Protein AF-0000000075733643 (afdb_homodimer)

Solvent-accessible surface area (backbone atoms only — not comparable to full-atom values): 29946 Å² total; per-residue (Å²): 131,60,69,70,57,33,48,48,46,46,49,47,5,50,51,45,38,50,49,51,51,56,42,41,74,38,91,66,19,48,58,50,43,44,55,42,55,70,35,67,73,51,28,53,51,49,45,59,46,16,48,65,50,36,75,37,95,37,52,69,61,36,38,59,55,39,49,74,53,47,76,90,71,83,54,56,65,68,48,51,56,49,41,56,52,46,27,76,42,70,50,50,72,47,23,54,57,51,41,71,37,54,86,49,32,78,73,42,47,33,34,28,27,42,45,32,63,56,45,27,66,54,46,34,49,33,73,75,56,59,51,42,89,78,26,38,38,30,25,27,53,65,75,82,35,45,65,53,24,48,50,49,25,54,76,66,73,40,82,39,54,46,70,39,95,50,77,67,71,41,36,53,21,43,31,35,36,28,53,58,32,59,31,68,40,89,62,52,66,40,57,61,49,63,70,33,92,33,65,38,43,27,39,39,38,28,60,28,52,29,16,90,54,71,58,48,20,32,45,45,75,56,97,81,39,76,40,46,25,29,25,46,21,46,67,54,48,53,51,40,34,39,71,76,45,28,40,82,74,50,70,38,59,26,59,85,49,71,44,70,43,55,80,36,66,86,44,43,59,29,18,30,27,38,36,35,36,45,54,74,47,66,70,53,56,58,62,81,92,130,60,70,69,58,32,49,49,46,48,49,47,5,50,50,45,38,52,49,51,52,55,42,40,72,38,91,66,19,49,56,50,44,44,55,43,54,69,34,66,72,51,28,52,51,49,45,60,45,16,48,64,50,33,76,37,96,37,51,69,61,34,41,58,55,38,50,75,53,47,76,92,70,84,56,56,66,68,49,51,56,50,41,56,53,46,26,75,42,72,51,51,72,47,23,54,56,51,40,73,37,54,85,48,32,77,74,43,47,32,35,30,28,42,45,30,65,56,46,26,64,52,46,34,49,33,72,76,56,59,51,43,89,78,25,39,38,30,25,28,54,65,75,83,35,45,65,52,24,49,51,49,24,53,75,66,74,39,83,38,53,48,69,40,95,51,78,68,72,42,37,54,21,44,31,34,35,28,53,59,32,58,28,67,41,90,62,52,66,40,57,61,49,64,69,34,92,33,66,39,44,28,40,38,38,29,61,28,52,30,16,90,55,71,59,47,22,34,44,45,77,56,96,82,40,76,41,46,24,29,25,46,21,46,68,55,47,53,52,41,33,41,72,77,46,30,38,82,74,50,69,39,59,26,58,87,47,70,44,71,44,54,80,36,66,87,44,43,60,30,20,29,27,38,36,35,37,34,45,87,51,53,67,57,55,63,66,77,98

Sequence (578 aa):
MVPGLNKLRVAIGSSAAIGLRALAKLPYGPQLIRAAASRPGIERWLRALLCVYQPFPDIDTATKYIRRFIPAGHEHSDVVSQLKQFADVTRESDYPVLFYLSGYAPGLSTVFDLGGGIGNLFYPYDRELRLPATLRWMVHDLPDKEEIVLQFAKSRNEQRVGFSRRMEDASGVDLFIVSGALHYFEDELAVILGRLAELPRLVVVNRTPFSQADPIVTTQVGDGYVHACKLHSLAGTIAGMEAIGYRFVAKWPVHERASRVPLRPDLNDTYWGLFFVLDADRRQLEASRMVPGLNKLRVAIGSSAAIGLRALAKLPYGPQLIRAAASRPGIERWLRALLCVYQPFPDIDTATKYIRRFIPAGHEHSDVVSQLKQFA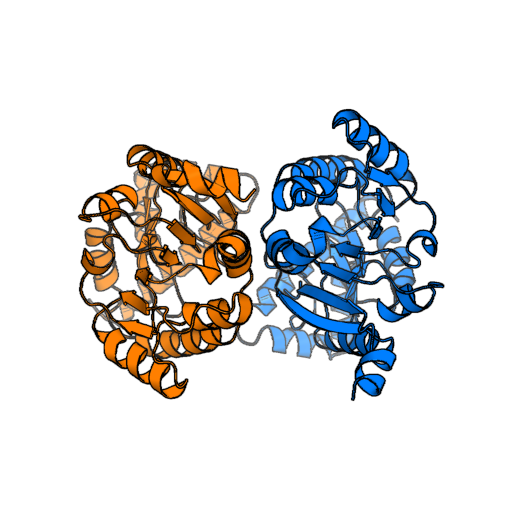DVTRESDYPVLFYLSGYAPGLSTVFDLGGGIGNLFYPYDRELRLPATLRWMVHDLPDKEEIVLQFAKSRNEQRVGFSRRMEDASGVDLFIVSGALHYFEDELAVILGRLAELPRLVVVNRTPFSQADPIVTTQVGDGYVHACKLHSLAGTIAGMEAIGYRFVAKWPVHERASRVPLRPDLNDTYWGLFFVLDADRRQLEASR

Secondary structure (DSSP, 8-state):
--HHHHHHHHHHHHHHHHHHHHHHHSTTHHHHHHHHHHSHHHHHHHHHHHTTSS-BSSHHHHHHHHHTTS-S-TTHHHHHHHHHHHTT---TTHHHHHHHHTTTGGG--EEEEET-TTTTTHHHHHHHH---TT-EEEEE--GGGHHHHHHHHHHTT-SSEEE-S-GGGGTT-SEEEEES-GGG-SS-HHHHHHTSSS--SEEEEEEEEEESSS-EEEEEEETTEEEEEEEEEHHHHHHHHHHTTEEEEEEEE-TT-----TT-GGGSS-EEEEEEEE--THHHHHH--/--HHHHHHHHHHHHHHHHHHHHHHHSTTHHHHHHHHHHSHHHHHHHHHHHTTSS-BSSHHHHHHHHHTTS-S-TTHHHHHHHHHHHTT---TTHHHHHHHHTTTGGG--EEEEET-TTTTTHHHHHHHH---TT-EEEEE--GGGHHHHHHHHHHTT-SSEEE-S-GGGGTT-SEEEEES-GGG-SS-HHHHHHTSSS--SEEEEEEEEEESSS-EEEEEEETTEEEEEEEEEHHHHHHHHHHTTEEEEEEEE-TT-----TT-GGGSS-EEEEEEEEGGGHHHHHHH-

Radius of gyration: 25.78 Å; Cα contacts (8 Å, |Δi|>4): 1077; chains: 2; bounding box: 69×69×52 Å

Nearest PDB structures (foldseek):
  4gek-assembly1_A  TM=5.913E-01  e=7.976E-06  Escherichia coli str. K-12 substr. MG1655
  8k1f-assembly1_C-3  TM=5.524E-01  e=5.115E-06  Fusobacterium nucleatum subsp. nucleatum ATCC 25586
  4iwn-assembly1_B  TM=5.831E-01  e=3.899E-05  Escherichia coli
  7cvu-assembly2_B  TM=4.672E-01  e=4.082E-04  Niastella koreensis GR20-10
  6rqa-assembly1_B  TM=6.549E-01  e=2.089E-02  Paracoccus denitrificans PD1222

Structure (mmCIF, N/CA/C/O backbone):
data_AF-0000000075733643-model_v1
#
loop_
_entity.id
_entity.type
_entity.pdbx_description
1 polymer 'TIGR04325 family methyltransferase'
#
loop_
_atom_site.group_PDB
_atom_site.id
_atom_site.type_symbol
_atom_site.label_atom_id
_atom_site.label_alt_id
_atom_site.label_comp_id
_atom_site.label_asym_id
_atom_site.label_entity_id
_atom_site.label_seq_id
_atom_site.pdbx_PDB_ins_code
_atom_site.Cartn_x
_atom_site.Cartn_y
_atom_site.Cartn_z
_atom_site.occupancy
_atom_site.B_iso_or_equiv
_atom_site.auth_seq_id
_atom_site.auth_comp_id
_atom_site.auth_asym_id
_atom_site.auth_atom_id
_atom_site.pdbx_PDB_model_num
ATOM 1 N N . MET A 1 1 ? 34.75 -26 -7.418 1 45.22 1 MET A N 1
ATOM 2 C CA . MET A 1 1 ? 34.969 -24.547 -7.336 1 45.22 1 MET A CA 1
ATOM 3 C C . MET A 1 1 ? 34.906 -24.078 -5.891 1 45.22 1 MET A C 1
ATOM 5 O O . MET A 1 1 ? 34.125 -24.594 -5.098 1 45.22 1 MET A O 1
ATOM 9 N N . VAL A 1 2 ? 35.906 -23.469 -5.43 1 54.03 2 VAL A N 1
ATOM 10 C CA . VAL A 1 2 ? 36.188 -23.156 -4.035 1 54.03 2 VAL A CA 1
ATOM 11 C C . VAL A 1 2 ? 35.062 -22.266 -3.471 1 54.03 2 VAL A C 1
ATOM 13 O O . VAL A 1 2 ? 34.75 -21.219 -4.047 1 54.03 2 VAL A O 1
ATOM 16 N N . PRO A 1 3 ? 34.344 -22.75 -2.428 1 63.53 3 PRO A N 1
ATOM 17 C CA . PRO A 1 3 ? 33.188 -22.109 -1.793 1 63.53 3 PRO A CA 1
ATOM 18 C C . PRO A 1 3 ? 33.438 -20.609 -1.563 1 63.53 3 PRO A C 1
ATOM 20 O O . PRO A 1 3 ? 32.531 -19.812 -1.789 1 63.53 3 PRO A O 1
ATOM 23 N N . GLY A 1 4 ? 34.656 -20.344 -1.23 1 70.06 4 GLY A N 1
ATOM 24 C CA . GLY A 1 4 ? 34.969 -18.953 -0.955 1 70.06 4 GLY A CA 1
ATOM 25 C C . GLY A 1 4 ? 34.906 -18.078 -2.189 1 70.06 4 GLY A C 1
ATOM 26 O O . GLY A 1 4 ? 34.438 -16.938 -2.129 1 70.06 4 GLY A O 1
ATOM 27 N N . LEU A 1 5 ? 35.344 -18.625 -3.334 1 75.69 5 LEU A N 1
ATOM 28 C CA . LEU A 1 5 ? 35.375 -17.859 -4.578 1 75.69 5 LEU A CA 1
ATOM 29 C C . LEU A 1 5 ? 33.938 -17.609 -5.082 1 75.69 5 LEU A C 1
ATOM 31 O O . LEU A 1 5 ? 33.656 -16.531 -5.609 1 75.69 5 LEU A O 1
ATOM 35 N N . ASN A 1 6 ? 33.125 -18.516 -4.895 1 79.81 6 ASN A N 1
ATOM 36 C CA . ASN A 1 6 ? 31.75 -18.344 -5.32 1 79.81 6 ASN A CA 1
ATOM 37 C C . ASN A 1 6 ? 31.047 -17.25 -4.52 1 79.81 6 ASN A C 1
ATOM 39 O O . ASN A 1 6 ? 30.281 -16.469 -5.082 1 79.81 6 ASN A O 1
ATOM 43 N N . LYS A 1 7 ? 31.375 -17.266 -3.324 1 80.38 7 LYS A N 1
ATOM 44 C CA . LYS A 1 7 ? 30.781 -16.219 -2.482 1 80.38 7 LYS A CA 1
ATOM 45 C C . LYS A 1 7 ? 31.234 -14.836 -2.932 1 80.38 7 LYS A C 1
ATOM 47 O O . LYS A 1 7 ? 30.453 -13.891 -2.932 1 80.38 7 LYS A O 1
ATOM 52 N N . LEU A 1 8 ? 32.406 -14.781 -3.289 1 80.75 8 LEU A N 1
ATOM 53 C CA . LEU A 1 8 ? 32.938 -13.516 -3.752 1 80.75 8 LEU A CA 1
ATOM 54 C C . LEU A 1 8 ? 32.312 -13.094 -5.07 1 80.75 8 LEU A C 1
ATOM 56 O O . LEU A 1 8 ? 31.984 -11.922 -5.258 1 80.75 8 LEU A O 1
ATOM 60 N N . ARG A 1 9 ? 32.156 -14.047 -5.965 1 82.88 9 ARG A N 1
ATOM 61 C CA . ARG A 1 9 ? 31.547 -13.75 -7.254 1 82.88 9 ARG A CA 1
ATOM 62 C C . ARG A 1 9 ? 30.125 -13.25 -7.078 1 82.88 9 ARG A C 1
ATOM 64 O O . ARG A 1 9 ? 29.703 -12.32 -7.762 1 82.88 9 ARG A O 1
ATOM 71 N N . VAL A 1 10 ? 29.469 -13.898 -6.184 1 82.19 10 VAL A N 1
ATOM 72 C CA . VAL A 1 10 ? 28.094 -13.5 -5.902 1 82.19 10 VAL A CA 1
ATOM 73 C C . VAL A 1 10 ? 28.062 -12.094 -5.309 1 82.19 10 VAL A C 1
ATOM 75 O O . VAL A 1 10 ? 27.219 -11.281 -5.668 1 82.19 10 VAL A O 1
ATOM 78 N N . ALA A 1 11 ? 28.969 -11.883 -4.492 1 81.5 11 ALA A N 1
ATOM 79 C CA . ALA A 1 11 ? 29.062 -10.562 -3.869 1 81.5 11 ALA A CA 1
ATOM 80 C C . ALA A 1 11 ? 29.359 -9.484 -4.91 1 81.5 11 ALA A C 1
ATOM 82 O O . ALA A 1 11 ? 28.781 -8.398 -4.875 1 81.5 11 ALA A O 1
ATOM 83 N N . ILE A 1 12 ? 30.219 -9.797 -5.758 1 82.75 12 ILE A N 1
ATOM 84 C CA . ILE A 1 12 ? 30.562 -8.875 -6.832 1 82.75 12 ILE A CA 1
ATOM 85 C C . ILE A 1 12 ? 29.328 -8.633 -7.711 1 82.75 12 ILE A C 1
ATOM 87 O O . ILE A 1 12 ? 29.031 -7.488 -8.07 1 82.75 12 ILE A O 1
ATOM 91 N N . GLY A 1 13 ? 28.734 -9.68 -8.023 1 82.56 13 GLY A N 1
ATOM 92 C CA . GLY A 1 13 ? 27.531 -9.562 -8.812 1 82.56 13 GLY A CA 1
ATOM 93 C C . GLY A 1 13 ? 26.469 -8.695 -8.156 1 82.56 13 GLY A C 1
ATOM 94 O O . GLY A 1 13 ? 25.828 -7.875 -8.82 1 82.56 13 GLY A O 1
ATOM 95 N N . SER A 1 14 ? 26.281 -8.922 -6.887 1 80.31 14 SER A N 1
ATOM 96 C CA . SER A 1 14 ? 25.312 -8.133 -6.125 1 80.31 14 SER A CA 1
ATOM 97 C C . SER A 1 14 ? 25.672 -6.648 -6.148 1 80.31 14 SER A C 1
ATOM 99 O O . SER A 1 14 ? 24.812 -5.797 -6.355 1 80.31 14 SER A O 1
ATOM 101 N N . SER A 1 15 ? 26.891 -6.383 -5.977 1 78.94 15 SER A N 1
ATOM 102 C CA . SER A 1 15 ? 27.359 -5 -6.012 1 78.94 15 SER A CA 1
ATOM 103 C C . SER A 1 15 ? 27.172 -4.383 -7.391 1 78.94 15 SER A C 1
ATOM 105 O O . SER A 1 15 ? 26.766 -3.223 -7.508 1 78.94 15 SER A O 1
ATOM 107 N N . ALA A 1 16 ? 27.469 -5.188 -8.359 1 81.88 16 ALA A N 1
ATOM 108 C CA . ALA A 1 16 ? 27.266 -4.711 -9.727 1 81.88 16 ALA A CA 1
ATOM 109 C C . ALA A 1 16 ? 25.797 -4.398 -9.984 1 81.88 16 ALA A C 1
ATOM 111 O O . ALA A 1 16 ? 25.484 -3.393 -10.625 1 81.88 16 ALA A O 1
ATOM 112 N N . ALA A 1 17 ? 25.031 -5.277 -9.523 1 80.12 17 ALA A N 1
ATOM 113 C CA . ALA A 1 17 ? 23.594 -5.078 -9.695 1 80.12 17 ALA A CA 1
ATOM 114 C C . ALA A 1 17 ? 23.141 -3.791 -9.008 1 80.12 17 ALA A C 1
ATOM 116 O O . ALA A 1 17 ? 22.344 -3.035 -9.57 1 80.12 17 ALA A O 1
ATOM 117 N N . ILE A 1 18 ? 23.578 -3.541 -7.859 1 75.38 18 ILE A N 1
ATOM 118 C CA . ILE A 1 18 ? 23.266 -2.326 -7.113 1 75.38 18 ILE A CA 1
ATOM 119 C C . ILE A 1 18 ? 23.766 -1.106 -7.887 1 75.38 18 ILE A C 1
ATOM 121 O O . ILE A 1 18 ? 23.047 -0.106 -8 1 75.38 18 ILE A O 1
ATOM 125 N N . GLY A 1 19 ? 24.906 -1.204 -8.359 1 75.81 19 GLY A N 1
ATOM 126 C CA . GLY A 1 19 ? 25.469 -0.125 -9.156 1 75.81 19 GLY A CA 1
ATOM 127 C C . GLY A 1 19 ? 24.641 0.19 -10.391 1 75.81 19 GLY A C 1
ATOM 128 O O . GLY A 1 19 ? 24.406 1.358 -10.703 1 75.81 19 GLY A O 1
ATOM 129 N N . LEU A 1 20 ? 24.297 -0.821 -11.078 1 79.62 20 LEU A N 1
ATOM 130 C CA . LEU A 1 20 ? 23.484 -0.631 -12.281 1 79.62 20 LEU A CA 1
ATOM 131 C C . LEU A 1 20 ? 22.141 0.005 -11.93 1 79.62 20 LEU A C 1
ATOM 133 O O . LEU A 1 20 ? 21.625 0.822 -12.695 1 79.62 20 LEU A O 1
ATOM 137 N N . ARG A 1 21 ? 21.672 -0.359 -10.82 1 75.44 21 ARG A N 1
ATOM 138 C CA . ARG A 1 21 ? 20.422 0.238 -10.359 1 75.44 21 ARG A CA 1
ATOM 139 C C . ARG A 1 21 ? 20.594 1.729 -10.094 1 75.44 21 ARG A C 1
ATOM 141 O O . ARG A 1 21 ? 19.719 2.531 -10.422 1 75.44 21 ARG A O 1
ATOM 148 N N . ALA A 1 22 ? 21.625 1.944 -9.469 1 71.88 22 ALA A N 1
ATOM 149 C CA . ALA A 1 22 ? 21.922 3.346 -9.188 1 71.88 22 ALA A CA 1
ATOM 150 C C . ALA A 1 22 ? 22.094 4.133 -10.484 1 71.88 22 ALA A C 1
ATOM 152 O O . ALA A 1 22 ? 21.594 5.254 -10.609 1 71.88 22 ALA A O 1
ATOM 153 N N . LEU A 1 23 ? 22.75 3.516 -11.383 1 76.25 23 LEU A N 1
ATOM 154 C CA . LEU A 1 23 ? 22.969 4.152 -12.68 1 76.25 23 LEU A CA 1
ATOM 155 C C . LEU A 1 23 ? 21.641 4.379 -13.406 1 76.25 23 LEU A C 1
ATOM 157 O O . LEU A 1 23 ? 21.453 5.398 -14.07 1 76.25 23 LEU A O 1
ATOM 161 N N . ALA A 1 24 ? 20.781 3.465 -13.242 1 77.44 24 ALA A N 1
ATOM 162 C CA . ALA A 1 24 ? 19.5 3.529 -13.922 1 77.44 24 ALA A CA 1
ATOM 163 C C . ALA A 1 24 ? 18.672 4.703 -13.406 1 77.44 24 ALA A C 1
ATOM 165 O O . ALA A 1 24 ? 17.75 5.164 -14.086 1 77.44 24 ALA A O 1
ATOM 166 N N . LYS A 1 25 ? 18.922 5.199 -12.195 1 72.81 25 LYS A N 1
ATOM 167 C CA . LYS A 1 25 ? 18.156 6.297 -11.594 1 72.81 25 LYS A CA 1
ATOM 168 C C . LYS A 1 25 ? 18.688 7.648 -12.086 1 72.81 25 LYS A C 1
ATOM 170 O O . LYS A 1 25 ? 18.016 8.672 -11.922 1 72.81 25 LYS A O 1
ATOM 175 N N . LEU A 1 26 ? 19.797 7.613 -12.727 1 69.94 26 LEU A N 1
ATOM 176 C CA . LEU A 1 26 ? 20.375 8.844 -13.258 1 69.94 26 LEU A CA 1
ATOM 177 C C . LEU A 1 26 ? 19.734 9.195 -14.602 1 69.94 26 LEU A C 1
ATOM 179 O O . LEU A 1 26 ? 19.203 8.328 -15.289 1 69.94 26 LEU A O 1
ATOM 183 N N . PRO A 1 27 ? 19.781 10.57 -14.781 1 75.44 27 PRO A N 1
ATOM 184 C CA . PRO A 1 27 ? 19.328 10.945 -16.125 1 75.44 27 PRO A CA 1
ATOM 185 C C . PRO A 1 27 ? 20.047 10.18 -17.219 1 75.44 27 PRO A C 1
ATOM 187 O O . PRO A 1 27 ? 21.266 9.992 -17.156 1 75.44 27 PRO A O 1
ATOM 190 N N . TYR A 1 28 ? 19.406 9.594 -18.172 1 79.94 28 TYR A N 1
ATOM 191 C CA . TYR A 1 28 ? 19.844 8.852 -19.344 1 79.94 28 TYR A CA 1
ATOM 192 C C . TYR A 1 28 ? 20.438 7.504 -18.938 1 79.94 28 TYR A C 1
ATOM 194 O O . TYR A 1 28 ? 21.016 6.797 -19.766 1 79.94 28 TYR A O 1
ATOM 202 N N . GLY A 1 29 ? 20.375 7.234 -17.656 1 80.88 29 GLY A N 1
ATOM 203 C CA . GLY A 1 29 ? 20.906 5.984 -17.141 1 80.88 29 GLY A CA 1
ATOM 204 C C . GLY A 1 29 ? 20.344 4.762 -17.844 1 80.88 29 GLY A C 1
ATOM 205 O O . GLY A 1 29 ? 21.078 3.924 -18.344 1 80.88 29 GLY A O 1
ATOM 206 N N . PRO A 1 30 ? 19.078 4.73 -17.875 1 79.5 30 PRO A N 1
ATOM 207 C CA . PRO A 1 30 ? 18.453 3.568 -18.516 1 79.5 30 PRO A CA 1
ATOM 208 C C . PRO A 1 30 ? 18.875 3.412 -19.984 1 79.5 30 PRO A C 1
ATOM 210 O O . PRO A 1 30 ? 19.094 2.291 -20.453 1 79.5 30 PRO A O 1
ATOM 213 N N . GLN A 1 31 ? 19.016 4.469 -20.625 1 81.69 31 GLN A N 1
ATOM 214 C CA . GLN A 1 31 ? 19.438 4.426 -22.016 1 81.69 31 GLN A CA 1
ATOM 215 C C . GLN A 1 31 ? 20.859 3.912 -22.156 1 81.69 31 GLN A C 1
ATOM 217 O O . GLN A 1 31 ? 21.172 3.135 -23.062 1 81.69 31 GLN A O 1
ATOM 222 N N . LEU A 1 32 ? 21.688 4.32 -21.266 1 84.56 32 LEU A N 1
ATOM 223 C CA . LEU A 1 32 ? 23.078 3.883 -21.281 1 84.56 32 LEU A CA 1
ATOM 224 C C . LEU A 1 32 ? 23.172 2.385 -21 1 84.56 32 LEU A C 1
ATOM 226 O O . LEU A 1 32 ? 23.953 1.687 -21.656 1 84.56 32 LEU A O 1
ATOM 230 N N . ILE A 1 33 ? 22.422 1.965 -20.109 1 83.06 33 ILE A N 1
ATOM 231 C CA . ILE A 1 33 ? 22.438 0.549 -19.75 1 83.06 33 ILE A CA 1
ATOM 232 C C . ILE A 1 33 ? 21.938 -0.281 -20.938 1 83.06 33 ILE A C 1
ATOM 234 O O . ILE A 1 33 ? 22.531 -1.296 -21.281 1 83.06 33 ILE A O 1
ATOM 238 N N . ARG A 1 34 ? 20.906 0.235 -21.531 1 80.25 34 ARG A N 1
ATOM 239 C CA . ARG A 1 34 ? 20.359 -0.471 -22.672 1 80.25 34 ARG A CA 1
ATOM 240 C C . ARG A 1 34 ? 21.359 -0.501 -23.828 1 80.25 34 ARG A C 1
ATOM 242 O O . ARG A 1 34 ? 21.5 -1.523 -24.5 1 80.25 34 ARG A O 1
ATOM 249 N N . ALA A 1 35 ? 21.938 0.627 -24.031 1 82.19 35 ALA A N 1
ATOM 250 C CA . ALA A 1 35 ? 22.953 0.713 -25.094 1 82.19 35 ALA A CA 1
ATOM 251 C C . ALA A 1 35 ? 24.109 -0.247 -24.828 1 82.19 35 ALA A C 1
ATOM 253 O O . ALA A 1 35 ? 24.578 -0.921 -25.75 1 82.19 35 ALA A O 1
ATOM 254 N N . ALA A 1 36 ? 24.484 -0.302 -23.672 1 81.81 36 ALA A N 1
ATOM 255 C CA . ALA A 1 36 ? 25.578 -1.199 -23.297 1 81.81 36 ALA A CA 1
ATOM 256 C C . ALA A 1 36 ? 25.156 -2.66 -23.453 1 81.81 36 ALA A C 1
ATOM 258 O O . ALA A 1 36 ? 25.938 -3.48 -23.953 1 81.81 36 ALA A O 1
ATOM 259 N N . ALA A 1 37 ? 23.953 -2.9 -23.125 1 78.19 37 ALA A N 1
ATOM 260 C CA . ALA A 1 37 ? 23.438 -4.27 -23.172 1 78.19 37 ALA A CA 1
ATOM 261 C C . ALA A 1 37 ? 23.219 -4.738 -24.594 1 78.19 37 ALA A C 1
ATOM 263 O O . ALA A 1 37 ? 23.141 -5.941 -24.859 1 78.19 37 ALA A O 1
ATOM 264 N N . SER A 1 38 ? 23.125 -3.779 -25.5 1 81.06 38 SER A N 1
ATOM 265 C CA . SER A 1 38 ? 22.891 -4.129 -26.891 1 81.06 38 SER A CA 1
ATOM 266 C C . SER A 1 38 ? 24.188 -4.52 -27.594 1 81.06 38 SER A C 1
ATOM 268 O O . SER A 1 38 ? 24.156 -5.102 -28.688 1 81.06 38 SER A O 1
ATOM 270 N N . ARG A 1 39 ? 25.297 -4.203 -27.016 1 85.31 39 ARG A N 1
ATOM 271 C CA . ARG A 1 39 ? 26.594 -4.578 -27.578 1 85.31 39 ARG A CA 1
ATOM 272 C C . ARG A 1 39 ? 27.047 -5.934 -27.047 1 85.31 39 ARG A C 1
ATOM 274 O O . ARG A 1 39 ? 27.312 -6.078 -25.859 1 85.31 39 ARG A O 1
ATOM 281 N N . PRO A 1 40 ? 27.141 -6.848 -27.984 1 83.62 40 PRO A N 1
ATOM 282 C CA . PRO A 1 40 ? 27.406 -8.219 -27.547 1 83.62 40 PRO A CA 1
ATOM 283 C C . PRO A 1 40 ? 28.625 -8.328 -26.625 1 83.62 40 PRO A C 1
ATOM 285 O O . PRO A 1 40 ? 28.578 -9.039 -25.609 1 83.62 40 PRO A O 1
ATOM 288 N N . GLY A 1 41 ? 29.719 -7.77 -26.922 1 81.44 41 GLY A N 1
ATOM 289 C CA . GLY A 1 41 ? 30.906 -7.836 -26.078 1 81.44 41 GLY A CA 1
ATOM 290 C C . GLY A 1 41 ? 30.672 -7.262 -24.688 1 81.44 41 GLY A C 1
ATOM 291 O O . GLY A 1 41 ? 31.031 -7.879 -23.688 1 81.44 41 GLY A O 1
ATOM 292 N N . ILE A 1 42 ? 30.016 -6.246 -24.641 1 83.62 42 ILE A N 1
ATOM 293 C CA . ILE A 1 42 ? 29.766 -5.574 -23.359 1 83.62 42 ILE A CA 1
ATOM 294 C C . ILE A 1 42 ? 28.719 -6.352 -22.578 1 83.62 42 ILE A C 1
ATOM 296 O O . ILE A 1 42 ? 28.844 -6.5 -21.359 1 83.62 42 ILE A O 1
ATOM 300 N N . GLU A 1 43 ? 27.812 -6.82 -23.281 1 81.31 43 GLU A N 1
ATOM 301 C CA . GLU A 1 43 ? 26.75 -7.594 -22.641 1 81.31 43 GLU A CA 1
ATOM 302 C C . GLU A 1 43 ? 27.328 -8.836 -21.953 1 81.31 43 GLU A C 1
ATOM 304 O O . GLU A 1 43 ? 26.922 -9.18 -20.844 1 81.31 43 GLU A O 1
ATOM 309 N N . ARG A 1 44 ? 28.219 -9.484 -22.656 1 83.31 44 ARG A N 1
ATOM 310 C CA . ARG A 1 44 ? 28.828 -10.688 -22.094 1 83.31 44 ARG A CA 1
ATOM 311 C C . ARG A 1 44 ? 29.594 -10.367 -20.812 1 83.31 44 ARG A C 1
ATOM 313 O O . ARG A 1 44 ? 29.531 -11.125 -19.844 1 83.31 44 ARG A O 1
ATOM 320 N N . TRP A 1 45 ? 30.234 -9.336 -20.891 1 84.94 45 TRP A N 1
ATOM 321 C CA . TRP A 1 45 ? 31 -8.922 -19.734 1 84.94 45 TRP A CA 1
ATOM 322 C C . TRP A 1 45 ? 30.078 -8.539 -18.578 1 84.94 45 TRP A C 1
ATOM 324 O O . TRP A 1 45 ? 30.328 -8.914 -17.422 1 84.94 45 TRP A O 1
ATOM 334 N N . LEU A 1 46 ? 29.078 -7.832 -18.875 1 84.44 46 LEU A N 1
ATOM 335 C CA . LEU A 1 46 ? 28.125 -7.43 -17.844 1 84.44 46 LEU A CA 1
ATOM 336 C C . LEU A 1 46 ? 27.438 -8.648 -17.219 1 84.44 46 LEU A C 1
ATOM 338 O O . LEU A 1 46 ? 27.281 -8.719 -16 1 84.44 46 LEU A O 1
ATOM 342 N N . ARG A 1 47 ? 27.094 -9.547 -18.078 1 82.88 47 ARG A N 1
ATOM 343 C CA . ARG A 1 47 ? 26.469 -10.773 -17.578 1 82.88 47 ARG A CA 1
ATOM 344 C C . ARG A 1 47 ? 27.406 -11.539 -16.656 1 82.88 47 ARG A C 1
ATOM 346 O O . ARG A 1 47 ? 26.984 -12.086 -15.641 1 82.88 47 ARG A O 1
ATOM 353 N N . ALA A 1 48 ? 28.656 -11.523 -17.047 1 84.5 48 ALA A N 1
ATOM 354 C CA . ALA A 1 48 ? 29.656 -12.188 -16.219 1 84.5 48 ALA A CA 1
ATOM 355 C C . ALA A 1 48 ? 29.797 -11.492 -14.867 1 84.5 48 ALA A C 1
ATOM 357 O O . ALA A 1 48 ? 29.922 -12.148 -13.836 1 84.5 48 ALA A O 1
ATOM 358 N N . LEU A 1 49 ? 29.719 -10.289 -14.961 1 85.88 49 LEU A N 1
ATOM 359 C CA . LEU A 1 49 ? 29.875 -9.492 -13.75 1 85.88 49 LEU A CA 1
ATOM 360 C C . LEU A 1 49 ? 28.688 -9.656 -12.828 1 85.88 49 LEU A C 1
ATOM 362 O O . LEU A 1 49 ? 28.828 -9.688 -11.602 1 85.88 49 LEU A O 1
ATOM 366 N N . LEU A 1 50 ? 27.547 -9.852 -13.398 1 87.88 50 LEU A N 1
ATOM 367 C CA . LEU A 1 50 ? 26.297 -9.891 -12.633 1 87.88 50 LEU A CA 1
ATOM 368 C C . LEU A 1 50 ? 26.094 -11.266 -12.008 1 87.88 50 LEU A C 1
ATOM 370 O O . LEU A 1 50 ? 25.281 -11.414 -11.094 1 87.88 50 LEU A O 1
ATOM 374 N N . CYS A 1 51 ? 26.797 -12.242 -12.508 1 88.31 51 CYS A N 1
ATOM 375 C CA . CYS A 1 51 ? 26.703 -13.602 -11.977 1 88.31 51 CYS A CA 1
ATOM 376 C C . CYS A 1 51 ? 25.266 -14.102 -12.016 1 88.31 51 CYS A C 1
ATOM 378 O O . CYS A 1 51 ? 24.672 -14.219 -13.094 1 88.31 51 CYS A O 1
ATOM 380 N N . VAL A 1 52 ? 24.656 -14.25 -10.859 1 84.19 52 VAL A N 1
ATOM 381 C CA . VAL A 1 52 ? 23.344 -14.859 -10.805 1 84.19 52 VAL A CA 1
ATOM 382 C C . VAL A 1 52 ? 22.266 -13.797 -11.031 1 84.19 52 VAL A C 1
ATOM 384 O O . VAL A 1 52 ? 21.109 -14.125 -11.266 1 84.19 52 VAL A O 1
ATOM 387 N N . TYR A 1 53 ? 22.656 -12.602 -11.078 1 84.31 53 TYR A N 1
ATOM 388 C CA . TYR A 1 53 ? 21.703 -11.492 -11.195 1 84.31 53 TYR A CA 1
ATOM 389 C C . TYR A 1 53 ? 21.516 -11.094 -12.656 1 84.31 53 TYR A C 1
ATOM 391 O O . TYR A 1 53 ? 21.781 -9.945 -13.031 1 84.31 53 TYR A O 1
ATOM 399 N N . GLN A 1 54 ? 21.125 -11.977 -13.445 1 84.31 54 GLN A N 1
ATOM 400 C CA . GLN A 1 54 ? 20.938 -11.766 -14.875 1 84.31 54 GLN A CA 1
ATOM 401 C C . GLN A 1 54 ? 19.703 -12.5 -15.391 1 84.31 54 GLN A C 1
ATOM 403 O O . GLN A 1 54 ? 19.172 -13.367 -14.711 1 84.31 54 GLN A O 1
ATOM 408 N N . PRO A 1 55 ? 19.281 -12.078 -16.609 1 86.94 55 PRO A N 1
ATOM 409 C CA . PRO A 1 55 ? 18.172 -12.805 -17.219 1 86.94 55 PRO A CA 1
ATOM 410 C C . PRO A 1 55 ? 18.562 -14.203 -17.688 1 86.94 55 PRO A C 1
ATOM 412 O O . PRO A 1 55 ? 19.734 -14.438 -18.016 1 86.94 55 PRO A O 1
ATOM 415 N N . PHE A 1 56 ? 17.609 -15.156 -17.703 1 90.62 56 PHE A N 1
ATOM 416 C CA . PHE A 1 56 ? 17.781 -16.547 -18.141 1 90.62 56 PHE A CA 1
ATOM 417 C C . PHE A 1 56 ? 16.672 -16.969 -19.078 1 90.62 56 PHE A C 1
ATOM 419 O O . PHE A 1 56 ? 15.617 -16.312 -19.141 1 90.62 56 PHE A O 1
ATOM 426 N N . PRO A 1 57 ? 16.922 -17.953 -19.828 1 90.62 57 PRO A N 1
ATOM 427 C CA . PRO A 1 57 ? 15.891 -18.391 -20.766 1 90.62 57 PRO A CA 1
ATOM 428 C C . PRO A 1 57 ? 14.688 -19.031 -20.078 1 90.62 57 PRO A C 1
ATOM 430 O O . PRO A 1 57 ? 13.562 -18.922 -20.578 1 90.62 57 PRO A O 1
ATOM 433 N N . ASP A 1 58 ? 14.93 -19.734 -19 1 92.88 58 ASP A N 1
ATOM 434 C CA . ASP A 1 58 ? 13.859 -20.375 -18.25 1 92.88 58 ASP A CA 1
ATOM 435 C C . ASP A 1 58 ? 14.266 -20.609 -16.797 1 92.88 58 ASP A C 1
ATOM 437 O O . ASP A 1 58 ? 15.43 -20.422 -16.438 1 92.88 58 ASP A O 1
ATOM 441 N N . ILE A 1 59 ? 13.273 -20.984 -16.016 1 93.56 59 ILE A N 1
ATOM 442 C CA . ILE A 1 59 ? 13.469 -21.109 -14.586 1 93.56 59 ILE A CA 1
ATOM 443 C C . ILE A 1 59 ? 14.445 -22.25 -14.297 1 93.56 59 ILE A C 1
ATOM 445 O O . ILE A 1 59 ? 15.297 -22.141 -13.414 1 93.56 59 ILE A O 1
ATOM 449 N N . ASP A 1 60 ? 14.32 -23.344 -15.016 1 93.5 60 ASP A N 1
ATOM 450 C CA . ASP A 1 60 ? 15.188 -24.5 -14.797 1 93.5 60 ASP A CA 1
ATOM 451 C C . ASP A 1 60 ? 16.656 -24.141 -15.016 1 93.5 60 ASP A C 1
ATOM 453 O O . ASP A 1 60 ? 17.516 -24.453 -14.188 1 93.5 60 ASP A O 1
ATOM 457 N N . THR A 1 61 ? 16.953 -23.5 -16.094 1 93.44 61 THR A N 1
ATOM 458 C CA . THR A 1 61 ? 18.312 -23.047 -16.406 1 93.44 61 THR A CA 1
ATOM 459 C C . THR A 1 61 ? 18.828 -22.094 -15.328 1 93.44 61 THR A C 1
ATOM 461 O O . THR A 1 61 ? 19.969 -22.219 -14.883 1 93.44 61 THR A O 1
ATOM 464 N N . ALA A 1 62 ? 17.984 -21.172 -14.953 1 92.44 62 ALA A N 1
ATOM 465 C CA . ALA A 1 62 ? 18.344 -20.219 -13.914 1 92.44 62 ALA A CA 1
ATOM 466 C C . ALA A 1 62 ? 18.672 -20.922 -12.609 1 92.44 62 ALA A C 1
ATOM 468 O O . ALA A 1 62 ? 19.688 -20.641 -11.969 1 92.44 62 ALA A O 1
ATOM 469 N N . THR A 1 63 ? 17.859 -21.844 -12.242 1 90.75 63 THR A N 1
ATOM 470 C CA . THR A 1 63 ? 18.016 -22.562 -10.992 1 90.75 63 THR A CA 1
ATOM 471 C C . THR A 1 63 ? 19.328 -23.344 -10.977 1 90.75 63 THR A C 1
ATOM 473 O O . THR A 1 63 ? 20.078 -23.281 -10 1 90.75 63 THR A O 1
ATOM 476 N N . LYS A 1 64 ? 19.625 -24.031 -11.984 1 90.88 64 LYS A N 1
ATOM 477 C CA . LYS A 1 64 ? 20.859 -24.781 -12.102 1 90.88 64 LYS A CA 1
ATOM 478 C C . LYS A 1 64 ? 22.078 -23.859 -12.008 1 90.88 64 LYS A C 1
ATOM 480 O O . LYS A 1 64 ? 23.062 -24.203 -11.344 1 90.88 64 LYS A O 1
ATOM 485 N N . TYR A 1 65 ? 21.938 -22.766 -12.656 1 89 65 TYR A N 1
ATOM 486 C CA . TYR A 1 65 ? 23.031 -21.812 -12.641 1 89 65 TYR A CA 1
ATOM 487 C C . TYR A 1 65 ? 23.25 -21.266 -11.242 1 89 65 TYR A C 1
ATOM 489 O O . TYR A 1 65 ? 24.391 -21.172 -10.773 1 89 65 TYR A O 1
ATOM 497 N N . ILE A 1 66 ? 22.188 -20.844 -10.555 1 87.75 66 ILE A N 1
ATOM 498 C CA . ILE A 1 66 ? 22.266 -20.281 -9.203 1 87.75 66 ILE A CA 1
ATOM 499 C C . ILE A 1 66 ? 22.891 -21.312 -8.258 1 87.75 66 ILE A C 1
ATOM 501 O O . ILE A 1 66 ? 23.703 -20.953 -7.406 1 87.75 66 ILE A O 1
ATOM 505 N N . ARG A 1 67 ? 22.562 -22.562 -8.414 1 86.81 67 ARG A N 1
ATOM 506 C CA . ARG A 1 67 ? 23.016 -23.609 -7.516 1 86.81 67 ARG A CA 1
ATOM 507 C C . ARG A 1 67 ? 24.516 -23.828 -7.633 1 86.81 67 ARG A C 1
ATOM 509 O O . ARG A 1 67 ? 25.141 -24.406 -6.734 1 86.81 67 ARG A O 1
ATOM 516 N N . ARG A 1 68 ? 25.062 -23.359 -8.68 1 85.06 68 ARG A N 1
ATOM 517 C CA . ARG A 1 68 ? 26.516 -23.422 -8.836 1 85.06 68 ARG A CA 1
ATOM 518 C C . ARG A 1 68 ? 27.219 -22.5 -7.852 1 85.06 68 ARG A C 1
ATOM 520 O O . ARG A 1 68 ? 28.375 -22.719 -7.504 1 85.06 68 ARG A O 1
ATOM 527 N N . PHE A 1 69 ? 26.5 -21.516 -7.438 1 83.5 69 PHE A N 1
ATOM 528 C CA . PHE A 1 69 ? 27.141 -20.484 -6.629 1 83.5 69 PHE A CA 1
ATOM 529 C C . PHE A 1 69 ? 26.562 -20.469 -5.215 1 83.5 69 PHE A C 1
ATOM 531 O O . PHE A 1 69 ? 27.25 -20.109 -4.262 1 83.5 69 PHE A O 1
ATOM 538 N N . ILE A 1 70 ? 25.281 -20.641 -5.082 1 77.5 70 ILE A N 1
ATOM 539 C CA . ILE A 1 70 ? 24.578 -20.547 -3.803 1 77.5 70 ILE A CA 1
ATOM 540 C C . ILE A 1 70 ? 23.922 -21.891 -3.484 1 77.5 70 ILE A C 1
ATOM 542 O O . ILE A 1 70 ? 23 -22.312 -4.18 1 77.5 70 ILE A O 1
ATOM 546 N N . PRO A 1 71 ? 24.547 -22.547 -2.432 1 70 71 PRO A N 1
ATOM 547 C CA . PRO A 1 71 ? 23.969 -23.844 -2.09 1 70 71 PRO A CA 1
ATOM 548 C C . PRO A 1 71 ? 22.5 -23.75 -1.677 1 70 71 PRO A C 1
ATOM 550 O O . PRO A 1 71 ? 22.047 -22.688 -1.212 1 70 71 PRO A O 1
ATOM 553 N N . ALA A 1 72 ? 21.75 -24.938 -1.825 1 59.78 72 ALA A N 1
ATOM 554 C CA . ALA A 1 72 ? 20.328 -25.094 -1.488 1 59.78 72 ALA A CA 1
ATOM 555 C C . ALA A 1 72 ? 20.141 -25.156 0.024 1 59.78 72 ALA A C 1
ATOM 557 O O . ALA A 1 72 ? 21 -25.625 0.753 1 59.78 72 ALA A O 1
ATOM 558 N N . GLY A 1 73 ? 19.281 -24.328 0.916 1 54.62 73 GLY A N 1
ATOM 559 C CA . GLY A 1 73 ? 18.953 -24.688 2.283 1 54.62 73 GLY A CA 1
ATOM 560 C C . GLY A 1 73 ? 18.812 -23.484 3.203 1 54.62 73 GLY A C 1
ATOM 561 O O . GLY A 1 73 ? 18.125 -23.547 4.219 1 54.62 73 GLY A O 1
ATOM 562 N N . HIS A 1 74 ? 19.766 -22.547 3.305 1 49.06 74 HIS A N 1
ATOM 563 C CA . HIS A 1 74 ? 19.844 -21.609 4.41 1 49.06 74 HIS A CA 1
ATOM 564 C C . HIS A 1 74 ? 18.547 -20.797 4.531 1 49.06 74 HIS A C 1
ATOM 566 O O . HIS A 1 74 ? 18.375 -20.031 5.484 1 49.06 74 HIS A O 1
ATOM 572 N N . GLU A 1 75 ? 17.641 -21 3.67 1 53.81 75 GLU A N 1
ATOM 573 C CA . GLU A 1 75 ? 16.578 -20.047 3.396 1 53.81 75 GLU A CA 1
ATOM 574 C C . GLU A 1 75 ? 15.414 -20.234 4.371 1 53.81 75 GLU A C 1
ATOM 576 O O . GLU A 1 75 ? 14.695 -19.281 4.664 1 53.81 75 GLU A O 1
ATOM 581 N N . HIS A 1 76 ? 15.469 -21.391 5.312 1 58.75 76 HIS A N 1
ATOM 582 C CA . HIS A 1 76 ? 14.148 -21.828 5.75 1 58.75 76 HIS A CA 1
ATOM 583 C C . HIS A 1 76 ? 13.758 -21.172 7.07 1 58.75 76 HIS A C 1
ATOM 585 O O . HIS A 1 76 ? 12.633 -20.703 7.219 1 58.75 76 HIS A O 1
ATOM 591 N N . SER A 1 77 ? 14.703 -20.969 7.988 1 60.38 77 SER A N 1
ATOM 592 C CA . SER A 1 77 ? 14.242 -20.609 9.328 1 60.38 77 SER A CA 1
ATOM 593 C C . SER A 1 77 ? 13.836 -19.141 9.406 1 60.38 77 SER A C 1
ATOM 595 O O . SER A 1 77 ? 12.781 -18.812 9.961 1 60.38 77 SER A O 1
ATOM 597 N N . ASP A 1 78 ? 14.602 -18.281 8.758 1 71.19 78 ASP A N 1
ATOM 598 C CA . ASP A 1 78 ? 14.312 -16.859 8.852 1 71.19 78 ASP A CA 1
ATOM 599 C C . ASP A 1 78 ? 13.031 -16.5 8.102 1 71.19 78 ASP A C 1
ATOM 601 O O . ASP A 1 78 ? 12.25 -15.664 8.547 1 71.19 78 ASP A O 1
ATOM 605 N N . VAL A 1 79 ? 12.703 -17.297 7.215 1 75.88 79 VAL A N 1
ATOM 606 C CA . VAL A 1 79 ? 11.508 -17.062 6.41 1 75.88 79 VAL A CA 1
ATOM 607 C C . VAL A 1 79 ? 10.266 -17.438 7.207 1 75.88 79 VAL A C 1
ATOM 609 O O . VAL A 1 79 ? 9.273 -16.703 7.215 1 75.88 79 VAL A O 1
ATOM 612 N N . VAL A 1 80 ? 10.406 -18.5 7.965 1 81.31 80 VAL A N 1
ATOM 613 C CA . VAL A 1 80 ? 9.266 -18.969 8.742 1 81.31 80 VAL A CA 1
ATOM 614 C C . VAL A 1 80 ? 8.914 -17.953 9.82 1 81.31 80 VAL A C 1
ATOM 616 O O . VAL A 1 80 ? 7.742 -17.656 10.055 1 81.31 80 VAL A O 1
ATOM 619 N N . SER A 1 81 ? 9.93 -17.453 10.445 1 84.31 81 SER A N 1
ATOM 620 C CA . SER A 1 81 ? 9.703 -16.438 11.484 1 84.31 81 SER A CA 1
ATOM 621 C C . SER A 1 81 ? 9.039 -15.195 10.906 1 84.31 81 SER A C 1
ATOM 623 O O . SER A 1 81 ? 8.133 -14.625 11.523 1 84.31 81 SER A O 1
ATOM 625 N N . GLN A 1 82 ? 9.438 -14.844 9.789 1 86.19 82 GLN A N 1
ATOM 626 C CA . GLN A 1 82 ? 8.844 -13.688 9.125 1 86.19 82 GLN A CA 1
ATOM 627 C C . GLN A 1 82 ? 7.379 -13.945 8.773 1 86.19 82 GLN A C 1
ATOM 629 O O . GLN A 1 82 ? 6.527 -13.07 8.953 1 86.19 82 GLN A O 1
ATOM 634 N N . LEU A 1 83 ? 7.137 -15.07 8.328 1 88.75 83 LEU A N 1
ATOM 635 C CA . LEU A 1 83 ? 5.777 -15.422 7.941 1 88.75 83 LEU A CA 1
ATOM 636 C C . LEU A 1 83 ? 4.859 -15.453 9.156 1 88.75 83 LEU A C 1
ATOM 638 O O . LEU A 1 83 ? 3.684 -15.086 9.07 1 88.75 83 LEU A O 1
ATOM 642 N N . LYS A 1 84 ? 5.383 -15.859 10.281 1 91.75 84 LYS A N 1
ATOM 643 C CA . LYS A 1 84 ? 4.605 -15.828 11.516 1 91.75 84 LYS A CA 1
ATOM 644 C C . LYS A 1 84 ? 4.238 -14.398 11.898 1 91.75 84 LYS A C 1
ATOM 646 O O . LYS A 1 84 ? 3.115 -14.133 12.336 1 91.75 84 LYS A O 1
ATOM 651 N N . GLN A 1 85 ? 5.156 -13.562 11.664 1 91.19 85 GLN A N 1
ATOM 652 C CA . GLN A 1 85 ? 4.883 -12.156 11.938 1 91.19 85 GLN A CA 1
ATOM 653 C C . GLN A 1 85 ? 3.814 -11.609 10.992 1 91.19 85 GLN A C 1
ATOM 655 O O . GLN A 1 85 ? 2.941 -10.852 11.414 1 91.19 85 GLN A O 1
ATOM 660 N N . PHE A 1 86 ? 3.879 -12.078 9.805 1 91.94 86 PHE A N 1
ATOM 661 C CA . PHE A 1 86 ? 2.92 -11.609 8.812 1 91.94 86 PHE A CA 1
ATOM 662 C C . PHE A 1 86 ? 1.521 -12.133 9.125 1 91.94 86 PHE A C 1
ATOM 664 O O . PHE A 1 86 ? 0.526 -11.555 8.68 1 91.94 86 PHE A O 1
ATOM 671 N N . ALA A 1 87 ? 1.42 -13.203 9.883 1 95.06 87 ALA A N 1
ATOM 672 C CA . ALA A 1 87 ? 0.119 -13.742 10.273 1 95.06 87 ALA A CA 1
ATOM 673 C C . ALA A 1 87 ? -0.589 -12.805 11.25 1 95.06 87 ALA A C 1
ATOM 675 O O . ALA A 1 87 ? -1.812 -12.867 11.398 1 95.06 87 ALA A O 1
ATOM 676 N N . ASP A 1 88 ? 0.169 -11.883 11.883 1 94.75 88 ASP A N 1
ATOM 677 C CA . ASP A 1 88 ? -0.396 -11.062 12.945 1 94.75 88 ASP A CA 1
ATOM 678 C C . ASP A 1 88 ? -0.621 -9.625 12.461 1 94.75 88 ASP A C 1
ATOM 680 O O . ASP A 1 88 ? -1.058 -8.773 13.234 1 94.75 88 ASP A O 1
ATOM 684 N N . VAL A 1 89 ? -0.301 -9.406 11.195 1 94.06 89 VAL A N 1
ATOM 685 C CA . VAL A 1 89 ? -0.434 -8.039 10.703 1 94.06 89 VAL A CA 1
ATOM 686 C C . VAL A 1 89 ? -1.16 -8.039 9.359 1 94.06 89 VAL A C 1
ATOM 688 O O . VAL A 1 89 ? -0.999 -8.969 8.562 1 94.06 89 VAL A O 1
ATOM 691 N N . THR A 1 90 ? -2.012 -7.074 9.188 1 96 90 THR A N 1
ATOM 692 C CA . THR A 1 90 ? -2.578 -6.824 7.867 1 96 90 THR A CA 1
ATOM 693 C C . THR A 1 90 ? -1.701 -5.859 7.078 1 96 90 THR A C 1
ATOM 695 O O . THR A 1 90 ? -1.56 -4.691 7.453 1 96 90 THR A O 1
ATOM 698 N N . ARG A 1 91 ? -1.193 -6.336 6.031 1 95.44 91 ARG A N 1
ATOM 699 C CA . ARG A 1 91 ? -0.276 -5.527 5.234 1 95.44 91 ARG A CA 1
ATOM 700 C C . ARG A 1 91 ? -1.035 -4.656 4.242 1 95.44 91 ARG A C 1
ATOM 702 O O . ARG A 1 91 ? -2.182 -4.953 3.896 1 95.44 91 ARG A O 1
ATOM 709 N N . GLU A 1 92 ? -0.356 -3.592 3.793 1 95.69 92 GLU A N 1
ATOM 710 C CA . GLU A 1 92 ? -1 -2.664 2.869 1 95.69 92 GLU A CA 1
ATOM 711 C C . GLU A 1 92 ? -1.535 -3.389 1.639 1 95.69 92 GLU A C 1
ATOM 713 O O . GLU A 1 92 ? -2.656 -3.129 1.196 1 95.69 92 GLU A O 1
ATOM 718 N N . SER A 1 93 ? -0.767 -4.336 1.122 1 96.44 93 SER A N 1
ATOM 719 C CA . SER A 1 93 ? -1.12 -5.035 -0.109 1 96.44 93 SER A CA 1
ATOM 720 C C . SER A 1 93 ? -2.293 -5.984 0.113 1 96.44 93 SER A C 1
ATOM 722 O O . SER A 1 93 ? -2.875 -6.492 -0.847 1 96.44 93 SER A O 1
ATOM 724 N N . ASP A 1 94 ? -2.684 -6.266 1.33 1 97.94 94 ASP A N 1
ATOM 725 C CA . ASP A 1 94 ? -3.816 -7.137 1.636 1 97.94 94 ASP A CA 1
ATOM 726 C C . ASP A 1 94 ? -5.141 -6.406 1.426 1 97.94 94 ASP A C 1
ATOM 728 O O . ASP A 1 94 ? -6.164 -7.035 1.142 1 97.94 94 ASP A O 1
ATOM 732 N N . TYR A 1 95 ? -5.129 -5.137 1.545 1 98.06 95 TYR A N 1
ATOM 733 C CA . TYR A 1 95 ? -6.371 -4.379 1.668 1 98.06 95 TYR A CA 1
ATOM 734 C C . TYR A 1 95 ? -7.152 -4.398 0.359 1 98.06 95 TYR A C 1
ATOM 736 O O . TYR A 1 95 ? -8.383 -4.473 0.365 1 98.06 95 TYR A O 1
ATOM 744 N N . PRO A 1 96 ? -6.512 -4.262 -0.82 1 98.06 96 PRO A N 1
ATOM 745 C CA . PRO A 1 96 ? -7.324 -4.422 -2.029 1 98.06 96 PRO A CA 1
ATOM 746 C C . PRO A 1 96 ? -8.023 -5.777 -2.1 1 98.06 96 PRO A C 1
ATOM 748 O O . PRO A 1 96 ? -9.172 -5.859 -2.525 1 98.06 96 PRO A O 1
ATOM 751 N N . VAL A 1 97 ? -7.324 -6.84 -1.678 1 98.44 97 VAL A N 1
ATOM 752 C CA . VAL A 1 97 ? -7.918 -8.172 -1.663 1 98.44 97 VAL A CA 1
ATOM 753 C C . VAL A 1 97 ? -9.102 -8.203 -0.701 1 98.44 97 VAL A C 1
ATOM 755 O O . VAL A 1 97 ? -10.18 -8.688 -1.05 1 98.44 97 VAL A O 1
ATOM 758 N N . LEU A 1 98 ? -8.891 -7.656 0.506 1 98.31 98 LEU A N 1
ATOM 759 C CA . LEU A 1 98 ? -9.953 -7.598 1.507 1 98.31 98 LEU A CA 1
ATOM 760 C C . LEU A 1 98 ? -11.156 -6.824 0.98 1 98.31 98 LEU A C 1
ATOM 762 O O . LEU A 1 98 ? -12.297 -7.246 1.158 1 98.31 98 LEU A O 1
ATOM 766 N N . PHE A 1 99 ? -10.914 -5.719 0.293 1 98.19 99 PHE A N 1
ATOM 767 C CA . PHE A 1 99 ? -11.969 -4.871 -0.247 1 98.19 99 PHE A CA 1
ATOM 768 C C . PHE A 1 99 ? -12.797 -5.629 -1.276 1 98.19 99 PHE A C 1
ATOM 770 O O . PHE A 1 99 ? -14.023 -5.707 -1.161 1 98.19 99 PHE A O 1
ATOM 777 N N . TYR A 1 100 ? -12.164 -6.297 -2.219 1 97.25 100 TYR A N 1
ATOM 778 C CA . TYR A 1 100 ? -12.883 -6.938 -3.316 1 97.25 100 TYR A CA 1
ATOM 779 C C . TYR A 1 100 ? -13.547 -8.227 -2.852 1 97.25 100 TYR A C 1
ATOM 781 O O . TYR A 1 100 ? -14.578 -8.633 -3.393 1 97.25 100 TYR A O 1
ATOM 789 N N . LEU A 1 101 ? -13 -8.852 -1.795 1 97.25 101 LEU A N 1
ATOM 790 C CA . LEU A 1 101 ? -13.547 -10.117 -1.322 1 97.25 101 LEU A CA 1
ATOM 791 C C . LEU A 1 101 ? -14.641 -9.883 -0.288 1 97.25 101 LEU A C 1
ATOM 793 O O . LEU A 1 101 ? -15.344 -10.82 0.102 1 97.25 101 LEU A O 1
ATOM 797 N N . SER A 1 102 ? -14.75 -8.664 0.203 1 95.75 102 SER A N 1
ATOM 798 C CA . SER A 1 102 ? -15.656 -8.375 1.309 1 95.75 102 SER A CA 1
ATOM 799 C C . SER A 1 102 ? -17.062 -8.859 1.006 1 95.75 102 SER A C 1
ATOM 801 O O . SER A 1 102 ? -17.719 -9.461 1.864 1 95.75 102 SER A O 1
ATOM 803 N N . GLY A 1 103 ? -17.531 -8.664 -0.2 1 92.94 103 GLY A N 1
ATOM 804 C CA . GLY A 1 103 ? -18.875 -9.078 -0.578 1 92.94 103 GLY A CA 1
ATOM 805 C C . GLY A 1 103 ? -19.016 -10.578 -0.768 1 92.94 103 GLY A C 1
ATOM 806 O O . GLY A 1 103 ? -20.109 -11.117 -0.704 1 92.94 103 GLY A O 1
ATOM 807 N N . TYR A 1 104 ? -17.938 -11.328 -0.978 1 96.06 104 TYR A N 1
ATOM 808 C CA . TYR A 1 104 ? -17.922 -12.766 -1.239 1 96.06 104 TYR A CA 1
ATOM 809 C C . TYR A 1 104 ? -17.625 -13.547 0.035 1 96.06 104 TYR A C 1
ATOM 811 O O . TYR A 1 104 ? -17.969 -14.727 0.134 1 96.06 104 TYR A O 1
ATOM 819 N N . ALA A 1 105 ? -17.031 -12.906 1.024 1 96.38 105 ALA A N 1
ATOM 820 C CA . ALA A 1 105 ? -16.406 -13.555 2.18 1 96.38 105 ALA A CA 1
ATOM 821 C C . ALA A 1 105 ? -17.422 -14.414 2.932 1 96.38 105 ALA A C 1
ATOM 823 O O . ALA A 1 105 ? -17.141 -15.57 3.262 1 96.38 105 ALA A O 1
ATOM 824 N N . PRO A 1 106 ? -18.656 -13.922 3.115 1 95.5 106 PRO A N 1
ATOM 825 C CA . PRO A 1 106 ? -19.609 -14.734 3.881 1 95.5 106 PRO A CA 1
ATOM 826 C C . PRO A 1 106 ? -20.016 -16.016 3.162 1 95.5 106 PRO A C 1
ATOM 828 O O . PRO A 1 106 ? -20.422 -16.984 3.805 1 95.5 106 PRO A O 1
ATOM 831 N N . GLY A 1 107 ? -19.797 -16.078 1.887 1 96.69 107 GLY A N 1
ATOM 832 C CA . GLY A 1 107 ? -20.234 -17.234 1.113 1 96.69 107 GLY A CA 1
ATOM 833 C C . GLY A 1 107 ? -19.078 -18.156 0.743 1 96.69 107 GLY A C 1
ATOM 834 O O . GLY A 1 107 ? -19.281 -19.156 0.064 1 96.69 107 GLY A O 1
ATOM 835 N N . LEU A 1 108 ? -17.938 -17.875 1.199 1 97.56 108 LEU A N 1
ATOM 836 C CA . LEU A 1 108 ? -16.781 -18.703 0.858 1 97.56 108 LEU A CA 1
ATOM 837 C C . LEU A 1 108 ? -16.781 -20 1.654 1 97.56 108 LEU A C 1
ATOM 839 O O . LEU A 1 108 ? -17 -19.984 2.869 1 97.56 108 LEU A O 1
ATOM 843 N N . SER A 1 109 ? -16.516 -21.094 0.953 1 98.38 109 SER A N 1
ATOM 844 C CA . SER A 1 109 ? -16.422 -22.391 1.619 1 98.38 109 SER A CA 1
ATOM 845 C C . SER A 1 109 ? -15.039 -23 1.457 1 98.38 109 SER A C 1
ATOM 847 O O . SER A 1 109 ? -14.562 -23.719 2.344 1 98.38 109 SER A O 1
ATOM 849 N N . THR A 1 110 ? -14.477 -22.766 0.338 1 98.75 110 THR A N 1
ATOM 850 C CA . THR A 1 110 ? -13.188 -23.406 0.059 1 98.75 110 THR A CA 1
ATOM 851 C C . THR A 1 110 ? -12.219 -22.391 -0.543 1 98.75 110 THR A C 1
ATOM 853 O O . THR A 1 110 ? -12.586 -21.625 -1.435 1 98.75 110 THR A O 1
ATOM 856 N N . VAL A 1 111 ? -11 -22.406 -0.008 1 98.81 111 VAL A N 1
ATOM 857 C CA . VAL A 1 111 ? -9.914 -21.562 -0.501 1 98.81 111 VAL A CA 1
ATOM 858 C C . VAL A 1 111 ? -8.688 -22.422 -0.788 1 98.81 111 VAL A C 1
ATOM 860 O O . VAL A 1 111 ? -8.336 -23.297 0.003 1 98.81 111 VAL A O 1
ATOM 863 N N . PHE A 1 112 ? -8.117 -22.312 -1.919 1 98.94 112 PHE A N 1
ATOM 864 C CA . PHE A 1 112 ? -6.832 -22.906 -2.262 1 98.94 112 PHE A CA 1
ATOM 865 C C . PHE A 1 112 ? -5.746 -21.844 -2.365 1 98.94 112 PHE A C 1
ATOM 867 O O . PHE A 1 112 ? -5.789 -20.984 -3.25 1 98.94 112 PHE A O 1
ATOM 874 N N . ASP A 1 113 ? -4.789 -21.875 -1.49 1 98.75 113 ASP A N 1
ATOM 875 C CA . ASP A 1 113 ? -3.723 -20.891 -1.342 1 98.75 113 ASP A CA 1
ATOM 876 C C . ASP A 1 113 ? -2.4 -21.422 -1.891 1 98.75 113 ASP A C 1
ATOM 878 O O . ASP A 1 113 ? -1.605 -22 -1.151 1 98.75 113 ASP A O 1
ATOM 882 N N . LEU A 1 114 ? -2.176 -21.125 -3.193 1 98.62 114 LEU A N 1
ATOM 883 C CA . LEU A 1 114 ? -0.971 -21.594 -3.869 1 98.62 114 LEU A CA 1
ATOM 884 C C . LEU A 1 114 ? 0.252 -20.812 -3.41 1 98.62 114 LEU A C 1
ATOM 886 O O . LEU A 1 114 ? 0.291 -19.594 -3.533 1 98.62 114 LEU A O 1
ATOM 890 N N . GLY A 1 115 ? 1.294 -21.5 -2.934 1 96.56 115 GLY A N 1
ATOM 891 C CA . GLY A 1 115 ? 2.453 -20.828 -2.369 1 96.56 115 GLY A CA 1
ATOM 892 C C . GLY A 1 115 ? 2.15 -20.109 -1.065 1 96.56 115 GLY A C 1
ATOM 893 O O . GLY A 1 115 ? 2.691 -19.031 -0.803 1 96.56 115 GLY A O 1
ATOM 894 N N . GLY A 1 116 ? 1.321 -20.672 -0.274 1 96 116 GLY A N 1
ATOM 895 C CA . GLY A 1 116 ? 0.752 -19.984 0.874 1 96 116 GLY A CA 1
ATOM 896 C C . GLY A 1 116 ? 1.662 -20 2.086 1 96 116 GLY A C 1
ATOM 897 O O . GLY A 1 116 ? 1.294 -19.484 3.15 1 96 116 GLY A O 1
ATOM 898 N N . GLY A 1 117 ? 2.881 -20.562 1.954 1 94.12 117 GLY A N 1
ATOM 899 C CA . GLY A 1 117 ? 3.812 -20.562 3.07 1 94.12 117 GLY A CA 1
ATOM 900 C C . GLY A 1 117 ? 3.322 -21.391 4.254 1 94.12 117 GLY A C 1
ATOM 901 O O . GLY A 1 117 ? 3.066 -22.578 4.125 1 94.12 117 GLY A O 1
ATOM 902 N N . ILE A 1 118 ? 3.072 -20.75 5.34 1 94.81 118 ILE A N 1
ATOM 903 C CA . ILE A 1 118 ? 2.629 -21.453 6.527 1 94.81 118 ILE A CA 1
ATOM 904 C C . ILE A 1 118 ? 1.145 -21.188 6.77 1 94.81 118 ILE A C 1
ATOM 906 O O . ILE A 1 118 ? 0.655 -21.344 7.891 1 94.81 118 ILE A O 1
ATOM 910 N N . GLY A 1 119 ? 0.498 -20.703 5.758 1 97.38 119 GLY A N 1
ATOM 911 C CA . GLY A 1 119 ? -0.91 -20.359 5.879 1 97.38 119 GLY A CA 1
ATOM 912 C C . GLY A 1 119 ? -1.142 -19 6.508 1 97.38 119 GLY A C 1
ATOM 913 O O . GLY A 1 119 ? -2.219 -18.734 7.047 1 97.38 119 GLY A O 1
ATOM 914 N N . ASN A 1 120 ? -0.181 -18.156 6.422 1 96.5 120 ASN A N 1
ATOM 915 C CA . ASN A 1 120 ? -0.154 -16.906 7.172 1 96.5 120 ASN A CA 1
ATOM 916 C C . ASN A 1 120 ? -1.21 -15.93 6.668 1 96.5 120 ASN A C 1
ATOM 918 O O . ASN A 1 120 ? -1.688 -15.078 7.422 1 96.5 120 ASN A O 1
ATOM 922 N N . LEU A 1 121 ? -1.618 -16.031 5.449 1 97.81 121 LEU A N 1
ATOM 923 C CA . LEU A 1 121 ? -2.586 -15.102 4.891 1 97.81 121 LEU A CA 1
ATOM 924 C C . LEU A 1 121 ? -3.963 -15.305 5.516 1 97.81 121 LEU A C 1
ATOM 926 O O . LEU A 1 121 ? -4.762 -14.367 5.586 1 97.81 121 LEU A O 1
ATOM 930 N N . PHE A 1 122 ? -4.219 -16.547 5.961 1 98.62 122 PHE A N 1
ATOM 931 C CA . PHE A 1 122 ? -5.523 -16.875 6.531 1 98.62 122 PHE A CA 1
ATOM 932 C C . PHE A 1 122 ?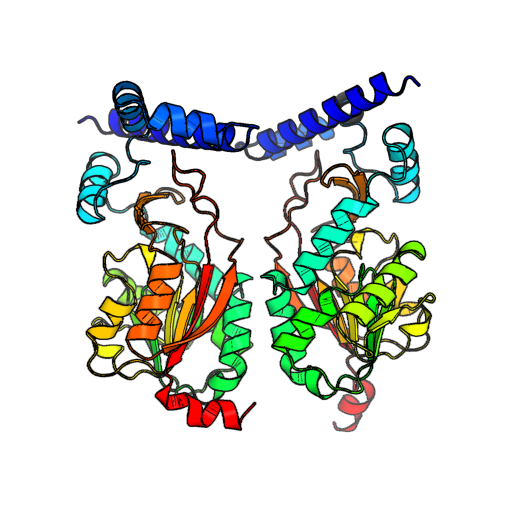 -5.852 -15.938 7.691 1 98.62 122 PHE A C 1
ATOM 934 O O . PHE A 1 122 ? -6.961 -15.406 7.77 1 98.62 122 PHE A O 1
ATOM 941 N N . TYR A 1 123 ? -4.996 -15.648 8.469 1 98.31 123 TYR A N 1
ATOM 942 C CA . TYR A 1 123 ? -5.254 -15.07 9.781 1 98.31 123 TYR A CA 1
ATOM 943 C C . TYR A 1 123 ? -5.645 -13.602 9.672 1 98.31 123 TYR A C 1
ATOM 945 O O . TYR A 1 123 ? -6.691 -13.195 10.18 1 98.31 123 TYR A O 1
ATOM 953 N N . PRO A 1 124 ? -4.848 -12.773 8.977 1 97.69 124 PRO A N 1
ATOM 954 C CA . PRO A 1 124 ? -5.352 -11.414 8.805 1 97.69 124 PRO A CA 1
ATOM 955 C C . PRO A 1 124 ? -6.637 -11.359 7.98 1 97.69 124 PRO A C 1
ATOM 957 O O . PRO A 1 124 ? -7.488 -10.5 8.211 1 97.69 124 PRO A O 1
ATOM 960 N N . TYR A 1 125 ? -6.781 -12.242 7.027 1 98.38 125 TYR A N 1
ATOM 961 C CA . TYR A 1 125 ? -8.008 -12.258 6.234 1 98.38 125 TYR A CA 1
ATOM 962 C C . TYR A 1 125 ? -9.203 -12.641 7.098 1 98.38 125 TYR A C 1
ATOM 964 O O . TYR A 1 125 ? -10.281 -12.055 6.969 1 98.38 125 TYR A O 1
ATOM 972 N N . ASP A 1 126 ? -8.992 -13.594 7.957 1 98.12 126 ASP A N 1
ATOM 973 C CA . ASP A 1 126 ? -10.055 -13.992 8.875 1 98.12 126 ASP A CA 1
ATOM 974 C C . ASP A 1 126 ? -10.391 -12.859 9.852 1 98.12 126 ASP A C 1
ATOM 976 O O . ASP A 1 126 ? -11.562 -12.578 10.102 1 98.12 126 ASP A O 1
ATOM 980 N N . ARG A 1 127 ? -9.43 -12.25 10.398 1 96.25 127 ARG A N 1
ATOM 981 C CA . ARG A 1 127 ? -9.625 -11.156 11.352 1 96.25 127 ARG A CA 1
ATOM 982 C C . ARG A 1 127 ? -10.453 -10.031 10.727 1 96.25 127 ARG A C 1
ATOM 984 O O . ARG A 1 127 ? -11.352 -9.492 11.375 1 96.25 127 ARG A O 1
ATOM 991 N N . GLU A 1 128 ? -10.148 -9.688 9.445 1 96.56 128 GLU A N 1
ATOM 992 C CA . GLU A 1 128 ? -10.758 -8.523 8.805 1 96.56 128 GLU A CA 1
ATOM 993 C C . GLU A 1 128 ? -12.094 -8.883 8.172 1 96.56 128 GLU A C 1
ATOM 995 O O . GLU A 1 128 ? -13.023 -8.062 8.156 1 96.56 128 GLU A O 1
ATOM 1000 N N . LEU A 1 129 ? -12.227 -10.102 7.652 1 97.06 129 LEU A N 1
ATOM 1001 C CA . LEU A 1 129 ? -13.406 -10.453 6.867 1 97.06 129 LEU A CA 1
ATOM 1002 C C . LEU A 1 129 ? -14.359 -11.328 7.676 1 97.06 129 LEU A C 1
ATOM 1004 O O . LEU A 1 129 ? -15.5 -11.562 7.258 1 97.06 129 LEU A O 1
ATOM 1008 N N . ARG A 1 130 ? -13.898 -11.828 8.828 1 96.31 130 ARG A N 1
ATOM 1009 C CA . ARG A 1 130 ? -14.711 -12.75 9.609 1 96.31 130 ARG A CA 1
ATOM 1010 C C . ARG A 1 130 ? -15.195 -13.922 8.766 1 96.31 130 ARG A C 1
ATOM 1012 O O . ARG A 1 130 ? -16.391 -14.156 8.641 1 96.31 130 ARG A O 1
ATOM 1019 N N . LEU A 1 131 ? -14.273 -14.695 8.328 1 98 131 LEU A N 1
ATOM 1020 C CA . LEU A 1 131 ? -14.539 -15.812 7.434 1 98 131 LEU A CA 1
ATOM 1021 C C . LEU A 1 131 ? -15.398 -16.875 8.117 1 98 131 LEU A C 1
ATOM 1023 O O . LEU A 1 131 ? -15.344 -17.016 9.344 1 98 131 LEU A O 1
ATOM 1027 N N . PRO A 1 132 ? -16.141 -17.609 7.332 1 98.12 132 PRO A N 1
ATOM 1028 C CA . PRO A 1 132 ? -17.062 -18.594 7.902 1 98.12 132 PRO A CA 1
ATOM 1029 C C . PRO A 1 132 ? -16.344 -19.672 8.719 1 98.12 132 PRO A C 1
ATOM 1031 O O . PRO A 1 132 ? -15.25 -20.094 8.352 1 98.12 132 PRO A O 1
ATOM 1034 N N . ALA A 1 133 ? -17.031 -20.203 9.688 1 97.25 133 ALA A N 1
ATOM 1035 C CA . ALA A 1 133 ? -16.484 -21.234 10.562 1 97.25 133 ALA A CA 1
ATOM 1036 C C . ALA A 1 133 ? -16.281 -22.531 9.812 1 97.25 133 ALA A C 1
ATOM 1038 O O . ALA A 1 133 ? -15.445 -23.359 10.195 1 97.25 133 ALA A O 1
ATOM 1039 N N . THR A 1 134 ? -17 -22.719 8.719 1 97.56 134 THR A N 1
ATOM 1040 C CA . THR A 1 134 ? -16.969 -23.969 7.973 1 97.56 134 THR A CA 1
ATOM 1041 C C . THR A 1 134 ? -15.945 -23.906 6.836 1 97.56 134 THR A C 1
ATOM 1043 O O . THR A 1 134 ? -15.781 -24.859 6.082 1 97.56 134 THR A O 1
ATOM 1046 N N . LEU A 1 135 ? -15.336 -22.75 6.707 1 98.44 135 LEU A N 1
ATOM 1047 C CA . LEU A 1 135 ? -14.391 -22.547 5.613 1 98.44 135 LEU A CA 1
ATOM 1048 C C . LEU A 1 135 ? -13.242 -23.547 5.695 1 98.44 135 LEU A C 1
ATOM 1050 O O . LEU A 1 135 ? -12.734 -23.828 6.785 1 98.44 135 LEU A O 1
ATOM 1054 N N . ARG A 1 136 ? -12.852 -24.109 4.566 1 98.62 136 ARG A N 1
ATOM 1055 C CA . ARG A 1 136 ? -11.633 -24.906 4.43 1 98.62 136 ARG A CA 1
ATOM 1056 C C . ARG A 1 136 ? -10.57 -24.141 3.641 1 98.62 136 ARG A C 1
ATOM 1058 O O . ARG A 1 136 ? -10.758 -23.859 2.455 1 98.62 136 ARG A O 1
ATOM 1065 N N . TRP A 1 137 ? -9.555 -23.797 4.285 1 98.81 137 TRP A N 1
ATOM 1066 C CA . TRP A 1 137 ? -8.422 -23.078 3.693 1 98.81 137 TRP A CA 1
ATOM 1067 C C . TRP A 1 137 ? -7.25 -24.031 3.473 1 98.81 137 TRP A C 1
ATOM 1069 O O . TRP A 1 137 ? -6.559 -24.406 4.426 1 98.81 137 TRP A O 1
ATOM 1079 N N . MET A 1 138 ? -6.945 -24.391 2.244 1 98.75 138 MET A N 1
ATOM 1080 C CA . MET A 1 138 ? -5.898 -25.359 1.939 1 98.75 138 MET A CA 1
ATOM 1081 C C . MET A 1 138 ? -4.656 -24.672 1.39 1 98.75 138 MET A C 1
ATOM 1083 O O . MET A 1 138 ? -4.711 -24.031 0.335 1 98.75 138 MET A O 1
ATOM 1087 N N . VAL A 1 139 ? -3.588 -24.781 2.146 1 98.56 139 VAL A N 1
ATOM 1088 C CA . VAL A 1 139 ? -2.301 -24.25 1.71 1 98.56 139 VAL A CA 1
ATOM 1089 C C . VAL A 1 139 ? -1.599 -25.266 0.812 1 98.56 139 VAL A C 1
ATOM 1091 O O . VAL A 1 139 ? -1.59 -26.469 1.107 1 98.56 139 VAL A O 1
ATOM 1094 N N . HIS A 1 140 ? -1.118 -24.859 -0.305 1 98.25 140 HIS A N 1
ATOM 1095 C CA . HIS A 1 140 ? -0.267 -25.672 -1.171 1 98.25 140 HIS A CA 1
ATOM 1096 C C . HIS A 1 140 ? 1.104 -25.031 -1.351 1 98.25 140 HIS A C 1
ATOM 1098 O O . HIS A 1 140 ? 1.212 -23.938 -1.907 1 98.25 140 HIS A O 1
ATOM 1104 N N . ASP A 1 141 ? 2.074 -25.609 -0.886 1 95.19 141 ASP A N 1
ATOM 1105 C CA . ASP A 1 141 ? 3.465 -25.172 -0.935 1 95.19 141 ASP A CA 1
ATOM 1106 C C . ASP A 1 141 ? 4.418 -26.359 -0.95 1 95.19 141 ASP A C 1
ATOM 1108 O O . ASP A 1 141 ? 4 -27.484 -1.218 1 95.19 141 ASP A O 1
ATOM 1112 N N . LEU A 1 142 ? 5.688 -26.125 -0.81 1 90.25 142 LEU A N 1
ATOM 1113 C CA . LEU A 1 142 ? 6.656 -27.219 -0.736 1 90.25 142 LEU A CA 1
ATOM 1114 C C . LEU A 1 142 ? 6.312 -28.172 0.399 1 90.25 142 LEU A C 1
ATOM 1116 O O . LEU A 1 142 ? 5.879 -27.75 1.47 1 90.25 142 LEU A O 1
ATOM 1120 N N . PRO A 1 143 ? 6.555 -29.484 0.197 1 90.75 143 PRO A N 1
ATOM 1121 C CA . PRO A 1 143 ? 6.121 -30.516 1.147 1 90.75 143 PRO A CA 1
ATOM 1122 C C . PRO A 1 143 ? 6.695 -30.297 2.547 1 90.75 143 PRO A C 1
ATOM 1124 O O . PRO A 1 143 ? 6.055 -30.656 3.541 1 90.75 143 PRO A O 1
ATOM 1127 N N . ASP A 1 144 ? 7.828 -29.703 2.666 1 87.38 144 ASP A N 1
ATOM 1128 C CA . ASP A 1 144 ? 8.477 -29.516 3.959 1 87.38 144 ASP A CA 1
ATOM 1129 C C . ASP A 1 144 ? 7.727 -28.5 4.812 1 87.38 144 ASP A C 1
ATOM 1131 O O . ASP A 1 144 ? 7.938 -28.422 6.023 1 87.38 144 ASP A O 1
ATOM 1135 N N . LYS A 1 145 ? 6.82 -27.766 4.195 1 91.56 145 LYS A N 1
ATOM 1136 C CA . LYS A 1 145 ? 6.066 -26.766 4.941 1 91.56 145 LYS A CA 1
ATOM 1137 C C . LYS A 1 145 ? 4.828 -27.375 5.59 1 91.56 145 LYS A C 1
ATOM 1139 O O . LYS A 1 145 ? 4.211 -26.766 6.461 1 91.56 145 LYS A O 1
ATOM 1144 N N . GLU A 1 146 ? 4.492 -28.562 5.18 1 94.81 146 GLU A N 1
ATOM 1145 C CA . GLU A 1 146 ? 3.25 -29.172 5.645 1 94.81 146 GLU A CA 1
ATOM 1146 C C . GLU A 1 146 ? 3.199 -29.234 7.168 1 94.81 146 GLU A C 1
ATOM 1148 O O . GLU A 1 146 ? 2.24 -28.766 7.781 1 94.81 146 GLU A O 1
ATOM 1153 N N . GLU A 1 147 ? 4.223 -29.781 7.715 1 95.38 147 GLU A N 1
ATOM 1154 C CA . GLU A 1 147 ? 4.254 -29.906 9.172 1 95.38 147 GLU A CA 1
ATOM 1155 C C . GLU A 1 147 ? 4.188 -28.547 9.844 1 95.38 147 GLU A C 1
ATOM 1157 O O . GLU A 1 147 ? 3.518 -28.375 10.867 1 95.38 147 GLU A O 1
ATOM 1162 N N . ILE A 1 148 ? 4.855 -27.594 9.25 1 95 148 ILE A N 1
ATOM 1163 C CA . ILE A 1 148 ? 4.895 -26.25 9.82 1 95 148 ILE A CA 1
ATOM 1164 C C . ILE A 1 148 ? 3.502 -25.625 9.758 1 95 148 ILE A C 1
ATOM 1166 O O . ILE A 1 148 ? 3.051 -25 10.727 1 95 148 ILE A O 1
ATOM 1170 N N . VAL A 1 149 ? 2.838 -25.75 8.641 1 96.94 149 VAL A N 1
ATOM 1171 C CA . VAL A 1 149 ? 1.487 -25.219 8.461 1 96.94 149 VAL A CA 1
ATOM 1172 C C . VAL A 1 149 ? 0.561 -25.797 9.531 1 96.94 149 VAL A C 1
ATOM 1174 O O . VAL A 1 149 ? -0.152 -25.047 10.203 1 96.94 149 VAL A O 1
ATOM 1177 N N . LEU A 1 150 ? 0.594 -27.109 9.703 1 97.31 150 LEU A N 1
ATOM 1178 C CA . LEU A 1 150 ? -0.312 -27.797 10.617 1 97.31 150 LEU A CA 1
ATOM 1179 C C . LEU A 1 150 ? 0.015 -27.453 12.07 1 97.31 150 LEU A C 1
ATOM 1181 O O . LEU A 1 150 ? -0.889 -27.25 12.883 1 97.31 150 LEU A O 1
ATOM 1185 N N . GLN A 1 151 ? 1.255 -27.375 12.422 1 96.69 151 GLN A N 1
ATOM 1186 C CA . GLN A 1 151 ? 1.658 -27 13.773 1 96.69 151 GLN A CA 1
ATOM 1187 C C . GLN A 1 151 ? 1.256 -25.562 14.086 1 96.69 151 GLN A C 1
ATOM 1189 O O . GLN A 1 151 ? 0.824 -25.266 15.203 1 96.69 151 GLN A O 1
ATOM 1194 N N . PHE A 1 152 ? 1.488 -24.734 13.133 1 96.88 152 PHE A N 1
ATOM 1195 C CA . PHE A 1 152 ? 1.119 -23.328 13.328 1 96.88 152 PHE A CA 1
ATOM 1196 C C . PHE A 1 152 ? -0.386 -23.188 13.523 1 96.88 152 PHE A C 1
ATOM 1198 O O . PHE A 1 152 ? -0.838 -22.484 14.414 1 96.88 152 PHE A O 1
ATOM 1205 N N . ALA A 1 153 ? -1.139 -23.828 12.719 1 97.88 153 ALA A N 1
ATOM 1206 C CA . ALA A 1 153 ? -2.592 -23.828 12.859 1 97.88 153 ALA A CA 1
ATOM 1207 C C . ALA A 1 153 ? -3.01 -24.328 14.242 1 97.88 153 ALA A C 1
ATOM 1209 O O . ALA A 1 153 ? -3.883 -23.734 14.883 1 97.88 153 ALA A O 1
ATOM 1210 N N . LYS A 1 154 ? -2.416 -25.406 14.648 1 97.44 154 LYS A N 1
ATOM 1211 C CA . LYS A 1 154 ? -2.701 -25.953 15.969 1 97.44 154 LYS A CA 1
ATOM 1212 C C . LYS A 1 154 ? -2.379 -24.953 17.062 1 97.44 154 LYS A C 1
ATOM 1214 O O . LYS A 1 154 ? -3.162 -24.766 18 1 97.44 154 LYS A O 1
ATOM 1219 N N . SER A 1 155 ? -1.251 -24.281 16.922 1 96.94 155 SER A N 1
ATOM 1220 C CA . SER A 1 155 ? -0.827 -23.297 17.922 1 96.94 155 SER A CA 1
ATOM 1221 C C . SER A 1 155 ? -1.808 -22.141 18 1 96.94 155 SER A C 1
ATOM 1223 O O . SER A 1 155 ? -1.893 -21.469 19.031 1 96.94 155 SER A O 1
ATOM 1225 N N . ARG A 1 156 ? -2.486 -21.938 16.953 1 96.94 156 ARG A N 1
ATOM 1226 C CA . ARG A 1 156 ? -3.451 -20.844 16.906 1 96.94 156 ARG A CA 1
ATOM 1227 C C . ARG A 1 156 ? -4.863 -21.344 17.172 1 96.94 156 ARG A C 1
ATOM 1229 O O . ARG A 1 156 ? -5.836 -20.609 17.016 1 96.94 156 ARG A O 1
ATOM 1236 N N . ASN A 1 157 ? -5.023 -22.578 17.438 1 96.94 157 ASN A N 1
ATOM 1237 C CA . ASN A 1 157 ? -6.312 -23.234 17.656 1 96.94 157 ASN A CA 1
ATOM 1238 C C . ASN A 1 157 ? -7.23 -23.062 16.438 1 96.94 157 ASN A C 1
ATOM 1240 O O . ASN A 1 157 ? -8.398 -22.688 16.594 1 96.94 157 ASN A O 1
ATOM 1244 N N . GLU A 1 158 ? -6.633 -23.172 15.305 1 97.81 158 GLU A N 1
ATOM 1245 C CA . GLU A 1 158 ? -7.363 -23 14.047 1 97.81 158 GLU A CA 1
ATOM 1246 C C . GLU A 1 158 ? -7.512 -24.328 13.32 1 97.81 158 GLU A C 1
ATOM 1248 O O . GLU A 1 158 ? -6.516 -24.953 12.938 1 97.81 158 GLU A O 1
ATOM 1253 N N . GLN A 1 159 ? -8.734 -24.75 13.031 1 97.25 159 GLN A N 1
ATOM 1254 C CA . GLN A 1 159 ? -9 -26.047 12.406 1 97.25 159 GLN A CA 1
ATOM 1255 C C . GLN A 1 159 ? -9.297 -25.875 10.914 1 97.25 159 GLN A C 1
ATOM 1257 O O . GLN A 1 159 ? -9.312 -26.859 10.164 1 97.25 159 GLN A O 1
ATOM 1262 N N . ARG A 1 160 ? -9.547 -24.703 10.555 1 98.38 160 ARG A N 1
ATOM 1263 C CA . ARG A 1 160 ? -9.969 -24.453 9.18 1 98.38 160 ARG A CA 1
ATOM 1264 C C . ARG A 1 160 ? -8.789 -24.516 8.219 1 98.38 160 ARG A C 1
ATOM 1266 O O . ARG A 1 160 ? -8.969 -24.672 7.008 1 98.38 160 ARG A O 1
ATOM 1273 N N . VAL A 1 161 ? -7.582 -24.375 8.695 1 98.75 161 VAL A N 1
ATOM 1274 C CA . VAL A 1 161 ? -6.395 -24.297 7.848 1 98.75 161 VAL A CA 1
ATOM 1275 C C . VAL A 1 161 ? -5.773 -25.688 7.707 1 98.75 161 VAL A C 1
ATOM 1277 O O . VAL A 1 161 ? -5.527 -26.359 8.703 1 98.75 161 VAL A O 1
ATOM 1280 N N . GLY A 1 162 ? -5.586 -26.109 6.484 1 98.25 162 GLY A N 1
ATOM 1281 C CA . GLY A 1 162 ? -4.934 -27.375 6.172 1 98.25 162 GLY A CA 1
ATOM 1282 C C . GLY A 1 162 ? -3.904 -27.25 5.062 1 98.25 162 GLY A C 1
ATOM 1283 O O . GLY A 1 162 ? -3.568 -26.156 4.637 1 98.25 162 GLY A O 1
ATOM 1284 N N . PHE A 1 163 ? -3.367 -28.406 4.711 1 98.31 163 PHE A N 1
ATOM 1285 C CA . PHE A 1 163 ? -2.348 -28.484 3.672 1 98.31 163 PHE A CA 1
ATOM 1286 C C . PHE A 1 163 ? -2.766 -29.453 2.572 1 98.31 163 PHE A C 1
ATOM 1288 O O . PHE A 1 163 ? -3.322 -30.516 2.852 1 98.31 163 PHE A O 1
ATOM 1295 N N . SER A 1 164 ? -2.568 -29.016 1.386 1 98 164 SER A N 1
ATOM 1296 C CA . SER A 1 164 ? -2.82 -29.906 0.256 1 98 164 SER A CA 1
ATOM 1297 C C . SER A 1 164 ? -1.531 -30.234 -0.493 1 98 164 SER A C 1
ATOM 1299 O O . SER A 1 164 ? -0.748 -29.328 -0.805 1 98 164 SER A O 1
ATOM 1301 N N . ARG A 1 165 ? -1.4 -31.453 -0.868 1 96.44 165 ARG A N 1
ATOM 1302 C CA . ARG A 1 165 ? -0.223 -31.891 -1.613 1 96.44 165 ARG A CA 1
ATOM 1303 C C . ARG A 1 165 ? -0.512 -31.938 -3.109 1 96.44 165 ARG A C 1
ATOM 1305 O O . ARG A 1 165 ? 0.385 -32.219 -3.91 1 96.44 165 ARG A O 1
ATOM 1312 N N . ARG A 1 166 ? -1.763 -31.656 -3.422 1 96.44 166 ARG A N 1
ATOM 1313 C CA . ARG A 1 166 ? -2.164 -31.844 -4.812 1 96.44 166 ARG A CA 1
ATOM 1314 C C . ARG A 1 166 ? -2.773 -30.562 -5.379 1 96.44 166 ARG A C 1
ATOM 1316 O O . ARG A 1 166 ? -3.701 -30 -4.793 1 96.44 166 ARG A O 1
ATOM 1323 N N . MET A 1 167 ? -2.258 -30.203 -6.547 1 96.31 167 MET A N 1
ATOM 1324 C CA . MET A 1 167 ? -2.799 -29.047 -7.254 1 96.31 167 MET A CA 1
ATOM 1325 C C . MET A 1 167 ? -4.258 -29.266 -7.641 1 96.31 167 MET A C 1
ATOM 1327 O O . MET A 1 167 ? -5.047 -28.328 -7.695 1 96.31 167 MET A O 1
ATOM 1331 N N . GLU A 1 168 ? -4.652 -30.484 -7.859 1 97.19 168 GLU A N 1
ATOM 1332 C CA . GLU A 1 168 ? -5.996 -30.859 -8.281 1 97.19 168 GLU A CA 1
ATOM 1333 C C . GLU A 1 168 ? -7.035 -30.469 -7.238 1 97.19 168 GLU A C 1
ATOM 1335 O O . GLU A 1 168 ? -8.219 -30.344 -7.551 1 97.19 168 GLU A O 1
ATOM 1340 N N . ASP A 1 169 ? -6.59 -30.266 -6.023 1 98.12 169 ASP A N 1
ATOM 1341 C CA . ASP A 1 169 ? -7.5 -29.891 -4.949 1 98.12 169 ASP A CA 1
ATOM 1342 C C . ASP A 1 169 ? -7.992 -28.453 -5.129 1 98.12 169 ASP A C 1
ATOM 1344 O O . ASP A 1 169 ? -8.945 -28.031 -4.473 1 98.12 169 ASP A O 1
ATOM 1348 N N . ALA A 1 170 ? -7.391 -27.734 -6.039 1 98.62 170 ALA A N 1
ATOM 1349 C CA . ALA A 1 170 ? -7.828 -26.375 -6.363 1 98.62 170 ALA A CA 1
ATOM 1350 C C . ALA A 1 170 ? -9.062 -26.391 -7.258 1 98.62 170 ALA A C 1
ATOM 1352 O O . ALA A 1 170 ? -9.703 -25.359 -7.465 1 98.62 170 ALA A O 1
ATOM 1353 N N . SER A 1 171 ? -9.398 -27.609 -7.77 1 98.44 171 SER A N 1
ATOM 1354 C CA . SER A 1 171 ? -10.5 -27.719 -8.719 1 98.44 171 SER A CA 1
ATOM 1355 C C . SER A 1 171 ? -11.828 -27.312 -8.078 1 98.44 171 SER A C 1
ATOM 1357 O O . SER A 1 171 ? -12.211 -27.859 -7.039 1 98.44 171 SER A O 1
ATOM 1359 N N . GLY A 1 172 ? -12.453 -26.312 -8.641 1 97.56 172 GLY A N 1
ATOM 1360 C CA . GLY A 1 172 ? -13.812 -25.938 -8.266 1 97.56 172 GLY A CA 1
ATOM 1361 C C . GLY A 1 172 ? -13.891 -25.203 -6.945 1 97.56 172 GLY A C 1
ATOM 1362 O O . GLY A 1 172 ? -14.977 -25.016 -6.395 1 97.56 172 GLY A O 1
ATOM 1363 N N . VAL A 1 173 ? -12.789 -24.781 -6.379 1 98.44 173 VAL A N 1
ATOM 1364 C CA . VAL A 1 173 ? -12.828 -24.047 -5.121 1 98.44 173 VAL A CA 1
ATOM 1365 C C . VAL A 1 173 ? -13.484 -22.688 -5.336 1 98.44 173 VAL A C 1
ATOM 1367 O O . VAL A 1 173 ? -13.562 -22.188 -6.465 1 98.44 173 VAL A O 1
ATOM 1370 N N . ASP A 1 174 ? -13.945 -22.125 -4.262 1 98.38 174 ASP A N 1
ATOM 1371 C CA . ASP A 1 174 ? -14.539 -20.797 -4.336 1 98.38 174 ASP A CA 1
ATOM 1372 C C . ASP A 1 174 ? -13.484 -19.734 -4.652 1 98.38 174 ASP A C 1
ATOM 1374 O O . ASP A 1 174 ? -13.703 -18.859 -5.496 1 98.38 174 ASP A O 1
ATOM 1378 N N . LEU A 1 175 ? -12.352 -19.875 -3.977 1 98.75 175 LEU A N 1
ATOM 1379 C CA . LEU A 1 175 ? -11.328 -18.844 -4.105 1 98.75 175 LEU A CA 1
ATOM 1380 C C . LEU A 1 175 ? -9.945 -19.469 -4.277 1 98.75 175 LEU A C 1
ATOM 1382 O O . LEU A 1 175 ? -9.508 -20.266 -3.439 1 98.75 175 LEU A O 1
ATOM 1386 N N . PHE A 1 176 ? -9.328 -19.188 -5.371 1 98.88 176 PHE A N 1
ATOM 1387 C CA . PHE A 1 176 ? -7.922 -19.5 -5.621 1 98.88 176 PHE A CA 1
ATOM 1388 C C . PHE A 1 176 ? -7.051 -18.266 -5.367 1 98.88 176 PHE A C 1
ATOM 1390 O O . PHE A 1 176 ? -7.285 -17.203 -5.941 1 98.88 176 PHE A O 1
ATOM 1397 N N . ILE A 1 177 ? -6.059 -18.375 -4.484 1 98.81 177 ILE A N 1
ATOM 1398 C CA . ILE A 1 177 ? -5.172 -17.266 -4.18 1 98.81 177 ILE A CA 1
ATOM 1399 C C . ILE A 1 177 ? -3.727 -17.656 -4.484 1 98.81 177 ILE A C 1
ATOM 1401 O O . ILE A 1 177 ? -3.291 -18.75 -4.141 1 98.81 177 ILE A O 1
ATOM 1405 N N . VAL A 1 178 ? -3.045 -16.828 -5.145 1 98.75 178 VAL A N 1
ATOM 1406 C CA . VAL A 1 178 ? -1.597 -16.922 -5.297 1 98.75 178 VAL A CA 1
ATOM 1407 C C . VAL A 1 178 ? -0.951 -15.57 -4.973 1 98.75 178 VAL A C 1
ATOM 1409 O O . VAL A 1 178 ? -1.056 -14.625 -5.75 1 98.75 178 VAL A O 1
ATOM 1412 N N . SER A 1 179 ? -0.365 -15.445 -3.846 1 97.81 179 SER A N 1
ATOM 1413 C CA . SER A 1 179 ? 0.196 -14.195 -3.336 1 97.81 179 SER A CA 1
ATOM 1414 C C . SER A 1 179 ? 1.696 -14.32 -3.096 1 97.81 179 SER A C 1
ATOM 1416 O O . SER A 1 179 ? 2.127 -14.969 -2.135 1 97.81 179 SER A O 1
ATOM 1418 N N . GLY A 1 180 ? 2.412 -13.68 -3.959 1 94.75 180 GLY A N 1
ATOM 1419 C CA . GLY A 1 180 ? 3.857 -13.711 -3.814 1 94.75 180 GLY A CA 1
ATOM 1420 C C . GLY A 1 180 ? 4.473 -15.031 -4.238 1 94.75 180 GLY A C 1
ATOM 1421 O O . GLY A 1 180 ? 5.535 -15.414 -3.748 1 94.75 180 GLY A O 1
ATOM 1422 N N . ALA A 1 181 ? 3.82 -15.742 -5.148 1 95.94 181 ALA A N 1
ATOM 1423 C CA . ALA A 1 181 ? 4.332 -17.078 -5.465 1 95.94 181 ALA A CA 1
ATOM 1424 C C . ALA A 1 181 ? 4.27 -17.344 -6.965 1 95.94 181 ALA A C 1
ATOM 1426 O O . ALA A 1 181 ? 4.969 -18.234 -7.469 1 95.94 181 ALA A O 1
ATOM 1427 N N . LEU A 1 182 ? 3.477 -16.641 -7.691 1 96.88 182 LEU A N 1
ATOM 1428 C CA . LEU A 1 182 ? 3.225 -16.953 -9.094 1 96.88 182 LEU A CA 1
ATOM 1429 C C . LEU A 1 182 ? 4.52 -16.906 -9.898 1 96.88 182 LEU A C 1
ATOM 1431 O O . LEU A 1 182 ? 4.703 -17.703 -10.828 1 96.88 182 LEU A O 1
ATOM 1435 N N . HIS A 1 183 ? 5.406 -16 -9.547 1 94.69 183 HIS A N 1
ATOM 1436 C CA . HIS A 1 183 ? 6.629 -15.789 -10.312 1 94.69 183 HIS A CA 1
ATOM 1437 C C . HIS A 1 183 ? 7.605 -16.938 -10.133 1 94.69 183 HIS A C 1
ATOM 1439 O O . HIS A 1 183 ? 8.641 -17 -10.797 1 94.69 183 HIS A O 1
ATOM 1445 N N . TYR A 1 184 ? 7.262 -17.938 -9.336 1 93.5 184 TYR A N 1
ATOM 1446 C CA . TYR A 1 184 ? 8.109 -19.109 -9.195 1 93.5 184 TYR A CA 1
ATOM 1447 C C . TYR A 1 184 ? 7.637 -20.234 -10.117 1 93.5 184 TYR A C 1
ATOM 1449 O O . TYR A 1 184 ? 8.25 -21.297 -10.164 1 93.5 184 TYR A O 1
ATOM 1457 N N . PHE A 1 185 ? 6.617 -20 -10.844 1 95.19 185 PHE A N 1
ATOM 1458 C CA . PHE A 1 185 ? 6.094 -20.984 -11.789 1 95.19 185 PHE A CA 1
ATOM 1459 C C . PHE A 1 185 ? 6.434 -20.594 -13.219 1 95.19 185 PHE A C 1
ATOM 1461 O O . PHE A 1 185 ? 6.363 -19.422 -13.586 1 95.19 185 PHE A O 1
ATOM 1468 N N . GLU A 1 186 ? 6.789 -21.609 -14.016 1 95.5 186 GLU A N 1
ATOM 1469 C CA . GLU A 1 186 ? 7.059 -21.391 -15.43 1 95.5 186 GLU A CA 1
ATOM 1470 C C . GLU A 1 186 ? 5.773 -21.125 -16.203 1 95.5 186 GLU A C 1
ATOM 1472 O O . GLU A 1 186 ? 5.742 -20.25 -17.078 1 95.5 186 GLU A O 1
ATOM 1477 N N . ASP A 1 187 ? 4.773 -21.797 -15.844 1 96.69 187 ASP A N 1
ATOM 1478 C CA . ASP A 1 187 ? 3.51 -21.719 -16.562 1 96.69 187 ASP A CA 1
ATOM 1479 C C . ASP A 1 187 ? 2.752 -20.438 -16.219 1 96.69 187 ASP A C 1
ATOM 1481 O O . ASP A 1 187 ? 2.764 -20.016 -15.055 1 96.69 187 ASP A O 1
ATOM 1485 N N . GLU A 1 188 ? 2.084 -19.969 -17.25 1 97 188 GLU A N 1
ATOM 1486 C CA . GLU A 1 188 ? 1.171 -18.859 -17.016 1 97 188 GLU A CA 1
ATOM 1487 C C . GLU A 1 188 ? -0 -19.266 -16.141 1 97 188 GLU A C 1
ATOM 1489 O O . GLU A 1 188 ? -0.383 -20.438 -16.109 1 97 188 GLU A O 1
ATOM 1494 N N . LEU A 1 189 ? -0.555 -18.266 -15.461 1 98.56 189 LEU A N 1
ATOM 1495 C CA . LEU A 1 189 ? -1.662 -18.516 -14.539 1 98.56 189 LEU A CA 1
ATOM 1496 C C . LEU A 1 189 ? -2.797 -19.25 -15.25 1 98.56 189 LEU A C 1
ATOM 1498 O O . LEU A 1 189 ? -3.328 -20.234 -14.727 1 98.56 189 LEU A O 1
ATOM 1502 N N . ALA A 1 190 ? -3.152 -18.844 -16.438 1 98.44 190 ALA A N 1
ATOM 1503 C CA . ALA A 1 190 ? -4.246 -19.453 -17.203 1 98.44 190 ALA A CA 1
ATOM 1504 C C . ALA A 1 190 ? -3.951 -20.906 -17.516 1 98.44 190 ALA A C 1
ATOM 1506 O O . ALA A 1 190 ? -4.863 -21.734 -17.547 1 98.44 190 ALA A O 1
ATOM 1507 N N . VAL A 1 191 ? -2.709 -21.219 -17.766 1 97.94 191 VAL A N 1
ATOM 1508 C CA . VAL A 1 191 ? -2.299 -22.578 -18.047 1 97.94 191 VAL A CA 1
ATOM 1509 C C . VAL A 1 191 ? -2.42 -23.422 -16.781 1 97.94 191 VAL A C 1
ATOM 1511 O O . VAL A 1 191 ? -2.928 -24.547 -16.828 1 97.94 191 VAL A O 1
ATOM 1514 N N . ILE A 1 192 ? -1.974 -22.859 -15.664 1 98.06 192 ILE A N 1
ATOM 1515 C CA . ILE A 1 192 ? -2.055 -23.562 -14.383 1 98.06 192 ILE A CA 1
ATOM 1516 C C . ILE A 1 192 ? -3.51 -23.891 -14.07 1 98.06 192 ILE A C 1
ATOM 1518 O O . ILE A 1 192 ? -3.834 -25.047 -13.766 1 98.06 192 ILE A O 1
ATOM 1522 N N . LEU A 1 193 ? -4.34 -22.953 -14.195 1 98.31 193 LEU A N 1
ATOM 1523 C CA . LEU A 1 193 ? -5.746 -23.141 -13.852 1 98.31 193 LEU A CA 1
ATOM 1524 C C . LEU A 1 193 ? -6.453 -23.984 -14.906 1 98.31 193 LEU A C 1
ATOM 1526 O O . LEU A 1 193 ? -7.383 -24.734 -14.594 1 98.31 193 LEU A O 1
ATOM 1530 N N . GLY A 1 194 ? -6.027 -23.859 -16.141 1 96.69 194 GLY A N 1
ATOM 1531 C CA . GLY A 1 194 ? -6.633 -24.594 -17.25 1 96.69 194 GLY A CA 1
ATOM 1532 C C . GLY A 1 194 ? -6.5 -26.094 -17.109 1 96.69 194 GLY A C 1
ATOM 1533 O O . GLY A 1 194 ? -7.238 -26.844 -17.75 1 96.69 194 GLY A O 1
ATOM 1534 N N . ARG A 1 195 ? -5.605 -26.531 -16.281 1 96.5 195 ARG A N 1
ATOM 1535 C CA . ARG A 1 195 ? -5.375 -27.953 -16.078 1 96.5 195 ARG A CA 1
ATOM 1536 C C . ARG A 1 195 ? -6.363 -28.531 -15.062 1 96.5 195 ARG A C 1
ATOM 1538 O O . ARG A 1 195 ? -6.48 -29.75 -14.93 1 96.5 195 ARG A O 1
ATOM 1545 N N . LEU A 1 196 ? -7.031 -27.688 -14.383 1 97.81 196 LEU A N 1
ATOM 1546 C CA . LEU A 1 196 ? -7.984 -28.141 -13.375 1 97.81 196 LEU A CA 1
ATOM 1547 C C . LEU A 1 196 ? -9.258 -28.656 -14.031 1 97.81 196 LEU A C 1
ATOM 1549 O O . LEU A 1 196 ? -9.641 -28.203 -15.109 1 97.81 196 LEU A O 1
ATOM 1553 N N . ALA A 1 197 ? -9.93 -29.609 -13.391 1 97.62 197 ALA A N 1
ATOM 1554 C CA . ALA A 1 197 ? -11.203 -30.125 -13.891 1 97.62 197 ALA A CA 1
ATOM 1555 C C . ALA A 1 197 ? -12.266 -29.031 -13.898 1 97.62 197 ALA A C 1
ATOM 1557 O O . ALA A 1 197 ? -13.078 -28.953 -14.82 1 97.62 197 ALA A O 1
ATOM 1558 N N . GLU A 1 198 ? -12.281 -28.312 -12.859 1 97.56 198 GLU A N 1
ATOM 1559 C CA . GLU A 1 198 ? -13.188 -27.172 -12.719 1 97.56 198 GLU A CA 1
ATOM 1560 C C . GLU A 1 198 ? -12.43 -25.922 -12.281 1 97.56 198 GLU A C 1
ATOM 1562 O O . GLU A 1 198 ? -11.609 -25.984 -11.359 1 97.56 198 GLU A O 1
ATOM 1567 N N . LEU A 1 199 ? -12.781 -24.844 -12.938 1 98.12 199 LEU A N 1
ATOM 1568 C CA . LEU A 1 199 ? -12.102 -23.594 -12.617 1 98.12 199 LEU A CA 1
ATOM 1569 C C . LEU A 1 199 ? -12.602 -23.031 -11.281 1 98.12 199 LEU A C 1
ATOM 1571 O O . LEU A 1 199 ? -13.789 -23.125 -10.969 1 98.12 199 LEU A O 1
ATOM 1575 N N . PRO A 1 200 ? -11.727 -22.453 -10.461 1 98.38 200 PRO A N 1
ATOM 1576 C CA . PRO A 1 200 ? -12.18 -21.734 -9.273 1 98.38 200 PRO A CA 1
ATOM 1577 C C . PRO A 1 200 ? -13.094 -20.562 -9.617 1 98.38 200 PRO A C 1
ATOM 1579 O O . PRO A 1 200 ? -12.969 -19.969 -10.688 1 98.38 200 PRO A O 1
ATOM 1582 N N . ARG A 1 201 ? -13.953 -20.203 -8.734 1 97.81 201 ARG A N 1
ATOM 1583 C CA . ARG A 1 201 ? -14.914 -19.141 -8.984 1 97.81 201 ARG A CA 1
ATOM 1584 C C . ARG A 1 201 ? -14.242 -17.766 -8.945 1 97.81 201 ARG A C 1
ATOM 1586 O O . ARG A 1 201 ? -14.539 -16.906 -9.766 1 97.81 201 ARG A O 1
ATOM 1593 N N . LEU A 1 202 ? -13.43 -17.562 -7.926 1 98.62 202 LEU A N 1
ATOM 1594 C CA . LEU A 1 202 ? -12.672 -16.328 -7.73 1 98.62 202 LEU A CA 1
ATOM 1595 C C . LEU A 1 202 ? -11.172 -16.594 -7.777 1 98.62 202 LEU A C 1
ATOM 1597 O O . LEU A 1 202 ? -10.703 -17.625 -7.262 1 98.62 202 LEU A O 1
ATOM 1601 N N . VAL A 1 203 ? -10.414 -15.695 -8.391 1 98.81 203 VAL A N 1
ATOM 1602 C CA . VAL A 1 203 ? -8.961 -15.82 -8.43 1 98.81 203 VAL A CA 1
ATOM 1603 C C . VAL A 1 203 ? -8.32 -14.5 -8.016 1 98.81 203 VAL A C 1
ATOM 1605 O O . VAL A 1 203 ? -8.641 -13.445 -8.562 1 98.81 203 VAL A O 1
ATOM 1608 N N . VAL A 1 204 ? -7.457 -14.57 -7.055 1 98.81 204 VAL A N 1
ATOM 1609 C CA . VAL A 1 204 ? -6.688 -13.414 -6.602 1 98.81 204 VAL A CA 1
ATOM 1610 C C . VAL A 1 204 ? -5.195 -13.664 -6.828 1 98.81 204 VAL A C 1
ATOM 1612 O O . VAL A 1 204 ? -4.664 -14.688 -6.398 1 98.81 204 VAL A O 1
ATOM 1615 N N . VAL A 1 205 ? -4.594 -12.812 -7.535 1 98.81 205 VAL A N 1
ATOM 1616 C CA . VAL A 1 205 ? -3.139 -12.711 -7.609 1 98.81 205 VAL A CA 1
ATOM 1617 C C . VAL A 1 205 ? -2.666 -11.492 -6.82 1 98.81 205 VAL A C 1
ATOM 1619 O O . VAL A 1 205 ? -3.217 -10.398 -6.961 1 98.81 205 VAL A O 1
ATOM 1622 N N . ASN A 1 206 ? -1.755 -11.641 -5.98 1 98.31 206 ASN A N 1
ATOM 1623 C CA . ASN A 1 206 ? -1.244 -10.523 -5.203 1 98.31 206 ASN A CA 1
ATOM 1624 C C . ASN A 1 206 ? 0.267 -10.609 -5.008 1 98.31 206 ASN A C 1
ATOM 1626 O O . ASN A 1 206 ? 0.844 -11.695 -5.109 1 98.31 206 ASN A O 1
ATOM 1630 N N . ARG A 1 207 ? 0.955 -9.445 -4.832 1 96.5 207 ARG A N 1
ATOM 1631 C CA . ARG A 1 207 ? 2.385 -9.359 -4.555 1 96.5 207 ARG A CA 1
ATOM 1632 C C . ARG A 1 207 ? 3.191 -10.125 -5.598 1 96.5 207 ARG A C 1
ATOM 1634 O O . ARG A 1 207 ? 4.062 -10.93 -5.254 1 96.5 207 ARG A O 1
ATOM 1641 N N . THR A 1 208 ? 2.852 -9.891 -6.844 1 96.12 208 THR A N 1
ATOM 1642 C CA . THR A 1 208 ? 3.498 -10.602 -7.945 1 96.12 208 THR A CA 1
ATOM 1643 C C . THR A 1 208 ? 4.195 -9.617 -8.883 1 96.12 208 THR A C 1
ATOM 1645 O O . THR A 1 208 ? 3.584 -8.648 -9.344 1 96.12 208 THR A O 1
ATOM 1648 N N . PRO A 1 209 ? 5.508 -9.828 -9.078 1 93.56 209 PRO A N 1
ATOM 1649 C CA . PRO A 1 209 ? 6.172 -8.992 -10.086 1 93.56 209 PRO A CA 1
ATOM 1650 C C . PRO A 1 209 ? 5.773 -9.359 -11.508 1 93.56 209 PRO A C 1
ATOM 1652 O O . PRO A 1 209 ? 5.777 -10.539 -11.875 1 93.56 209 PRO A O 1
ATOM 1655 N N . PHE A 1 210 ? 5.398 -8.367 -12.305 1 94.38 210 PHE A N 1
ATOM 1656 C CA . PHE A 1 210 ? 5.02 -8.578 -13.695 1 94.38 210 PHE A CA 1
ATOM 1657 C C . PHE A 1 210 ? 5.887 -7.742 -14.625 1 94.38 210 PHE A C 1
ATOM 1659 O O . PHE A 1 210 ? 6.316 -6.645 -14.266 1 94.38 210 PHE A O 1
ATOM 1666 N N . SER A 1 211 ? 6.102 -8.344 -15.766 1 91.06 211 SER A N 1
ATOM 1667 C CA . SER A 1 211 ? 6.668 -7.562 -16.859 1 91.06 211 SER A CA 1
ATOM 1668 C C . SER A 1 211 ? 5.586 -6.793 -17.609 1 91.06 211 SER A C 1
ATOM 1670 O O . SER A 1 211 ? 4.492 -7.312 -17.844 1 91.06 211 SER A O 1
ATOM 1672 N N . GLN A 1 212 ? 5.934 -5.551 -17.922 1 88.31 212 GLN A N 1
ATOM 1673 C CA . GLN A 1 212 ? 5.016 -4.758 -18.734 1 88.31 212 GLN A CA 1
ATOM 1674 C C . GLN A 1 212 ? 5.176 -5.078 -20.219 1 88.31 212 GLN A C 1
ATOM 1676 O O . GLN A 1 212 ? 4.438 -4.559 -21.047 1 88.31 212 GLN A O 1
ATOM 1681 N N . ALA A 1 213 ? 6.086 -5.91 -20.453 1 86 213 ALA A N 1
ATOM 1682 C CA . ALA A 1 213 ? 6.359 -6.367 -21.812 1 86 213 ALA A CA 1
ATOM 1683 C C . ALA A 1 213 ? 6.387 -7.891 -21.875 1 86 213 ALA A C 1
ATOM 1685 O O . ALA A 1 213 ? 5.5 -8.562 -21.344 1 86 213 ALA A O 1
ATOM 1686 N N . ASP A 1 214 ? 7.434 -8.367 -22.5 1 88.38 214 ASP A N 1
ATOM 1687 C CA . ASP A 1 214 ? 7.574 -9.82 -22.594 1 88.38 214 ASP A CA 1
ATOM 1688 C C . ASP A 1 214 ? 8.039 -10.422 -21.266 1 88.38 214 ASP A C 1
ATOM 1690 O O . ASP A 1 214 ? 8.766 -9.781 -20.516 1 88.38 214 ASP A O 1
ATOM 1694 N N . PRO A 1 215 ? 7.539 -11.633 -21.031 1 92.19 215 PRO A N 1
ATOM 1695 C CA . PRO A 1 215 ? 8.023 -12.297 -19.828 1 92.19 215 PRO A CA 1
ATOM 1696 C C . PRO A 1 215 ? 9.547 -12.391 -19.781 1 92.19 215 PRO A C 1
ATOM 1698 O O . PRO A 1 215 ? 10.203 -12.422 -20.812 1 92.19 215 PRO A O 1
ATOM 1701 N N . ILE A 1 216 ? 10.055 -12.453 -18.609 1 90.81 216 ILE A N 1
ATOM 1702 C CA . ILE A 1 216 ? 11.5 -12.57 -18.422 1 90.81 216 ILE A CA 1
ATOM 1703 C C . ILE A 1 216 ? 11.797 -13.43 -17.203 1 90.81 216 ILE A C 1
ATOM 1705 O O . ILE A 1 216 ? 11.109 -13.32 -16.188 1 90.81 216 ILE A O 1
ATOM 1709 N N . VAL A 1 217 ? 12.75 -14.281 -17.328 1 92.44 217 VAL A N 1
ATOM 1710 C CA . VAL A 1 217 ? 13.227 -15.07 -16.188 1 92.44 217 VAL A CA 1
ATOM 1711 C C . VAL A 1 217 ? 14.469 -14.414 -15.594 1 92.44 217 VAL A C 1
ATOM 1713 O O . VAL A 1 217 ? 15.406 -14.07 -16.312 1 92.44 217 VAL A O 1
ATOM 1716 N N . THR A 1 218 ? 14.43 -14.219 -14.312 1 90.19 218 THR A N 1
ATOM 1717 C CA . THR A 1 218 ? 15.539 -13.617 -13.578 1 90.19 218 THR A CA 1
ATOM 1718 C C . THR A 1 218 ? 15.641 -14.195 -12.172 1 90.19 218 THR A C 1
ATOM 1720 O O . THR A 1 218 ? 15.305 -15.359 -11.953 1 90.19 218 THR A O 1
ATOM 1723 N N . THR A 1 219 ? 16.328 -13.398 -11.328 1 86.88 219 THR A N 1
ATOM 1724 C CA . THR A 1 219 ? 16.5 -13.891 -9.969 1 86.88 219 THR A CA 1
ATOM 1725 C C . THR A 1 219 ? 15.875 -12.922 -8.961 1 86.88 219 THR A C 1
ATOM 1727 O O . THR A 1 219 ? 15.859 -11.711 -9.188 1 86.88 219 THR A O 1
ATOM 1730 N N . GLN A 1 220 ? 15.266 -13.477 -8.031 1 82.62 220 GLN A N 1
ATOM 1731 C CA . GLN A 1 220 ? 14.828 -12.727 -6.859 1 82.62 220 GLN A CA 1
ATOM 1732 C C . GLN A 1 220 ? 15.789 -12.922 -5.691 1 82.62 220 GLN A C 1
ATOM 1734 O O . GLN A 1 220 ? 16.172 -14.055 -5.383 1 82.62 220 GLN A O 1
ATOM 1739 N N . VAL A 1 221 ? 16.141 -11.719 -5.172 1 73.94 221 VAL A N 1
ATOM 1740 C CA . VAL A 1 221 ? 17.125 -11.742 -4.086 1 73.94 221 VAL A CA 1
ATOM 1741 C C . VAL A 1 221 ? 16.422 -11.422 -2.762 1 73.94 221 VAL A C 1
ATOM 1743 O O . VAL A 1 221 ? 15.664 -10.453 -2.676 1 73.94 221 VAL A O 1
ATOM 1746 N N . GLY A 1 222 ? 16.5 -12.242 -1.838 1 69.31 222 GLY A N 1
ATOM 1747 C CA . GLY A 1 222 ? 16.062 -11.969 -0.477 1 69.31 222 GLY A CA 1
ATOM 1748 C C . GLY A 1 222 ? 17.188 -11.992 0.529 1 69.31 222 GLY A C 1
ATOM 1749 O O . GLY A 1 222 ? 18.359 -11.93 0.152 1 69.31 222 GLY A O 1
ATOM 1750 N N . ASP A 1 223 ? 16.797 -11.852 1.844 1 63.28 223 ASP A N 1
ATOM 1751 C CA . ASP A 1 223 ? 17.812 -11.906 2.891 1 63.28 223 ASP A CA 1
ATOM 1752 C C . ASP A 1 223 ? 18.469 -13.281 2.941 1 63.28 223 ASP A C 1
ATOM 1754 O O . ASP A 1 223 ? 17.938 -14.211 3.551 1 63.28 223 ASP A O 1
ATOM 1758 N N . GLY A 1 224 ? 19.562 -13.461 2.271 1 62.22 224 GLY A N 1
ATOM 1759 C CA . GLY A 1 224 ? 20.375 -14.672 2.334 1 62.22 224 GLY A CA 1
ATOM 1760 C C . GLY A 1 224 ? 20 -15.695 1.276 1 62.22 224 GLY A C 1
ATOM 1761 O O . GLY A 1 224 ? 20.453 -16.844 1.316 1 62.22 224 GLY A O 1
ATOM 1762 N N . TYR A 1 225 ? 19.047 -15.383 0.404 1 70.44 225 TYR A N 1
ATOM 1763 C CA . TYR A 1 225 ? 18.734 -16.375 -0.615 1 70.44 225 TYR A CA 1
ATOM 1764 C C . TYR A 1 225 ? 18.5 -15.711 -1.968 1 70.44 225 TYR A C 1
ATOM 1766 O O . TYR A 1 225 ? 18.203 -14.516 -2.037 1 70.44 225 TYR A O 1
ATOM 1774 N N . VAL A 1 226 ? 18.781 -16.531 -3.002 1 78.38 226 VAL A N 1
ATOM 1775 C CA . VAL A 1 226 ? 18.5 -16.156 -4.383 1 78.38 226 VAL A CA 1
ATOM 1776 C C . VAL A 1 226 ? 17.688 -17.25 -5.066 1 78.38 226 VAL A C 1
ATOM 1778 O O . VAL A 1 226 ? 18.047 -18.422 -4.992 1 78.38 226 VAL A O 1
ATOM 1781 N N . HIS A 1 227 ? 16.547 -16.844 -5.602 1 86.38 227 HIS A N 1
ATOM 1782 C CA . HIS A 1 227 ? 15.695 -17.797 -6.309 1 86.38 227 HIS A CA 1
ATOM 1783 C C . HIS A 1 227 ? 15.422 -17.344 -7.734 1 86.38 227 HIS A C 1
ATOM 1785 O O . HIS A 1 227 ? 15.32 -16.141 -7.996 1 86.38 227 HIS A O 1
ATOM 1791 N N . ALA A 1 228 ? 15.359 -18.438 -8.562 1 90.81 228 ALA A N 1
ATOM 1792 C CA . ALA A 1 228 ? 14.898 -18.141 -9.914 1 90.81 228 ALA A CA 1
ATOM 1793 C C . ALA A 1 228 ? 13.422 -17.75 -9.914 1 90.81 228 ALA A C 1
ATOM 1795 O O . ALA A 1 228 ? 12.617 -18.312 -9.172 1 90.81 228 ALA A O 1
ATOM 1796 N N . CYS A 1 229 ? 13.086 -16.75 -10.695 1 92.38 229 CYS A N 1
ATOM 1797 C CA . CYS A 1 229 ? 11.695 -16.359 -10.836 1 92.38 229 CYS A CA 1
ATOM 1798 C C . CYS A 1 229 ? 11.398 -15.867 -12.25 1 92.38 229 CYS A C 1
ATOM 1800 O O . CYS A 1 229 ? 12.312 -15.477 -12.977 1 92.38 229 CYS A O 1
ATOM 1802 N N . LYS A 1 230 ? 10.234 -15.977 -12.586 1 94.31 230 LYS A N 1
ATOM 1803 C CA . LYS A 1 230 ? 9.773 -15.516 -13.891 1 94.31 230 LYS A CA 1
ATOM 1804 C C . LYS A 1 230 ? 8.773 -14.375 -13.742 1 94.31 230 LYS A C 1
ATOM 1806 O O . LYS A 1 230 ? 7.738 -14.523 -13.086 1 94.31 230 LYS A O 1
ATOM 1811 N N . LEU A 1 231 ? 9.07 -13.219 -14.273 1 93.94 231 LEU A N 1
ATOM 1812 C CA . LEU A 1 231 ? 8.094 -12.141 -14.398 1 93.94 231 LEU A CA 1
ATOM 1813 C C . LEU A 1 231 ? 7.203 -12.352 -15.617 1 93.94 231 LEU A C 1
ATOM 1815 O O . LEU A 1 231 ? 7.613 -12.07 -16.75 1 93.94 231 LEU A O 1
ATOM 1819 N N . HIS A 1 232 ? 6.004 -12.82 -15.359 1 95.94 232 HIS A N 1
ATOM 1820 C CA . HIS A 1 232 ? 5.039 -13 -16.438 1 95.94 232 HIS A CA 1
ATOM 1821 C C . HIS A 1 232 ? 4.574 -11.656 -17 1 95.94 232 HIS A C 1
ATOM 1823 O O . HIS A 1 232 ? 4.711 -10.625 -16.328 1 95.94 232 HIS A O 1
ATOM 1829 N N . SER A 1 233 ? 4.117 -11.711 -18.266 1 95.19 233 SER A N 1
ATOM 1830 C CA . SER A 1 233 ? 3.527 -10.508 -18.828 1 95.19 233 SER A CA 1
ATOM 1831 C C . SER A 1 233 ? 2.215 -10.148 -18.141 1 95.19 233 SER A C 1
ATOM 1833 O O . SER A 1 233 ? 1.316 -10.984 -18.031 1 95.19 233 SER A O 1
ATOM 1835 N N . LEU A 1 234 ? 2.178 -8.883 -17.719 1 96.25 234 LEU A N 1
ATOM 1836 C CA . LEU A 1 234 ? 0.938 -8.445 -17.078 1 96.25 234 LEU A CA 1
ATOM 1837 C C . LEU A 1 234 ? -0.233 -8.547 -18.047 1 96.25 234 LEU A C 1
ATOM 1839 O O . LEU A 1 234 ? -1.259 -9.148 -17.734 1 96.25 234 LEU A O 1
ATOM 1843 N N . ALA A 1 235 ? -0.049 -7.926 -19.188 1 96.38 235 ALA A N 1
ATOM 1844 C CA . ALA A 1 235 ? -1.093 -7.938 -20.219 1 96.38 235 ALA A CA 1
ATOM 1845 C C . ALA A 1 235 ? -1.418 -9.367 -20.656 1 96.38 235 ALA A C 1
ATOM 1847 O O . ALA A 1 235 ? -2.586 -9.711 -20.844 1 96.38 235 ALA A O 1
ATOM 1848 N N . GLY A 1 236 ? -0.377 -10.164 -20.797 1 97.19 236 GLY A N 1
ATOM 1849 C CA . GLY A 1 236 ? -0.572 -11.555 -21.172 1 97.19 236 GLY A CA 1
ATOM 1850 C C . GLY A 1 236 ? -1.344 -12.352 -20.141 1 97.19 236 GLY A C 1
ATOM 1851 O O . GLY A 1 236 ? -2.189 -13.18 -20.484 1 97.19 236 GLY A O 1
ATOM 1852 N N . THR A 1 237 ? -1.024 -12.133 -18.891 1 98.19 237 THR A N 1
ATOM 1853 C CA . THR A 1 237 ? -1.719 -12.828 -17.812 1 98.19 237 THR A CA 1
ATOM 1854 C C . THR A 1 237 ? -3.201 -12.469 -17.812 1 98.19 237 THR A C 1
ATOM 1856 O O . THR A 1 237 ? -4.059 -13.344 -17.703 1 98.19 237 THR A O 1
ATOM 1859 N N . ILE A 1 238 ? -3.523 -11.219 -17.938 1 98.38 238 ILE A N 1
ATOM 1860 C CA . ILE A 1 238 ? -4.91 -10.766 -17.953 1 98.38 238 ILE A CA 1
ATOM 1861 C C . ILE A 1 238 ? -5.641 -11.359 -19.156 1 98.38 238 ILE A C 1
ATOM 1863 O O . ILE A 1 238 ? -6.723 -11.93 -19.016 1 98.38 238 ILE A O 1
ATOM 1867 N N . ALA A 1 239 ? -5.008 -11.258 -20.312 1 98.19 239 ALA A N 1
ATOM 1868 C CA . ALA A 1 239 ? -5.613 -11.789 -21.531 1 98.19 239 ALA A CA 1
ATOM 1869 C C . ALA A 1 239 ? -5.828 -13.297 -21.422 1 98.19 239 ALA A C 1
ATOM 1871 O O . ALA A 1 239 ? -6.863 -13.812 -21.859 1 98.19 239 ALA A O 1
ATOM 1872 N N . GLY A 1 240 ? -4.852 -14 -20.922 1 98.31 240 GLY A N 1
ATOM 1873 C CA . GLY A 1 240 ? -4.969 -15.438 -20.734 1 98.31 240 GLY A CA 1
ATOM 1874 C C . GLY A 1 240 ? -6.117 -15.828 -19.828 1 98.31 240 GLY A C 1
ATOM 1875 O O . GLY A 1 240 ? -6.863 -16.766 -20.125 1 98.31 240 GLY A O 1
ATOM 1876 N N . MET A 1 241 ? -6.258 -15.148 -18.766 1 98.44 241 MET A N 1
ATOM 1877 C CA . MET A 1 241 ? -7.344 -15.422 -17.828 1 98.44 241 MET A CA 1
ATOM 1878 C C . MET A 1 241 ? -8.703 -15.141 -18.469 1 98.44 241 MET A C 1
ATOM 1880 O O . MET A 1 241 ? -9.641 -15.922 -18.312 1 98.44 241 MET A O 1
ATOM 1884 N N . GLU A 1 242 ? -8.789 -14.039 -19.156 1 97.75 242 GLU A N 1
ATOM 1885 C CA . GLU A 1 242 ? -10.039 -13.719 -19.844 1 97.75 242 GLU A CA 1
ATOM 1886 C C . GLU A 1 242 ? -10.383 -14.781 -20.891 1 97.75 242 GLU A C 1
ATOM 1888 O O . GLU A 1 242 ? -11.547 -15.141 -21.062 1 97.75 242 GLU A O 1
ATOM 1893 N N . ALA A 1 243 ? -9.406 -15.344 -21.516 1 97.19 243 ALA A N 1
ATOM 1894 C CA . ALA A 1 243 ? -9.602 -16.344 -22.562 1 97.19 243 ALA A CA 1
ATOM 1895 C C . ALA A 1 243 ? -10.195 -17.625 -22 1 97.19 243 ALA A C 1
ATOM 1897 O O . ALA A 1 243 ? -10.93 -18.328 -22.688 1 97.19 243 ALA A O 1
ATOM 1898 N N . ILE A 1 244 ? -9.945 -17.875 -20.766 1 96.94 244 ILE A N 1
ATOM 1899 C CA . ILE A 1 244 ? -10.453 -19.141 -20.219 1 96.94 244 ILE A CA 1
ATOM 1900 C C . ILE A 1 244 ? -11.734 -18.875 -19.438 1 96.94 244 ILE A C 1
ATOM 1902 O O . ILE A 1 244 ? -12.219 -19.766 -18.719 1 96.94 244 ILE A O 1
ATOM 1906 N N . GLY A 1 245 ? -12.219 -17.625 -19.438 1 96.62 245 GLY A N 1
ATOM 1907 C CA . GLY A 1 245 ? -13.578 -17.438 -18.969 1 96.62 245 GLY A CA 1
ATOM 1908 C C . GLY A 1 245 ? -13.664 -16.516 -17.766 1 96.62 245 GLY A C 1
ATOM 1909 O O . GLY A 1 245 ? -14.734 -16.359 -17.172 1 96.62 245 GLY A O 1
ATOM 1910 N N . TYR A 1 246 ? -12.586 -15.867 -17.375 1 98.19 246 TYR A N 1
ATOM 1911 C CA . TYR A 1 246 ? -12.633 -14.953 -16.234 1 98.19 246 TYR A CA 1
ATOM 1912 C C . TYR A 1 246 ? -12.859 -13.516 -16.703 1 98.19 246 TYR A C 1
ATOM 1914 O O . TYR A 1 246 ? -12.406 -13.133 -17.781 1 98.19 246 TYR A O 1
ATOM 1922 N N . ARG A 1 247 ? -13.562 -12.812 -15.922 1 97.94 247 ARG A N 1
ATOM 1923 C CA . ARG A 1 247 ? -13.633 -11.359 -16.062 1 97.94 247 ARG A CA 1
ATOM 1924 C C . ARG A 1 247 ? -12.57 -10.68 -15.195 1 97.94 247 ARG A C 1
ATOM 1926 O O . ARG A 1 247 ? -12.461 -10.961 -14 1 97.94 247 ARG A O 1
ATOM 1933 N N . PHE A 1 248 ? -11.836 -9.906 -15.852 1 97.94 248 PHE A N 1
ATOM 1934 C CA . PHE A 1 248 ? -10.898 -9.062 -15.125 1 97.94 248 PHE A CA 1
ATOM 1935 C C . PHE A 1 248 ? -11.633 -7.969 -14.359 1 97.94 248 PHE A C 1
ATOM 1937 O O . PHE A 1 248 ? -12.398 -7.199 -14.945 1 97.94 248 PHE A O 1
ATOM 1944 N N . VAL A 1 249 ? -11.391 -7.879 -13.039 1 96.94 249 VAL A N 1
ATOM 1945 C CA . VAL A 1 249 ? -12.148 -6.941 -12.219 1 96.94 249 VAL A CA 1
ATOM 1946 C C . VAL A 1 249 ? -11.273 -5.746 -11.852 1 96.94 249 VAL A C 1
ATOM 1948 O O . VAL A 1 249 ? -11.719 -4.598 -11.93 1 96.94 249 VAL A O 1
ATOM 1951 N N . ALA A 1 250 ? -10.055 -6.047 -11.422 1 96.94 250 ALA A N 1
ATOM 1952 C CA . ALA A 1 250 ? -9.219 -4.938 -10.977 1 96.94 250 ALA A CA 1
ATOM 1953 C C . ALA A 1 250 ? -7.75 -5.348 -10.906 1 96.94 250 ALA A C 1
ATOM 1955 O O . ALA A 1 250 ? -7.434 -6.535 -10.844 1 96.94 250 ALA A O 1
ATOM 1956 N N . LYS A 1 251 ? -6.887 -4.426 -10.961 1 96.88 251 LYS A N 1
ATOM 1957 C CA . LYS A 1 251 ? -5.473 -4.559 -10.625 1 96.88 251 LYS A CA 1
ATOM 1958 C C . LYS A 1 251 ? -5.023 -3.441 -9.68 1 96.88 251 LYS A C 1
ATOM 1960 O O . LYS A 1 251 ? -5.598 -2.35 -9.688 1 96.88 251 LYS A O 1
ATOM 1965 N N . TRP A 1 252 ? -4.07 -3.625 -8.867 1 96.5 252 TRP A N 1
ATOM 1966 C CA . TRP A 1 252 ? -3.531 -2.625 -7.957 1 96.5 252 TRP A CA 1
ATOM 1967 C C . TRP A 1 252 ? -2.02 -2.77 -7.82 1 96.5 252 TRP A C 1
ATOM 1969 O O . TRP A 1 252 ? -1.485 -3.877 -7.914 1 96.5 252 TRP A O 1
ATOM 1979 N N . PRO A 1 253 ? -1.373 -1.684 -7.609 1 93.75 253 PRO A N 1
ATOM 1980 C CA . PRO A 1 253 ? 0.07 -1.765 -7.371 1 93.75 253 PRO A CA 1
ATOM 1981 C C . PRO A 1 253 ? 0.411 -2.232 -5.957 1 93.75 253 PRO A C 1
ATOM 1983 O O . PRO A 1 253 ? -0.385 -2.049 -5.035 1 93.75 253 PRO A O 1
ATOM 1986 N N . VAL A 1 254 ? 1.508 -2.885 -5.844 1 94.88 254 VAL A N 1
ATOM 1987 C CA . VAL A 1 254 ? 2.043 -3.299 -4.551 1 94.88 254 VAL A CA 1
ATOM 1988 C C . VAL A 1 254 ? 3.391 -2.623 -4.312 1 94.88 254 VAL A C 1
ATOM 1990 O O . VAL A 1 254 ? 4.398 -3.006 -4.91 1 94.88 254 VAL A O 1
ATOM 1993 N N . HIS A 1 255 ? 3.463 -1.71 -3.357 1 90.75 255 HIS A N 1
ATOM 1994 C CA . HIS A 1 255 ? 4.648 -0.875 -3.191 1 90.75 255 HIS A CA 1
ATOM 1995 C C . HIS A 1 255 ? 5.574 -1.438 -2.121 1 90.75 255 HIS A C 1
ATOM 1997 O O . HIS A 1 255 ? 6.73 -1.026 -2.016 1 90.75 255 HIS A O 1
ATOM 2003 N N . GLU A 1 256 ? 5.059 -2.352 -1.387 1 87.38 256 GLU A N 1
ATOM 2004 C CA . GLU A 1 256 ? 5.891 -2.883 -0.312 1 87.38 256 GLU A CA 1
ATOM 2005 C C . GLU A 1 256 ? 6.977 -3.801 -0.86 1 87.38 256 GLU A C 1
ATOM 2007 O O . GLU A 1 256 ? 7.91 -4.168 -0.14 1 87.38 256 GLU A O 1
ATOM 2012 N N . ARG A 1 257 ? 6.82 -4.125 -2.109 1 82.12 257 ARG A N 1
ATOM 2013 C CA . ARG A 1 257 ? 7.809 -4.961 -2.783 1 82.12 257 ARG A CA 1
ATOM 2014 C C . ARG A 1 257 ? 8.328 -4.281 -4.047 1 82.12 257 ARG A C 1
ATOM 2016 O O . ARG A 1 257 ? 7.645 -3.443 -4.633 1 82.12 257 ARG A O 1
ATOM 2023 N N . ALA A 1 258 ? 9.609 -4.551 -4.289 1 74 258 ALA A N 1
ATOM 2024 C CA . ALA A 1 258 ? 10.18 -4.012 -5.52 1 74 258 ALA A CA 1
ATOM 2025 C C . ALA A 1 258 ? 11 -5.07 -6.25 1 74 258 ALA A C 1
ATOM 2027 O O . ALA A 1 258 ? 11.695 -5.871 -5.621 1 74 258 ALA A O 1
ATOM 2028 N N . SER A 1 259 ? 10.68 -5.164 -7.484 1 71.69 259 SER A N 1
ATOM 2029 C CA . SER A 1 259 ? 11.508 -6.012 -8.336 1 71.69 259 SER A CA 1
ATOM 2030 C C . SER A 1 259 ? 12.664 -5.23 -8.938 1 71.69 259 SER A C 1
ATOM 2032 O O . SER A 1 259 ? 12.531 -4.043 -9.242 1 71.69 259 SER A O 1
ATOM 2034 N N . ARG A 1 260 ? 13.812 -5.918 -8.891 1 71.56 260 ARG A N 1
ATOM 2035 C CA . ARG A 1 260 ? 14.984 -5.309 -9.508 1 71.56 260 ARG A CA 1
ATOM 2036 C C . ARG A 1 260 ? 15.633 -6.258 -10.516 1 71.56 260 ARG A C 1
ATOM 2038 O O . ARG A 1 260 ? 16.109 -7.336 -10.148 1 71.56 260 ARG A O 1
ATOM 2045 N N . VAL A 1 261 ? 15.469 -5.93 -11.727 1 75.12 261 VAL A N 1
ATOM 2046 C CA . VAL A 1 261 ? 16.094 -6.727 -12.781 1 75.12 261 VAL A CA 1
ATOM 2047 C C . VAL A 1 261 ? 17.281 -5.977 -13.367 1 75.12 261 VAL A C 1
ATOM 2049 O O . VAL A 1 261 ? 17.109 -5.066 -14.18 1 75.12 261 VAL A O 1
ATOM 2052 N N . PRO A 1 262 ? 18.391 -6.543 -13 1 75.19 262 PRO A N 1
ATOM 2053 C CA . PRO A 1 262 ? 19.547 -5.84 -13.547 1 75.19 262 PRO A CA 1
ATOM 2054 C C . PRO A 1 262 ? 19.562 -5.809 -15.07 1 75.19 262 PRO A C 1
ATOM 2056 O O . PRO A 1 262 ? 19.047 -6.73 -15.719 1 75.19 262 PRO A O 1
ATOM 2059 N N . LEU A 1 263 ? 19.875 -4.684 -15.727 1 76.69 263 LEU A N 1
ATOM 2060 C CA . LEU A 1 263 ? 20.016 -4.441 -17.156 1 76.69 263 LEU A CA 1
ATOM 2061 C C . LEU A 1 263 ? 18.672 -4.105 -17.781 1 76.69 263 LEU A C 1
ATOM 2063 O O . LEU A 1 263 ? 18.594 -3.795 -18.984 1 76.69 263 LEU A O 1
ATOM 2067 N N . ARG A 1 264 ? 17.594 -4.41 -17.047 1 78.06 264 ARG A N 1
ATOM 2068 C CA . ARG A 1 264 ? 16.266 -4.078 -17.531 1 78.06 264 ARG A CA 1
ATOM 2069 C C . ARG A 1 264 ? 15.555 -3.117 -16.594 1 78.06 264 ARG A C 1
ATOM 2071 O O . ARG A 1 264 ? 14.562 -3.484 -15.953 1 78.06 264 ARG A O 1
ATOM 2078 N N . PRO A 1 265 ? 15.938 -1.948 -16.625 1 74.88 265 PRO A N 1
ATOM 2079 C CA . PRO A 1 265 ? 15.344 -0.968 -15.719 1 74.88 265 PRO A CA 1
ATOM 2080 C C . PRO A 1 265 ? 13.867 -0.708 -16.016 1 74.88 265 PRO A C 1
ATOM 2082 O O . PRO A 1 265 ? 13.133 -0.239 -15.141 1 74.88 265 PRO A O 1
ATOM 2085 N N . ASP A 1 266 ? 13.43 -1.086 -17.172 1 74.5 266 ASP A N 1
ATOM 2086 C CA . ASP A 1 266 ? 12.031 -0.91 -17.562 1 74.5 266 ASP A CA 1
ATOM 2087 C C . ASP A 1 266 ? 11.133 -1.896 -16.812 1 74.5 266 ASP A C 1
ATOM 2089 O O . ASP A 1 266 ? 9.914 -1.726 -16.781 1 74.5 266 ASP A O 1
ATOM 2093 N N . LEU A 1 267 ? 11.805 -2.83 -16.203 1 73.88 267 LEU A N 1
ATOM 2094 C CA . LEU A 1 267 ? 11.031 -3.859 -15.516 1 73.88 267 LEU A CA 1
ATOM 2095 C C . LEU A 1 267 ? 11.109 -3.678 -14 1 73.88 267 LEU A C 1
ATOM 2097 O O . LEU A 1 267 ? 10.641 -4.531 -13.25 1 73.88 267 LEU A O 1
ATOM 2101 N N . ASN A 1 268 ? 11.523 -2.486 -13.57 1 69.56 268 ASN A N 1
ATOM 2102 C CA . ASN A 1 268 ? 11.648 -2.252 -12.133 1 69.56 268 ASN A CA 1
ATOM 2103 C C . ASN A 1 268 ? 10.312 -1.865 -11.516 1 69.56 268 ASN A C 1
ATOM 2105 O O . ASN A 1 268 ? 9.5 -1.179 -12.141 1 69.56 268 ASN A O 1
ATOM 2109 N N . ASP A 1 269 ? 10.07 -2.305 -10.336 1 65.5 269 ASP A N 1
ATOM 2110 C CA . ASP A 1 269 ? 9 -1.907 -9.422 1 65.5 269 ASP A CA 1
ATOM 2111 C C . ASP A 1 269 ? 7.629 -2.207 -10.016 1 65.5 269 ASP A C 1
ATOM 2113 O O . ASP A 1 269 ? 6.75 -1.342 -10.031 1 65.5 269 ASP A O 1
ATOM 2117 N N . THR A 1 270 ? 7.473 -3.445 -10.305 1 80.88 270 THR A N 1
ATOM 2118 C CA . THR A 1 270 ? 6.293 -3.85 -11.062 1 80.88 270 THR A CA 1
ATOM 2119 C C . THR A 1 270 ? 5.508 -4.914 -10.305 1 80.88 270 THR A C 1
ATOM 2121 O O . THR A 1 270 ? 5.043 -5.891 -10.898 1 80.88 270 THR A O 1
ATOM 2124 N N . TYR A 1 271 ? 5.453 -4.727 -8.992 1 92.94 271 TYR A N 1
ATOM 2125 C CA . TYR A 1 271 ? 4.59 -5.66 -8.281 1 92.94 271 TYR A CA 1
ATOM 2126 C C . TYR A 1 271 ? 3.129 -5.227 -8.367 1 92.94 271 TYR A C 1
ATOM 2128 O O . TYR A 1 271 ? 2.811 -4.051 -8.18 1 92.94 271 TYR A O 1
ATOM 2136 N N . TRP A 1 272 ? 2.318 -6.203 -8.648 1 95.94 272 TRP A N 1
ATOM 2137 C CA . TRP A 1 272 ? 0.898 -5.941 -8.852 1 95.94 272 TRP A CA 1
ATOM 2138 C C . TRP A 1 272 ? 0.047 -7.012 -8.18 1 95.94 272 TRP A C 1
ATOM 2140 O O . TRP A 1 272 ? 0.535 -8.102 -7.875 1 95.94 272 TRP A O 1
ATOM 2150 N N . GLY A 1 273 ? -1.162 -6.668 -7.922 1 97.94 273 GLY A N 1
ATOM 2151 C CA . GLY A 1 273 ? -2.24 -7.598 -7.633 1 97.94 273 GLY A CA 1
ATOM 2152 C C . GLY A 1 273 ? -3.344 -7.578 -8.672 1 97.94 273 GLY A C 1
ATOM 2153 O O . GLY A 1 273 ? -3.506 -6.59 -9.391 1 97.94 273 GLY A O 1
ATOM 2154 N N . LEU A 1 274 ? -3.996 -8.695 -8.859 1 98.56 274 LEU A N 1
ATOM 2155 C CA . LEU A 1 274 ? -5.094 -8.859 -9.805 1 98.56 274 LEU A CA 1
ATOM 2156 C C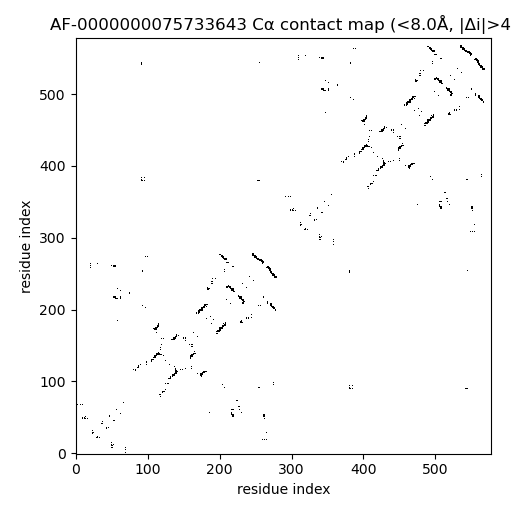 . LEU A 1 274 ? -6.258 -9.602 -9.164 1 98.56 274 LEU A C 1
ATOM 2158 O O . LEU A 1 274 ? -6.047 -10.5 -8.344 1 98.56 274 LEU A O 1
ATOM 2162 N N . PHE A 1 275 ? -7.422 -9.219 -9.562 1 98.69 275 PHE A N 1
ATOM 2163 C CA . PHE A 1 275 ? -8.625 -9.922 -9.125 1 98.69 275 PHE A CA 1
ATOM 2164 C C . PHE A 1 275 ? -9.484 -10.32 -10.32 1 98.69 275 PHE A C 1
ATOM 2166 O O . PHE A 1 275 ? -9.758 -9.492 -11.195 1 98.69 275 PHE A O 1
ATOM 2173 N N . PHE A 1 276 ? -9.828 -11.594 -10.375 1 98.56 276 PHE A N 1
ATOM 2174 C CA . PHE A 1 276 ? -10.648 -12.148 -11.445 1 98.56 276 PHE A CA 1
ATOM 2175 C C . PHE A 1 276 ? -11.875 -12.852 -10.883 1 98.56 276 PHE A C 1
ATOM 2177 O O . PHE A 1 276 ? -11.812 -13.453 -9.812 1 98.56 276 PHE A O 1
ATOM 2184 N N . VAL A 1 277 ? -12.961 -12.828 -11.617 1 98.19 277 VAL A N 1
ATOM 2185 C CA . VAL A 1 277 ? -14.188 -13.547 -11.289 1 98.19 277 VAL A CA 1
ATOM 2186 C C . VAL A 1 277 ? -14.625 -14.391 -12.484 1 98.19 277 VAL A C 1
ATOM 2188 O O . VAL A 1 277 ? -14.641 -13.914 -13.617 1 98.19 277 VAL A O 1
ATOM 2191 N N . LEU A 1 278 ? -14.898 -15.617 -12.172 1 96.88 278 LEU A N 1
ATOM 2192 C CA . LEU A 1 278 ? -15.344 -16.516 -13.234 1 96.88 278 LEU A CA 1
ATOM 2193 C C . LEU A 1 278 ? -16.703 -16.078 -13.773 1 96.88 278 LEU A C 1
ATOM 2195 O O . LEU A 1 278 ? -17.641 -15.836 -13 1 96.88 278 LEU A O 1
ATOM 2199 N N . ASP A 1 279 ? -16.797 -15.555 -14.875 1 81.5 279 ASP A N 1
ATOM 2200 C CA . ASP A 1 279 ? -18.016 -15.07 -15.516 1 81.5 279 ASP A CA 1
ATOM 2201 C C . ASP A 1 279 ? -19.078 -16.172 -15.594 1 81.5 279 ASP A C 1
ATOM 2203 O O . ASP A 1 279 ? -18.797 -17.266 -16.078 1 81.5 279 ASP A O 1
ATOM 2207 N N . ALA A 1 280 ? -19.688 -16.594 -14.453 1 59.75 280 ALA A N 1
ATOM 2208 C CA . ALA A 1 280 ? -20.688 -17.641 -14.641 1 59.75 280 ALA A CA 1
ATOM 2209 C C . ALA A 1 280 ? -21.266 -17.594 -16.047 1 59.75 280 ALA A C 1
ATOM 2211 O O . ALA A 1 280 ? -21.25 -18.609 -16.766 1 59.75 280 ALA A O 1
ATOM 2212 N N . ASP A 1 281 ? -22.609 -16.672 -16.047 1 46.66 281 ASP A N 1
ATOM 2213 C CA . ASP A 1 281 ? -23.656 -16.75 -17.062 1 46.66 281 ASP A CA 1
ATOM 2214 C C . ASP A 1 281 ? -23.156 -16.297 -18.422 1 46.66 281 ASP A C 1
ATOM 2216 O O . ASP A 1 281 ? -23.547 -15.258 -18.938 1 46.66 281 ASP A O 1
ATOM 2220 N N . ARG A 1 282 ? -22.156 -16.25 -18.75 1 42.16 282 ARG A N 1
ATOM 2221 C CA . ARG A 1 282 ? -22.219 -16.078 -20.188 1 42.16 282 ARG A CA 1
ATOM 2222 C C . ARG A 1 282 ? -23.297 -16.984 -20.797 1 42.16 282 ARG A C 1
ATOM 2224 O O . ARG A 1 282 ? -23.938 -16.625 -21.781 1 42.16 282 ARG A O 1
ATOM 2231 N N . ARG A 1 283 ? -23.438 -18.188 -20.422 1 38.12 283 ARG A N 1
ATOM 2232 C CA . ARG A 1 283 ? -24.609 -18.938 -20.875 1 38.12 283 ARG A CA 1
ATOM 2233 C C . ARG A 1 283 ? -25.875 -18.453 -20.156 1 38.12 283 ARG A C 1
ATOM 2235 O O . ARG A 1 283 ? -26.953 -18.469 -20.734 1 38.12 283 ARG A O 1
ATOM 2242 N N . GLN A 1 284 ? -26.062 -18.078 -18.969 1 35.28 284 GLN A N 1
ATOM 2243 C CA . GLN A 1 284 ? -27.328 -17.656 -18.375 1 35.28 284 GLN A CA 1
ATOM 2244 C C . GLN A 1 284 ? -27.594 -16.188 -18.672 1 35.28 284 GLN A C 1
ATOM 2246 O O . GLN A 1 284 ? -28.75 -15.758 -18.688 1 35.28 284 GLN A O 1
ATOM 2251 N N . LEU A 1 285 ? -26.797 -15.203 -18.781 1 35.5 285 LEU A N 1
ATOM 2252 C CA . LEU A 1 285 ? -27.172 -13.883 -19.281 1 35.5 285 LEU A CA 1
ATOM 2253 C C . LEU A 1 285 ? -27.453 -13.938 -20.781 1 35.5 285 LEU A C 1
ATOM 2255 O O . LEU A 1 285 ? -28.203 -13.117 -21.312 1 35.5 285 LEU A O 1
ATOM 2259 N N . GLU A 1 286 ? -27.031 -14.742 -21.703 1 34.72 286 GLU A N 1
ATOM 2260 C CA . GLU A 1 286 ? -27.688 -14.828 -23 1 34.72 286 GLU A CA 1
ATOM 2261 C C . GLU A 1 286 ? -29.109 -15.383 -22.875 1 34.72 286 GLU A C 1
ATOM 2263 O O . GLU A 1 286 ? -29.938 -15.195 -23.766 1 34.72 286 GLU A O 1
ATOM 2268 N N . ALA A 1 287 ? -29.5 -16.266 -22 1 33.97 287 ALA A N 1
ATOM 2269 C CA . ALA A 1 287 ? -30.891 -16.734 -21.953 1 33.97 287 ALA A CA 1
ATOM 2270 C C . ALA A 1 287 ? -31.812 -15.664 -21.359 1 33.97 287 ALA A C 1
ATOM 2272 O O . ALA A 1 287 ? -33.031 -15.695 -21.578 1 33.97 287 ALA A O 1
ATOM 2273 N N . SER A 1 288 ? -31.484 -14.992 -20.297 1 29.47 288 SER A N 1
ATOM 2274 C CA . SER A 1 288 ? -32.5 -14.07 -19.766 1 29.47 288 SER A CA 1
ATOM 2275 C C . SER A 1 288 ? -32.562 -12.789 -20.578 1 29.47 288 SER A C 1
ATOM 2277 O O . SER A 1 288 ? -33.281 -11.859 -20.234 1 29.47 288 SER A O 1
ATOM 2279 N N . ARG A 1 289 ? -31.703 -12.758 -21.672 1 22.83 289 ARG A N 1
ATOM 2280 C CA . ARG A 1 289 ? -32.25 -11.906 -22.734 1 22.83 289 ARG A CA 1
ATOM 2281 C C . ARG A 1 289 ? -33 -12.727 -23.766 1 22.83 289 ARG A C 1
ATOM 2283 O O . ARG A 1 289 ? -32.562 -13.82 -24.141 1 22.83 289 ARG A O 1
ATOM 2290 N N . MET B 1 1 ? 20.828 38.219 -1.017 1 44.84 1 MET B N 1
ATOM 2291 C CA . MET B 1 1 ? 21.625 37.031 -1.238 1 44.84 1 MET B CA 1
ATOM 2292 C C . MET B 1 1 ? 21.406 36.469 -2.646 1 44.84 1 MET B C 1
ATOM 2294 O O . MET B 1 1 ? 20.312 36.562 -3.195 1 44.84 1 MET B O 1
ATOM 2298 N N . VAL B 1 2 ? 22.391 36.281 -3.365 1 54.88 2 VAL B N 1
ATOM 2299 C CA . VAL B 1 2 ? 22.438 36.062 -4.805 1 54.88 2 VAL B CA 1
ATOM 2300 C C . VAL B 1 2 ? 21.719 34.75 -5.125 1 54.88 2 VAL B C 1
ATOM 2302 O O . VAL B 1 2 ? 22.031 33.688 -4.559 1 54.88 2 VAL B O 1
ATOM 2305 N N . PRO B 1 3 ? 20.625 34.812 -5.914 1 63.41 3 PRO B N 1
ATOM 2306 C CA . PRO B 1 3 ? 19.75 33.688 -6.277 1 63.41 3 PRO B CA 1
ATOM 2307 C C . PRO B 1 3 ? 20.516 32.438 -6.645 1 63.41 3 PRO B C 1
ATOM 2309 O O . PRO B 1 3 ? 20.141 31.328 -6.242 1 63.41 3 PRO B O 1
ATOM 2312 N N . GLY B 1 4 ? 21.594 32.688 -7.297 1 69.25 4 GLY B N 1
ATOM 2313 C CA . GLY B 1 4 ? 22.391 31.547 -7.73 1 69.25 4 GLY B CA 1
ATOM 2314 C C . GLY B 1 4 ? 23.047 30.812 -6.578 1 69.25 4 GLY B C 1
ATOM 2315 O O . GLY B 1 4 ? 23.094 29.578 -6.574 1 69.25 4 GLY B O 1
ATOM 2316 N N . LEU B 1 5 ? 23.484 31.578 -5.555 1 75.38 5 LEU B N 1
ATOM 2317 C CA . LEU B 1 5 ? 24.156 30.984 -4.406 1 75.38 5 LEU B CA 1
ATOM 2318 C C . LEU B 1 5 ? 23.188 30.172 -3.568 1 75.38 5 LEU B C 1
ATOM 2320 O O . LEU B 1 5 ? 23.531 29.109 -3.049 1 75.38 5 LEU B O 1
ATOM 2324 N N . ASN B 1 6 ? 22.031 30.625 -3.496 1 79.88 6 ASN B N 1
ATOM 2325 C CA . ASN B 1 6 ? 21.016 29.906 -2.738 1 79.88 6 ASN B CA 1
ATOM 2326 C C . ASN B 1 6 ? 20.672 28.578 -3.391 1 79.88 6 ASN B C 1
ATOM 2328 O O . ASN B 1 6 ? 20.5 27.562 -2.701 1 79.88 6 ASN B O 1
ATOM 2332 N N . LYS B 1 7 ? 20.625 28.656 -4.617 1 80.06 7 LYS B N 1
ATOM 2333 C CA . LYS B 1 7 ? 20.359 27.406 -5.34 1 80.06 7 LYS B CA 1
ATOM 2334 C C . LYS B 1 7 ? 21.453 26.391 -5.105 1 80.06 7 LYS B C 1
ATOM 2336 O O . LYS B 1 7 ? 21.188 25.188 -4.957 1 80.06 7 LYS B O 1
ATOM 2341 N N . LEU B 1 8 ? 22.578 26.859 -5.07 1 80.56 8 LEU B N 1
ATOM 2342 C CA . LEU B 1 8 ? 23.719 25.984 -4.84 1 80.56 8 LEU B CA 1
ATOM 2343 C C . LEU B 1 8 ? 23.688 25.406 -3.43 1 80.56 8 LEU B C 1
ATOM 2345 O O . LEU B 1 8 ? 23.953 24.219 -3.234 1 80.56 8 LEU B O 1
ATOM 2349 N N . ARG B 1 9 ? 23.391 26.25 -2.475 1 82.94 9 ARG B N 1
ATOM 2350 C CA . ARG B 1 9 ? 23.312 25.797 -1.09 1 82.94 9 ARG B CA 1
ATOM 2351 C C . ARG B 1 9 ? 22.25 24.719 -0.922 1 82.94 9 ARG B C 1
ATOM 2353 O O . ARG B 1 9 ? 22.453 23.75 -0.204 1 82.94 9 ARG B O 1
ATOM 2360 N N . VAL B 1 10 ? 21.172 24.984 -1.576 1 82.12 10 VAL B N 1
ATOM 2361 C CA . VAL B 1 10 ? 20.078 24.016 -1.519 1 82.12 10 VAL B CA 1
ATOM 2362 C C . VAL B 1 10 ? 20.516 22.703 -2.164 1 82.12 10 VAL B C 1
ATOM 2364 O O . VAL B 1 10 ? 20.219 21.625 -1.648 1 82.12 10 VAL B O 1
ATOM 2367 N N . ALA B 1 11 ? 21.188 22.844 -3.195 1 81.5 11 ALA B N 1
ATOM 2368 C CA . ALA B 1 11 ? 21.672 21.656 -3.895 1 81.5 11 ALA B CA 1
ATOM 2369 C C . ALA B 1 11 ? 22.656 20.875 -3.029 1 81.5 11 ALA B C 1
ATOM 2371 O O . ALA B 1 11 ? 22.609 19.656 -2.975 1 81.5 11 ALA B O 1
ATOM 2372 N N . ILE B 1 12 ? 23.484 21.578 -2.412 1 82.75 12 ILE B N 1
ATOM 2373 C CA . ILE B 1 12 ? 24.438 20.953 -1.515 1 82.75 12 ILE B CA 1
ATOM 2374 C C . ILE B 1 12 ? 23.719 20.25 -0.368 1 82.75 12 ILE B C 1
ATOM 2376 O O . ILE B 1 12 ? 24.031 19.125 -0.011 1 82.75 12 ILE B O 1
ATOM 2380 N N . GLY B 1 13 ? 22.828 20.969 0.152 1 82.62 13 GLY B N 1
ATOM 2381 C CA . GLY B 1 13 ? 22.031 20.375 1.218 1 82.62 13 GLY B CA 1
ATOM 2382 C C . GLY B 1 13 ? 21.312 19.109 0.802 1 82.62 13 GLY B C 1
ATOM 2383 O O . GLY B 1 13 ? 21.281 18.125 1.56 1 82.62 13 GLY B O 1
ATOM 2384 N N . SER B 1 14 ? 20.734 19.156 -0.365 1 80.31 14 SER B N 1
ATOM 2385 C CA . SER B 1 14 ? 20.047 17.984 -0.905 1 80.31 14 SER B CA 1
ATOM 2386 C C . SER B 1 14 ? 21.016 16.797 -1.055 1 80.31 14 SER B C 1
ATOM 2388 O O . SER B 1 14 ? 20.672 15.68 -0.682 1 80.31 14 SER B O 1
ATOM 2390 N N . SER B 1 15 ? 22.141 17.094 -1.545 1 78.94 15 SER B N 1
ATOM 2391 C CA . SER B 1 15 ? 23.156 16.047 -1.706 1 78.94 15 SER B CA 1
ATOM 2392 C C . SER B 1 15 ? 23.594 15.492 -0.357 1 78.94 15 SER B C 1
ATOM 2394 O O . SER B 1 15 ? 23.781 14.281 -0.21 1 78.94 15 SER B O 1
ATOM 2396 N N . ALA B 1 16 ? 23.75 16.391 0.542 1 82 16 ALA B N 1
ATOM 2397 C CA . ALA B 1 16 ? 24.125 15.961 1.887 1 82 16 ALA B CA 1
ATOM 2398 C C . ALA B 1 16 ? 23.062 15.062 2.494 1 82 16 ALA B C 1
ATOM 2400 O O . ALA B 1 16 ? 23.375 14.062 3.139 1 82 16 ALA B O 1
ATOM 2401 N N . ALA B 1 17 ? 21.891 15.492 2.293 1 80.5 17 ALA B N 1
ATOM 2402 C CA . ALA B 1 17 ? 20.781 14.703 2.812 1 80.5 17 ALA B CA 1
ATOM 2403 C C . ALA B 1 17 ? 20.766 13.305 2.197 1 80.5 17 ALA B C 1
ATOM 2405 O O . ALA B 1 17 ? 20.547 12.312 2.898 1 80.5 17 ALA B O 1
ATOM 2406 N N . ILE B 1 18 ? 20.953 13.211 0.958 1 75.31 18 ILE B N 1
ATOM 2407 C CA . ILE B 1 18 ? 21.016 11.938 0.248 1 75.31 18 ILE B CA 1
ATOM 2408 C C . ILE B 1 18 ? 22.172 11.102 0.796 1 75.31 18 ILE B C 1
ATOM 2410 O O . ILE B 1 18 ? 22.016 9.898 1.027 1 75.31 18 ILE B O 1
ATOM 2414 N N . GLY B 1 19 ? 23.234 11.711 0.967 1 75.62 19 GLY B N 1
ATOM 2415 C CA . GLY B 1 19 ? 24.391 11.023 1.53 1 75.62 19 GLY B CA 1
ATOM 2416 C C . GLY B 1 19 ? 24.141 10.461 2.914 1 75.62 19 GLY B C 1
ATOM 2417 O O . GLY B 1 19 ? 24.5 9.32 3.205 1 75.62 19 GLY B O 1
ATOM 2418 N N . LEU B 1 20 ? 23.578 11.266 3.727 1 79.44 20 LEU B N 1
ATOM 2419 C CA . LEU B 1 20 ? 23.266 10.812 5.078 1 79.44 20 LEU B CA 1
ATOM 2420 C C . LEU B 1 20 ? 22.281 9.648 5.055 1 79.44 20 LEU B C 1
ATOM 2422 O O . LEU B 1 20 ? 22.375 8.734 5.875 1 79.44 20 LEU B O 1
ATOM 2426 N N . ARG B 1 21 ? 21.438 9.695 4.125 1 75.38 21 ARG B N 1
ATOM 2427 C CA . ARG B 1 21 ? 20.484 8.594 3.969 1 75.38 21 ARG B CA 1
ATOM 2428 C C . ARG B 1 21 ? 21.203 7.309 3.572 1 75.38 21 ARG B C 1
ATOM 2430 O O . ARG B 1 21 ? 20.891 6.227 4.074 1 75.38 21 ARG B O 1
ATOM 2437 N N . ALA B 1 22 ? 22.031 7.539 2.688 1 71.62 22 ALA B N 1
ATOM 2438 C CA . ALA B 1 22 ? 22.828 6.391 2.26 1 71.62 22 ALA B CA 1
ATOM 2439 C C . ALA B 1 22 ? 23.641 5.828 3.418 1 71.62 22 ALA B C 1
ATOM 2441 O O . ALA B 1 22 ? 23.734 4.609 3.598 1 71.62 22 ALA B O 1
ATOM 2442 N N . LEU B 1 23 ? 24.172 6.703 4.152 1 76.31 23 LEU B N 1
ATOM 2443 C CA . LEU B 1 23 ? 24.969 6.301 5.309 1 76.31 23 LEU B CA 1
ATOM 2444 C C . LEU B 1 23 ? 24.109 5.57 6.332 1 76.31 23 LEU B C 1
ATOM 2446 O O . LEU B 1 23 ? 24.562 4.613 6.961 1 76.31 23 LEU B O 1
ATOM 2450 N N . ALA B 1 24 ? 22.938 6.02 6.457 1 77.31 24 ALA B N 1
ATOM 2451 C CA . ALA B 1 24 ? 22.016 5.445 7.441 1 77.31 24 ALA B CA 1
ATOM 2452 C C . ALA B 1 24 ? 21.672 4.004 7.086 1 77.31 24 ALA B C 1
ATOM 2454 O O . ALA B 1 24 ? 21.234 3.232 7.949 1 77.31 24 ALA B O 1
ATOM 2455 N N . LYS B 1 25 ? 21.781 3.594 5.816 1 72.38 25 LYS B N 1
ATOM 2456 C CA . LYS B 1 25 ? 21.438 2.248 5.367 1 72.38 25 LYS B CA 1
ATOM 2457 C C . LYS B 1 25 ? 22.594 1.279 5.621 1 72.38 25 LYS B C 1
ATOM 2459 O O . LYS B 1 25 ? 22.406 0.061 5.57 1 72.38 25 LYS B O 1
ATOM 2464 N N . LEU B 1 26 ? 23.703 1.823 5.961 1 69.69 26 LEU B N 1
ATOM 2465 C CA . LEU B 1 26 ? 24.859 0.993 6.25 1 69.69 26 LEU B CA 1
ATOM 2466 C C . LEU B 1 26 ? 24.812 0.476 7.684 1 69.69 26 LEU B C 1
ATOM 2468 O O . LEU B 1 26 ? 24.156 1.067 8.539 1 69.69 26 LEU B O 1
ATOM 2472 N N . PRO B 1 27 ? 25.484 -0.749 7.75 1 75.12 27 PRO B N 1
ATOM 2473 C CA . PRO B 1 27 ? 25.594 -1.211 9.141 1 75.12 27 PRO B CA 1
ATOM 2474 C C . PRO B 1 27 ? 26.172 -0.151 10.07 1 75.12 27 PRO B C 1
ATOM 2476 O O . PRO B 1 27 ? 27.141 0.527 9.711 1 75.12 27 PRO B O 1
ATOM 2479 N N . TYR B 1 28 ? 25.625 0.156 11.188 1 79.75 28 TYR B N 1
ATOM 2480 C CA . TYR B 1 28 ? 25.984 1.083 12.25 1 79.75 28 TYR B CA 1
ATOM 2481 C C . TYR B 1 28 ? 25.828 2.529 11.797 1 79.75 28 TYR B C 1
ATOM 2483 O O . TYR B 1 28 ? 26.25 3.457 12.492 1 79.75 28 TYR B O 1
ATOM 2491 N N . GLY B 1 29 ? 25.328 2.674 10.602 1 80.44 29 GLY B N 1
ATOM 2492 C CA . GLY B 1 29 ? 25.109 4 10.039 1 80.44 29 GLY B CA 1
ATOM 2493 C C . GLY B 1 29 ? 24.281 4.898 10.938 1 80.44 29 GLY B C 1
ATOM 2494 O O . GLY B 1 29 ? 24.703 6 11.289 1 80.44 29 GLY B O 1
ATOM 2495 N N . PRO B 1 30 ? 23.188 4.398 11.312 1 79.25 30 PRO B N 1
ATOM 2496 C CA . PRO B 1 30 ? 22.328 5.219 12.164 1 79.25 30 PRO B CA 1
ATOM 2497 C C . PRO B 1 30 ? 23 5.617 13.477 1 79.25 30 PRO B C 1
ATOM 2499 O O . PRO B 1 30 ? 22.828 6.746 13.938 1 79.25 30 PRO B O 1
ATOM 2502 N N . GLN B 1 31 ? 23.75 4.762 13.984 1 81.44 31 GLN B N 1
ATOM 2503 C CA . GLN B 1 31 ? 24.438 5.055 15.227 1 81.44 31 GLN B CA 1
ATOM 2504 C C . GLN B 1 31 ? 25.5 6.137 15.023 1 81.44 31 GLN B C 1
ATOM 2506 O O . GLN B 1 31 ? 25.672 7.016 15.867 1 81.44 31 GLN B O 1
ATOM 2511 N N . LEU B 1 32 ? 26.156 6.062 13.922 1 84.19 32 LEU B N 1
ATOM 2512 C CA . LEU B 1 32 ? 27.172 7.055 13.594 1 84.19 32 LEU B CA 1
ATOM 2513 C C . LEU B 1 32 ? 26.547 8.438 13.406 1 84.19 32 LEU B C 1
ATOM 2515 O O . LEU B 1 32 ? 27.094 9.438 13.875 1 84.19 32 LEU B O 1
ATOM 2519 N N . ILE B 1 33 ? 25.484 8.438 12.758 1 82.62 33 ILE B N 1
ATOM 2520 C CA . ILE B 1 33 ? 24.797 9.703 12.5 1 82.62 33 ILE B CA 1
ATOM 2521 C C . ILE B 1 33 ? 24.312 10.305 13.82 1 82.62 33 ILE B C 1
ATOM 2523 O O . ILE B 1 33 ? 24.484 11.5 14.062 1 82.62 33 ILE B O 1
ATOM 2527 N N . ARG B 1 34 ? 23.797 9.43 14.633 1 80.19 34 ARG B N 1
ATOM 2528 C CA . ARG B 1 34 ? 23.328 9.898 15.93 1 80.19 34 ARG B CA 1
ATOM 2529 C C . ARG B 1 34 ? 24.484 10.414 16.781 1 80.19 34 ARG B C 1
ATOM 2531 O O . ARG B 1 34 ? 24.344 11.438 17.469 1 80.19 34 ARG B O 1
ATOM 2538 N N . ALA B 1 35 ? 25.516 9.664 16.75 1 81.81 35 ALA B N 1
ATOM 2539 C CA . ALA B 1 35 ? 26.703 10.078 17.5 1 81.81 35 ALA B CA 1
ATOM 2540 C C . ALA B 1 35 ? 27.219 11.422 17 1 81.81 35 ALA B C 1
ATOM 2542 O O . ALA B 1 35 ? 27.594 12.289 17.797 1 81.81 35 ALA B O 1
ATOM 2543 N N . ALA B 1 36 ? 27.234 11.562 15.789 1 81.44 36 ALA B N 1
ATOM 2544 C CA . ALA B 1 36 ? 27.703 12.82 15.203 1 81.44 36 ALA B CA 1
ATOM 2545 C C . ALA B 1 36 ? 26.75 13.969 15.547 1 81.44 36 ALA B C 1
ATOM 2547 O O . ALA B 1 36 ? 27.203 15.07 15.875 1 81.44 36 ALA B O 1
ATOM 2548 N N . ALA B 1 37 ? 25.516 13.648 15.578 1 78.19 37 ALA B N 1
ATOM 2549 C CA . ALA B 1 37 ? 24.484 14.672 15.82 1 78.19 37 ALA B CA 1
ATOM 2550 C C . ALA B 1 37 ? 24.469 15.078 17.297 1 78.19 37 ALA B C 1
ATOM 2552 O O . ALA B 1 37 ? 23.953 16.141 17.641 1 78.19 37 ALA B O 1
ATOM 2553 N N . SER B 1 38 ? 25.047 14.227 18.125 1 80.62 38 SER B N 1
ATOM 2554 C CA . SER B 1 38 ? 25.047 14.523 19.562 1 80.62 38 SER B CA 1
ATOM 2555 C C . SER B 1 38 ? 26.172 15.477 19.922 1 80.62 38 SER B C 1
ATOM 2557 O O . SER B 1 38 ? 26.172 16.062 21.016 1 80.62 38 SER B O 1
ATOM 2559 N N . ARG B 1 39 ? 27.109 15.656 19.047 1 84.94 39 ARG B N 1
ATOM 2560 C CA . ARG B 1 39 ? 28.203 16.594 19.281 1 84.94 39 ARG B CA 1
ATOM 2561 C C . ARG B 1 39 ? 27.875 17.969 18.734 1 84.94 39 ARG B C 1
ATOM 2563 O O . ARG B 1 39 ? 27.734 18.141 17.516 1 84.94 39 ARG B O 1
ATOM 2570 N N . PRO B 1 40 ? 27.797 18.891 19.641 1 83.38 40 PRO B N 1
ATOM 2571 C CA . PRO B 1 40 ? 27.312 20.219 19.219 1 83.38 40 PRO B CA 1
ATOM 2572 C C . PRO B 1 40 ? 28.078 20.781 18.031 1 83.38 40 PRO B C 1
ATOM 2574 O O . PRO B 1 40 ? 27.469 21.344 17.109 1 83.38 40 PRO B O 1
ATOM 2577 N N . GLY B 1 41 ? 29.359 20.766 18.016 1 81.06 41 GLY B N 1
ATOM 2578 C CA . GLY B 1 41 ? 30.125 21.281 16.891 1 81.06 41 GLY B CA 1
ATOM 2579 C C . GLY B 1 41 ? 29.812 20.578 15.586 1 81.06 41 GLY B C 1
ATOM 2580 O O . GLY B 1 41 ? 29.609 21.234 14.562 1 81.06 41 GLY B O 1
ATOM 2581 N N . ILE B 1 42 ? 29.688 19.375 15.633 1 83.56 42 ILE B N 1
ATOM 2582 C CA . ILE B 1 42 ? 29.422 18.594 14.438 1 83.56 42 ILE B CA 1
ATOM 2583 C C . ILE B 1 42 ? 27.984 18.797 13.984 1 83.56 42 ILE B C 1
ATOM 2585 O O . ILE B 1 42 ? 27.703 18.906 12.789 1 83.56 42 ILE B O 1
ATOM 2589 N N . GLU B 1 43 ? 27.172 18.891 14.945 1 81.25 43 GLU B N 1
ATOM 2590 C CA . GLU B 1 43 ? 25.766 19.094 14.633 1 81.25 43 GLU B CA 1
ATOM 2591 C C . GLU B 1 43 ? 25.531 20.406 13.906 1 81.25 43 GLU B C 1
ATOM 2593 O O . GLU B 1 43 ? 24.766 20.484 12.953 1 81.25 43 GLU B O 1
ATOM 2598 N N . ARG B 1 44 ? 26.219 21.422 14.391 1 83.06 44 ARG B N 1
ATOM 2599 C CA . ARG B 1 44 ? 26.078 22.734 13.766 1 83.06 44 ARG B CA 1
ATOM 2600 C C . ARG B 1 44 ? 26.547 22.688 12.312 1 83.06 44 ARG B C 1
ATOM 2602 O O . ARG B 1 44 ? 25.922 23.297 11.438 1 83.06 44 ARG B O 1
ATOM 2609 N N . TRP B 1 45 ? 27.578 22.031 12.164 1 84.81 45 TRP B N 1
ATOM 2610 C CA . TRP B 1 45 ? 28.125 21.922 10.812 1 84.81 45 TRP B CA 1
ATOM 2611 C C . TRP B 1 45 ? 27.188 21.125 9.914 1 84.81 45 TRP B C 1
ATOM 2613 O O . TRP B 1 45 ? 26.953 21.5 8.766 1 84.81 45 TRP B O 1
ATOM 2623 N N . LEU B 1 46 ? 26.703 20.078 10.414 1 84.31 46 LEU B N 1
ATOM 2624 C CA . LEU B 1 46 ? 25.781 19.234 9.641 1 84.31 46 LEU B CA 1
ATOM 2625 C C . LEU B 1 46 ? 24.516 20 9.297 1 84.31 46 LEU B C 1
ATOM 2627 O O . LEU B 1 46 ? 24.016 19.922 8.172 1 84.31 46 LEU B O 1
ATOM 2631 N N . ARG B 1 47 ? 24.031 20.719 10.25 1 82.69 47 ARG B N 1
ATOM 2632 C CA . ARG B 1 47 ? 22.844 21.516 10.016 1 82.69 47 ARG B CA 1
ATOM 2633 C C . ARG B 1 47 ? 23.078 22.562 8.93 1 82.69 47 ARG B C 1
ATOM 2635 O O . ARG B 1 47 ? 22.219 22.797 8.086 1 82.69 47 ARG B O 1
ATOM 2642 N N . ALA B 1 48 ? 24.266 23.109 8.984 1 84.44 48 ALA B N 1
ATOM 2643 C CA . ALA B 1 48 ? 24.641 24.094 7.969 1 84.44 48 ALA B CA 1
ATOM 2644 C C . ALA B 1 48 ? 24.719 23.438 6.59 1 84.44 48 ALA B C 1
ATOM 2646 O O . ALA B 1 48 ? 24.281 24.031 5.594 1 84.44 48 ALA B O 1
ATOM 2647 N N . LEU B 1 49 ? 25.188 22.312 6.625 1 85.94 49 LEU B N 1
ATOM 2648 C CA . LEU B 1 49 ? 25.359 21.594 5.371 1 85.94 49 LEU B CA 1
ATOM 2649 C C . LEU B 1 49 ? 24 21.172 4.797 1 85.94 49 LEU B C 1
ATOM 2651 O O . LEU B 1 49 ? 23.812 21.203 3.578 1 85.94 49 LEU B O 1
ATOM 2655 N N . LEU B 1 50 ? 23.094 20.906 5.645 1 87.81 50 LEU B N 1
ATOM 2656 C CA . LEU B 1 50 ? 21.797 20.359 5.23 1 87.81 50 LEU B CA 1
ATOM 2657 C C . LEU B 1 50 ? 20.859 21.469 4.762 1 87.81 50 LEU B C 1
ATOM 2659 O O . LEU B 1 50 ? 19.859 21.203 4.098 1 87.81 50 LEU B O 1
ATOM 2663 N N . CYS B 1 51 ? 21.203 22.703 5.105 1 88.38 51 CYS B N 1
ATOM 2664 C CA . CYS B 1 51 ? 20.406 23.844 4.703 1 88.38 51 CYS B CA 1
ATOM 2665 C C . CYS B 1 51 ? 18.953 23.688 5.133 1 88.38 51 CYS B C 1
ATOM 2667 O O . CYS B 1 51 ? 18.656 23.609 6.328 1 88.38 51 CYS B O 1
ATOM 2669 N N . VAL B 1 52 ? 18.062 23.5 4.172 1 84.12 52 VAL B N 1
ATOM 2670 C CA . VAL B 1 52 ? 16.641 23.469 4.492 1 84.12 52 VAL B CA 1
ATOM 2671 C C . VAL B 1 52 ? 16.234 22.062 4.93 1 84.12 52 VAL B C 1
ATOM 2673 O O . VAL B 1 52 ? 15.133 21.875 5.465 1 84.12 52 VAL B O 1
ATOM 2676 N N . TYR B 1 53 ? 17.094 21.156 4.816 1 84.38 53 TYR B N 1
ATOM 2677 C CA . TYR B 1 53 ? 16.781 19.766 5.113 1 84.38 53 TYR B CA 1
ATOM 2678 C C . TYR B 1 53 ? 17.156 19.406 6.543 1 84.38 53 TYR B C 1
ATOM 2680 O O . TYR B 1 53 ? 17.953 18.5 6.773 1 84.38 53 TYR B O 1
ATOM 2688 N N . GLN B 1 54 ? 16.672 20.109 7.453 1 84.31 54 GLN B N 1
ATOM 2689 C CA . GLN B 1 54 ? 16.984 19.938 8.867 1 84.31 54 GLN B CA 1
ATOM 2690 C C . GLN B 1 54 ? 15.727 20.078 9.727 1 84.31 54 GLN B C 1
ATOM 2692 O O . GLN B 1 54 ? 14.711 20.594 9.258 1 84.31 54 GLN B O 1
ATOM 2697 N N . PRO B 1 55 ? 15.852 19.578 10.977 1 86.88 55 PRO B N 1
ATOM 2698 C CA . PRO B 1 55 ? 14.727 19.797 11.891 1 86.88 55 PRO B CA 1
ATOM 2699 C C . PRO B 1 55 ? 14.594 21.25 12.336 1 86.88 55 PRO B C 1
ATOM 2701 O O . PRO B 1 55 ? 15.586 21.984 12.367 1 86.88 55 PRO B O 1
ATOM 2704 N N . PHE B 1 56 ? 13.352 21.703 12.656 1 90.5 56 PHE B N 1
ATOM 2705 C CA . PHE B 1 56 ? 13.016 23.047 13.109 1 90.5 56 PHE B CA 1
ATOM 2706 C C . PHE B 1 56 ? 12.109 23 14.328 1 90.5 56 PHE B C 1
ATOM 2708 O O . PHE B 1 56 ? 11.492 21.969 14.609 1 90.5 56 PHE B O 1
ATOM 2715 N N . PRO B 1 57 ? 12.094 24.047 15.055 1 90.56 57 PRO B N 1
ATOM 2716 C CA . PRO B 1 57 ? 11.258 24.047 16.25 1 90.56 57 PRO B CA 1
ATOM 2717 C C . PRO B 1 57 ? 9.766 24.062 15.938 1 90.56 57 PRO B C 1
ATOM 2719 O O . PRO B 1 57 ? 8.961 23.516 16.703 1 90.56 57 PRO B O 1
ATOM 2722 N N . ASP B 1 58 ? 9.398 24.734 14.859 1 92.94 58 ASP B N 1
ATOM 2723 C CA . ASP B 1 58 ? 8 24.828 14.461 1 92.94 58 ASP B CA 1
ATOM 2724 C C . ASP B 1 58 ? 7.879 25.125 12.961 1 92.94 58 ASP B C 1
ATOM 2726 O O . ASP B 1 58 ? 8.875 25.422 12.305 1 92.94 58 ASP B O 1
ATOM 2730 N N . ILE B 1 59 ? 6.66 24.984 12.492 1 93.62 59 ILE B N 1
ATOM 2731 C CA . ILE B 1 59 ? 6.406 25.094 11.062 1 93.62 59 ILE B CA 1
ATOM 2732 C C . ILE B 1 59 ? 6.688 26.531 10.602 1 93.62 59 ILE B C 1
ATOM 2734 O O . ILE B 1 59 ? 7.25 26.734 9.523 1 93.62 59 ILE B O 1
ATOM 2738 N N . ASP B 1 60 ? 6.293 27.5 11.391 1 93.56 60 ASP B N 1
ATOM 2739 C CA . ASP B 1 60 ? 6.488 28.906 11.016 1 93.56 60 ASP B CA 1
ATOM 2740 C C . ASP B 1 60 ? 7.973 29.219 10.836 1 93.56 60 ASP B C 1
ATOM 2742 O O . ASP B 1 60 ? 8.367 29.812 9.828 1 93.56 60 ASP B O 1
ATOM 2746 N N . THR B 1 61 ? 8.781 28.828 11.75 1 93.38 61 THR B N 1
ATOM 2747 C CA . THR B 1 61 ? 10.227 29.031 11.68 1 93.38 61 THR B CA 1
ATOM 2748 C C . THR B 1 61 ? 10.805 28.328 10.453 1 93.38 61 THR B C 1
ATOM 2750 O O . THR B 1 61 ? 11.633 28.891 9.734 1 93.38 61 THR B O 1
ATOM 2753 N N . ALA B 1 62 ? 10.383 27.109 10.25 1 92.44 62 ALA B N 1
ATOM 2754 C CA . ALA B 1 62 ? 10.844 26.344 9.094 1 92.44 62 ALA B CA 1
ATOM 2755 C C . ALA B 1 62 ? 10.484 27.047 7.789 1 92.44 62 ALA B C 1
ATOM 2757 O O . ALA B 1 62 ? 11.32 27.188 6.895 1 92.44 62 ALA B O 1
ATOM 2758 N N . THR B 1 63 ? 9.273 27.5 7.711 1 90.75 63 THR B N 1
ATOM 2759 C CA . THR B 1 63 ? 8.781 28.141 6.5 1 90.75 63 THR B CA 1
ATOM 2760 C C . THR B 1 63 ? 9.586 29.406 6.195 1 90.75 63 THR B C 1
ATOM 2762 O O . THR B 1 63 ? 10 29.625 5.055 1 90.75 63 THR B O 1
ATOM 2765 N N . LYS B 1 64 ? 9.805 30.203 7.145 1 90.75 64 LYS B N 1
ATOM 2766 C CA . LYS B 1 64 ? 10.586 31.438 6.98 1 90.75 64 LYS B CA 1
ATOM 2767 C C . LYS B 1 64 ? 12.008 31.109 6.52 1 90.75 64 LYS B C 1
ATOM 2769 O O . LYS B 1 64 ? 12.547 31.797 5.645 1 90.75 64 LYS B O 1
ATOM 2774 N N . TYR B 1 65 ? 12.508 30.109 7.105 1 88.81 65 TYR B N 1
ATOM 2775 C CA . TYR B 1 65 ? 13.867 29.719 6.75 1 88.81 65 TYR B CA 1
ATOM 2776 C C . TYR B 1 65 ? 13.938 29.234 5.305 1 88.81 65 TYR B C 1
ATOM 2778 O O . TYR B 1 65 ? 14.844 29.609 4.559 1 88.81 65 TYR B O 1
ATOM 2786 N N . ILE B 1 66 ? 13.023 28.359 4.898 1 87.75 66 ILE B N 1
ATOM 2787 C CA . ILE B 1 66 ? 12.969 27.812 3.551 1 87.75 66 ILE B CA 1
ATOM 2788 C C . ILE B 1 66 ? 12.836 28.938 2.535 1 87.75 66 ILE B C 1
ATOM 2790 O O . ILE B 1 66 ? 13.477 28.922 1.484 1 87.75 66 ILE B O 1
ATOM 2794 N N . ARG B 1 67 ? 12.055 29.938 2.844 1 86.75 67 ARG B N 1
ATOM 2795 C CA . ARG B 1 67 ? 11.766 31.031 1.926 1 86.75 67 ARG B CA 1
ATOM 2796 C C . ARG B 1 67 ? 13.008 31.875 1.66 1 86.75 67 ARG B C 1
ATOM 2798 O O . ARG B 1 67 ? 13.07 32.594 0.663 1 86.75 67 ARG B O 1
ATOM 2805 N N . ARG B 1 68 ? 13.945 31.734 2.498 1 84.75 68 ARG B N 1
ATOM 2806 C CA . ARG B 1 68 ? 15.211 32.438 2.281 1 84.75 68 ARG B CA 1
ATOM 2807 C C . ARG B 1 68 ? 15.969 31.844 1.096 1 84.75 68 ARG B C 1
ATOM 2809 O O . ARG B 1 68 ? 16.781 32.5 0.471 1 84.75 68 ARG B O 1
ATOM 2816 N N . PHE B 1 69 ? 15.656 30.609 0.831 1 83.25 69 PHE B N 1
ATOM 2817 C CA . PHE B 1 69 ? 16.438 29.906 -0.171 1 83.25 69 PHE B CA 1
ATOM 2818 C C . PHE B 1 69 ? 15.586 29.562 -1.386 1 83.25 69 PHE B C 1
ATOM 2820 O O . PHE B 1 69 ? 16.094 29.469 -2.506 1 83.25 69 PHE B O 1
ATOM 2827 N N . ILE B 1 70 ? 14.375 29.172 -1.165 1 77.38 70 ILE B N 1
ATOM 2828 C CA . ILE B 1 70 ? 13.477 28.703 -2.221 1 77.38 70 ILE B CA 1
ATOM 2829 C C . ILE B 1 70 ? 12.25 29.609 -2.283 1 77.38 70 ILE B C 1
ATOM 2831 O O . ILE B 1 70 ? 11.438 29.625 -1.356 1 77.38 70 ILE B O 1
ATOM 2835 N N . PRO B 1 71 ? 12.227 30.406 -3.428 1 69.94 71 PRO B N 1
ATOM 2836 C CA . PRO B 1 71 ? 11.078 31.312 -3.533 1 69.94 71 PRO B CA 1
ATOM 2837 C C . PRO B 1 71 ? 9.742 30.562 -3.566 1 69.94 71 PRO B C 1
ATOM 2839 O O . PRO B 1 71 ? 9.695 29.391 -3.955 1 69.94 71 PRO B O 1
ATOM 2842 N N . ALA B 1 72 ? 8.625 31.328 -3.17 1 59.62 72 ALA B N 1
ATOM 2843 C CA . ALA B 1 72 ? 7.246 30.859 -3.119 1 59.62 72 ALA B CA 1
ATOM 2844 C C . ALA B 1 72 ? 6.656 30.734 -4.52 1 59.62 72 ALA B C 1
ATOM 2846 O O . ALA B 1 72 ? 7.016 31.5 -5.422 1 59.62 72 ALA B O 1
ATOM 2847 N N . GLY B 1 73 ? 6.125 29.562 -5.246 1 54.47 73 GLY B N 1
ATOM 2848 C CA . GLY B 1 73 ? 5.328 29.656 -6.461 1 54.47 73 GLY B CA 1
ATOM 2849 C C . GLY B 1 73 ? 5.453 28.438 -7.352 1 54.47 73 GLY B C 1
ATOM 2850 O O . GLY B 1 73 ? 4.57 28.156 -8.164 1 54.47 73 GLY B O 1
ATOM 2851 N N . HIS B 1 74 ? 6.629 27.953 -7.742 1 49.25 74 HIS B N 1
ATOM 2852 C CA . HIS B 1 74 ? 6.781 27.062 -8.883 1 49.25 74 HIS B CA 1
ATOM 2853 C C . HIS B 1 74 ? 5.949 25.797 -8.703 1 49.25 74 HIS B C 1
ATOM 2855 O O . HIS B 1 74 ? 5.875 24.969 -9.609 1 49.25 74 HIS B O 1
ATOM 2861 N N . GLU B 1 75 ? 5.273 25.672 -7.641 1 53.81 75 GLU B N 1
ATOM 2862 C CA . GLU B 1 75 ? 4.809 24.391 -7.137 1 53.81 75 GLU B CA 1
ATOM 2863 C C . GLU B 1 75 ? 3.492 23.984 -7.797 1 53.81 75 GLU B C 1
ATOM 2865 O O . GLU B 1 75 ? 3.213 22.797 -7.957 1 53.81 75 GLU B O 1
ATOM 2870 N N . HIS B 1 76 ? 2.789 24.984 -8.641 1 58.56 76 HIS B N 1
ATOM 2871 C CA . HIS B 1 76 ? 1.346 24.797 -8.688 1 58.56 76 HIS B CA 1
ATOM 2872 C C . HIS B 1 76 ? 0.952 23.938 -9.898 1 58.56 76 HIS B C 1
ATOM 2874 O O . HIS B 1 76 ? 0.16 23 -9.766 1 58.56 76 HIS B O 1
ATOM 2880 N N . SER B 1 77 ? 1.616 24.125 -11.039 1 60.09 77 SER B N 1
ATOM 2881 C CA . SER B 1 77 ? 1.02 23.531 -12.227 1 60.09 77 SER B CA 1
ATOM 2882 C C . SER B 1 77 ? 1.28 22.031 -12.281 1 60.09 77 SER B C 1
ATOM 2884 O O . SER B 1 77 ? 0.37 21.25 -12.555 1 60.09 77 SER B O 1
ATOM 2886 N N . ASP B 1 78 ? 2.473 21.641 -11.914 1 70.75 78 ASP B N 1
ATOM 2887 C CA . ASP B 1 78 ? 2.82 20.219 -12.008 1 70.75 78 ASP B CA 1
ATOM 2888 C C . ASP B 1 78 ? 2.059 19.391 -10.969 1 70.75 78 ASP B C 1
ATOM 2890 O O . ASP B 1 78 ? 1.637 18.281 -11.25 1 70.75 78 ASP B O 1
ATOM 2894 N N . VAL B 1 79 ? 1.668 20.031 -9.992 1 75.69 79 VAL B N 1
ATOM 2895 C CA . VAL B 1 79 ? 0.954 19.359 -8.914 1 75.69 79 VAL B CA 1
ATOM 2896 C C . VAL B 1 79 ? -0.494 19.109 -9.336 1 75.69 79 VAL B C 1
ATOM 2898 O O . VAL B 1 79 ? -1.029 18.016 -9.125 1 75.69 79 VAL B O 1
ATOM 2901 N N . VAL B 1 80 ? -1.016 20.062 -10.031 1 81.06 80 VAL B N 1
ATOM 2902 C CA . VAL B 1 80 ? -2.408 19.953 -10.453 1 81.06 80 VAL B CA 1
ATOM 2903 C C . VAL B 1 80 ? -2.555 18.812 -11.461 1 81.06 80 VAL B C 1
ATOM 2905 O O . VAL B 1 80 ? -3.506 18.031 -11.391 1 81.06 80 VAL B O 1
ATOM 2908 N N . SER B 1 81 ? -1.628 18.766 -12.352 1 83.88 81 SER B N 1
ATOM 2909 C CA . SER B 1 81 ? -1.662 17.703 -13.352 1 83.88 81 SER B CA 1
ATOM 2910 C C . SER B 1 81 ? -1.547 16.328 -12.695 1 83.88 81 SER B C 1
ATOM 2912 O O . SER B 1 81 ? -2.242 15.383 -13.094 1 83.88 81 SER B O 1
ATOM 2914 N N . GLN B 1 82 ? -0.761 16.25 -11.75 1 85.88 82 GLN B N 1
ATOM 2915 C CA . GLN B 1 82 ? -0.601 15 -11.023 1 85.88 82 GLN B CA 1
ATOM 2916 C C . GLN B 1 82 ? -1.88 14.625 -10.281 1 85.88 82 GLN B C 1
ATOM 2918 O O . GLN B 1 82 ? -2.287 13.461 -10.281 1 85.88 82 GLN B O 1
ATOM 2923 N N . LEU B 1 83 ? -2.461 15.555 -9.719 1 88.56 83 LEU B N 1
ATOM 2924 C CA . LEU B 1 83 ? -3.689 15.312 -8.977 1 88.56 83 LEU B CA 1
ATOM 2925 C C . LEU B 1 83 ? -4.812 14.867 -9.898 1 88.56 83 LEU B C 1
ATOM 2927 O O . LEU B 1 83 ? -5.641 14.031 -9.523 1 88.56 83 LEU B O 1
ATOM 2931 N N . LYS B 1 84 ? -4.82 15.391 -11.109 1 91.56 84 LYS B N 1
ATOM 2932 C CA . LYS B 1 84 ? -5.801 14.945 -12.094 1 91.56 84 LYS B CA 1
ATOM 2933 C C . LYS B 1 84 ? -5.602 13.477 -12.445 1 91.56 84 LYS B C 1
ATOM 2935 O O . LYS B 1 84 ? -6.57 12.727 -12.586 1 91.56 84 LYS B O 1
ATOM 2940 N N . GLN B 1 85 ? -4.387 13.133 -12.508 1 90.88 85 GLN B N 1
ATOM 2941 C CA . GLN B 1 85 ? -4.086 11.734 -12.781 1 90.88 85 GLN B CA 1
ATOM 2942 C C . GLN B 1 85 ? -4.527 10.836 -11.625 1 90.88 85 GLN B C 1
ATOM 2944 O O . GLN B 1 85 ? -5.059 9.75 -11.844 1 90.88 85 GLN B O 1
ATOM 2949 N N . PHE B 1 86 ? -4.371 11.359 -10.477 1 91.81 86 PHE B N 1
ATOM 2950 C CA . PHE B 1 86 ? -4.738 10.594 -9.297 1 91.81 86 PHE B CA 1
ATOM 2951 C C . PHE B 1 86 ? -6.254 10.438 -9.195 1 91.81 86 PHE B C 1
ATOM 2953 O O . PHE B 1 86 ? -6.75 9.523 -8.539 1 91.81 86 PHE B O 1
ATOM 2960 N N . ALA B 1 87 ? -6.984 11.312 -9.844 1 95 87 ALA B N 1
ATOM 2961 C CA . ALA B 1 87 ? -8.445 11.211 -9.852 1 95 87 ALA B CA 1
ATOM 2962 C C . ALA B 1 87 ? -8.906 10.008 -10.664 1 95 87 ALA B C 1
ATOM 2964 O O . ALA B 1 87 ? -10.023 9.523 -10.484 1 95 87 ALA B O 1
ATOM 2965 N N . ASP B 1 88 ? -8.023 9.469 -11.516 1 94.75 88 ASP B N 1
ATOM 2966 C CA . ASP B 1 88 ? -8.438 8.414 -12.445 1 94.75 88 ASP B CA 1
ATOM 2967 C C . ASP B 1 88 ? -7.895 7.055 -12.008 1 94.75 88 ASP B C 1
ATOM 2969 O O . ASP B 1 88 ? -8.117 6.047 -12.68 1 94.75 88 ASP B O 1
ATOM 2973 N N . VAL B 1 89 ? -7.188 7.074 -10.891 1 94.06 89 VAL B N 1
ATOM 2974 C CA . VAL B 1 89 ? -6.59 5.812 -10.461 1 94.06 89 VAL B CA 1
ATOM 2975 C C . VAL B 1 89 ? -6.867 5.586 -8.977 1 94.06 89 VAL B C 1
ATOM 2977 O O . VAL B 1 89 ? -6.91 6.539 -8.195 1 94.06 89 VAL B O 1
ATOM 2980 N N . THR B 1 90 ? -7.141 4.352 -8.648 1 96.06 90 THR B N 1
ATOM 2981 C CA . THR B 1 90 ? -7.176 3.965 -7.242 1 96.06 90 THR B CA 1
ATOM 2982 C C . THR B 1 90 ? -5.797 3.521 -6.766 1 96.06 90 THR B C 1
ATOM 2984 O O . THR B 1 90 ? -5.27 2.508 -7.23 1 96.06 90 THR B O 1
ATOM 2987 N N . ARG B 1 91 ? -5.285 4.238 -5.855 1 95.44 91 ARG B N 1
ATOM 2988 C CA . ARG B 1 91 ? -3.938 3.953 -5.375 1 95.44 91 ARG B CA 1
ATOM 2989 C C . ARG B 1 91 ? -3.959 2.896 -4.277 1 95.44 91 ARG B C 1
ATOM 2991 O O . ARG B 1 91 ? -4.988 2.688 -3.631 1 95.44 91 ARG B O 1
ATOM 2998 N N . GLU B 1 92 ? -2.801 2.262 -4.086 1 95.62 92 GLU B N 1
ATOM 2999 C CA . GLU B 1 92 ? -2.713 1.2 -3.09 1 95.62 92 GLU B CA 1
ATOM 3000 C C . GLU B 1 92 ? -3.172 1.691 -1.719 1 95.62 92 GLU B C 1
ATOM 3002 O O . GLU B 1 92 ? -3.912 0.997 -1.021 1 95.62 92 GLU B O 1
ATOM 3007 N N . SER B 1 93 ? -2.781 2.904 -1.37 1 96.44 93 SER B N 1
ATOM 3008 C CA . SER B 1 93 ? -3.066 3.453 -0.048 1 96.44 93 SER B CA 1
ATOM 3009 C C . SER B 1 93 ? -4.547 3.789 0.104 1 96.44 93 SER B C 1
ATOM 3011 O O . SER B 1 93 ? -5.016 4.051 1.212 1 96.44 93 SER B O 1
ATOM 3013 N N . ASP B 1 94 ? -5.32 3.797 -0.944 1 97.94 94 ASP B N 1
ATOM 3014 C CA . ASP B 1 94 ? -6.754 4.074 -0.887 1 97.94 94 ASP B CA 1
ATOM 3015 C C . ASP B 1 94 ? -7.527 2.861 -0.38 1 97.94 94 ASP B C 1
ATOM 3017 O O . ASP B 1 94 ? -8.609 3.004 0.201 1 97.94 94 ASP B O 1
ATOM 3021 N N . TYR B 1 95 ? -7.008 1.711 -0.582 1 98.06 95 TYR B N 1
ATOM 3022 C CA . TYR B 1 95 ? -7.785 0.489 -0.422 1 98.06 95 TYR B CA 1
ATOM 3023 C C . TYR B 1 95 ? -8.133 0.248 1.044 1 98.06 95 TYR B C 1
ATOM 3025 O O . TYR B 1 95 ? -9.227 -0.212 1.363 1 98.06 95 TYR B O 1
ATOM 3033 N N . PRO B 1 96 ? -7.211 0.476 2.014 1 97.94 96 PRO B N 1
ATOM 3034 C CA . PRO B 1 96 ? -7.668 0.339 3.4 1 97.94 96 PRO B CA 1
ATOM 3035 C C . PRO B 1 96 ? -8.836 1.265 3.732 1 97.94 96 PRO B C 1
ATOM 3037 O O . PRO B 1 96 ? -9.758 0.868 4.449 1 97.94 96 PRO B O 1
ATOM 3040 N N . VAL B 1 97 ? -8.797 2.48 3.201 1 98.38 97 VAL B N 1
ATOM 3041 C CA . VAL B 1 97 ? -9.891 3.428 3.422 1 98.38 97 VAL B CA 1
ATOM 3042 C C . VAL B 1 97 ? -11.18 2.887 2.805 1 98.38 97 VAL B C 1
ATOM 3044 O O . VAL B 1 97 ? -12.227 2.883 3.451 1 98.38 97 VAL B O 1
ATOM 3047 N N . LEU B 1 98 ? -11.07 2.428 1.567 1 98.31 98 LEU B N 1
ATOM 3048 C CA . LEU B 1 98 ? -12.219 1.858 0.873 1 98.31 98 LEU B CA 1
ATOM 3049 C C . LEU B 1 98 ? -12.789 0.672 1.645 1 98.31 98 LEU B C 1
ATOM 3051 O O . LEU B 1 98 ? -14 0.551 1.796 1 98.31 98 LEU B O 1
ATOM 3055 N N . PHE B 1 99 ? -11.938 -0.169 2.158 1 98.06 99 PHE B N 1
ATOM 3056 C CA . PHE B 1 99 ? -12.344 -1.355 2.902 1 98.06 99 PHE B CA 1
ATOM 3057 C C . PHE B 1 99 ? -13.117 -0.967 4.156 1 98.06 99 PHE B C 1
ATOM 3059 O O . PHE B 1 99 ? -14.242 -1.433 4.367 1 98.06 99 PHE B O 1
ATOM 3066 N N . TYR B 1 100 ? -12.609 -0.045 4.945 1 97.06 100 TYR B N 1
ATOM 3067 C CA . TYR B 1 100 ? -13.227 0.289 6.227 1 97.06 100 TYR B CA 1
ATOM 3068 C C . TYR B 1 100 ? -14.477 1.137 6.031 1 97.06 100 TYR B C 1
ATOM 3070 O O . TYR B 1 100 ? -15.398 1.086 6.848 1 97.06 100 TYR B O 1
ATOM 3078 N N . LEU B 1 101 ? -14.547 1.869 4.906 1 97.12 101 LEU B N 1
ATOM 3079 C CA . LEU B 1 101 ? -15.695 2.744 4.672 1 97.12 101 LEU B CA 1
ATOM 3080 C C . LEU B 1 101 ? -16.812 1.999 3.943 1 97.12 101 LEU B C 1
ATOM 3082 O O . LEU B 1 101 ? -17.922 2.518 3.801 1 97.12 101 LEU B O 1
ATOM 3086 N N . SER B 1 102 ? -16.484 0.831 3.43 1 95.38 102 SER B N 1
ATOM 3087 C CA . SER B 1 102 ? -17.422 0.113 2.58 1 95.38 102 SER B CA 1
ATOM 3088 C C . SER B 1 102 ? -18.781 -0.04 3.266 1 95.38 102 SER B C 1
ATOM 3090 O O . SER B 1 102 ? -19.828 0.166 2.643 1 95.38 102 SER B O 1
ATOM 3092 N N . GLY B 1 103 ? -18.797 -0.355 4.539 1 92.69 103 GLY B N 1
ATO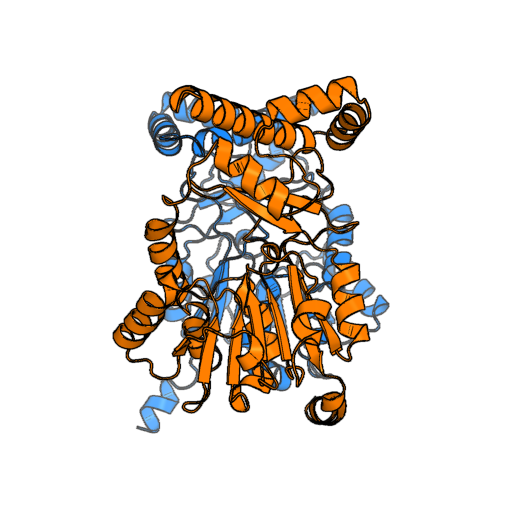M 3093 C CA . GLY B 1 103 ? -20.047 -0.538 5.277 1 92.69 103 GLY B CA 1
ATOM 3094 C C . GLY B 1 103 ? -20.75 0.766 5.578 1 92.69 103 GLY B C 1
ATOM 3095 O O . GLY B 1 103 ? -21.953 0.777 5.832 1 92.69 103 GLY B O 1
ATOM 3096 N N . TYR B 1 104 ? -20.078 1.918 5.543 1 95.94 104 TYR B N 1
ATOM 3097 C CA . TYR B 1 104 ? -20.625 3.229 5.879 1 95.94 104 TYR B CA 1
ATOM 3098 C C . TYR B 1 104 ? -21.047 3.982 4.625 1 95.94 104 TYR B C 1
ATOM 3100 O O . TYR B 1 104 ? -21.875 4.895 4.688 1 95.94 104 TYR B O 1
ATOM 3108 N N . ALA B 1 105 ? -20.5 3.611 3.488 1 96.25 105 ALA B N 1
ATOM 3109 C CA . ALA B 1 105 ? -20.562 4.391 2.254 1 96.25 105 ALA B CA 1
ATOM 3110 C C . ALA B 1 105 ? -22 4.684 1.848 1 96.25 105 ALA B C 1
ATOM 3112 O O . ALA B 1 105 ? -22.344 5.824 1.531 1 96.25 105 ALA B O 1
ATOM 3113 N N . PRO B 1 106 ? -22.906 3.701 1.952 1 95.06 106 PRO B N 1
ATOM 3114 C CA . PRO B 1 106 ? -24.281 3.969 1.513 1 95.06 106 PRO B CA 1
ATOM 3115 C C . PRO B 1 106 ? -24.984 5 2.385 1 95.06 106 PRO B C 1
ATOM 3117 O O . PRO B 1 106 ? -25.938 5.648 1.936 1 95.06 106 PRO B O 1
ATOM 3120 N N . GLY B 1 107 ? -24.5 5.219 3.562 1 96.38 107 GLY B N 1
ATOM 3121 C CA . GLY B 1 107 ? -25.156 6.125 4.488 1 96.38 107 GLY B CA 1
ATOM 3122 C C . GLY B 1 107 ? -24.469 7.469 4.605 1 96.38 107 GLY B C 1
ATOM 3123 O O . GLY B 1 107 ? -24.906 8.328 5.379 1 96.38 107 GLY B O 1
ATOM 3124 N N . LEU B 1 108 ? -23.484 7.688 3.857 1 97.5 108 LEU B N 1
ATOM 3125 C CA . LEU B 1 108 ? -22.75 8.945 3.936 1 97.5 108 LEU B CA 1
ATOM 3126 C C . LEU B 1 108 ? -23.516 10.07 3.254 1 97.5 108 LEU B C 1
ATOM 3128 O O . LEU B 1 108 ? -24.016 9.898 2.143 1 97.5 108 LEU B O 1
ATOM 3132 N N . SER B 1 109 ? -23.547 11.219 3.916 1 98.31 109 SER B N 1
ATOM 3133 C CA . SER B 1 109 ? -24.219 12.383 3.334 1 98.31 109 SER B CA 1
ATOM 3134 C C . SER B 1 109 ? -23.234 13.547 3.168 1 98.31 109 SER B C 1
ATOM 3136 O O . SER B 1 109 ? -23.359 14.336 2.23 1 98.31 109 SER B O 1
ATOM 3138 N N . THR B 1 110 ? -22.359 13.641 4.074 1 98.75 110 THR B N 1
ATOM 3139 C CA . THR B 1 110 ? -21.453 14.773 4.047 1 98.75 110 THR B CA 1
ATOM 3140 C C . THR B 1 110 ? -20.016 14.328 4.312 1 98.75 110 THR B C 1
ATOM 3142 O O . THR B 1 110 ? -19.766 13.523 5.215 1 98.75 110 THR B O 1
ATOM 3145 N N . VAL B 1 111 ? -19.109 14.828 3.488 1 98.81 111 VAL B N 1
ATOM 3146 C CA . VAL B 1 111 ? -17.672 14.562 3.629 1 98.81 111 VAL B CA 1
ATOM 3147 C C . VAL B 1 111 ? -16.906 15.883 3.635 1 98.81 111 VAL B C 1
ATOM 3149 O O . VAL B 1 111 ? -17.188 16.781 2.838 1 98.81 111 VAL B O 1
ATOM 3152 N N . PHE B 1 112 ? -16.078 16.094 4.566 1 98.94 112 PHE B N 1
ATOM 3153 C CA . PHE B 1 112 ? -15.141 17.203 4.598 1 98.94 112 PHE B CA 1
ATOM 3154 C C . PHE B 1 112 ? -13.719 16.734 4.352 1 98.94 112 PHE B C 1
ATOM 3156 O O . PHE B 1 112 ? -13.156 15.992 5.164 1 98.94 112 PHE B O 1
ATOM 3163 N N . ASP B 1 113 ? -13.125 17.125 3.268 1 98.75 113 ASP B N 1
ATOM 3164 C CA . ASP B 1 113 ? -11.812 16.672 2.787 1 98.75 113 ASP B CA 1
ATOM 3165 C C . ASP B 1 113 ? -10.758 17.766 3.002 1 98.75 113 ASP B C 1
ATOM 3167 O O . ASP B 1 113 ? -10.508 18.578 2.115 1 98.75 113 ASP B O 1
ATOM 3171 N N . LEU B 1 114 ? -10.109 17.672 4.168 1 98.62 114 LEU B N 1
ATOM 3172 C CA . LEU B 1 114 ? -9.094 18.656 4.535 1 98.62 114 LEU B CA 1
ATOM 3173 C C . LEU B 1 114 ? -7.816 18.453 3.725 1 98.62 114 LEU B C 1
ATOM 3175 O O . LEU B 1 114 ? -7.223 17.375 3.764 1 98.62 114 LEU B O 1
ATOM 3179 N N . GLY B 1 115 ? -7.336 19.484 3.051 1 96.56 115 GLY B N 1
ATOM 3180 C CA . GLY B 1 115 ? -6.191 19.344 2.164 1 96.56 115 GLY B CA 1
ATOM 3181 C C . GLY B 1 115 ? -6.484 18.5 0.939 1 96.56 115 GLY B C 1
ATOM 3182 O O . GLY B 1 115 ? -5.625 17.75 0.473 1 96.56 115 GLY B O 1
ATOM 3183 N N . GLY B 1 116 ? -7.645 18.609 0.423 1 95.94 116 GLY B N 1
ATOM 3184 C CA . GLY B 1 116 ? -8.141 17.672 -0.577 1 95.94 116 GLY B CA 1
ATOM 3185 C C . GLY B 1 116 ? -7.68 18 -1.983 1 95.94 116 GLY B C 1
ATOM 3186 O O . GLY B 1 116 ? -8.062 17.328 -2.943 1 95.94 116 GLY B O 1
ATOM 3187 N N . GLY B 1 117 ? -6.84 19.047 -2.141 1 94.12 117 GLY B N 1
ATOM 3188 C CA . GLY B 1 117 ? -6.328 19.391 -3.459 1 94.12 117 GLY B CA 1
ATOM 3189 C C . GLY B 1 117 ? -7.41 19.844 -4.422 1 94.12 117 GLY B C 1
ATOM 3190 O O . GLY B 1 117 ? -8.117 20.812 -4.156 1 94.12 117 GLY B O 1
ATOM 3191 N N . ILE B 1 118 ? -7.633 19.078 -5.441 1 94.81 118 ILE B N 1
ATOM 3192 C CA . ILE B 1 118 ? -8.641 19.469 -6.43 1 94.81 118 ILE B CA 1
ATOM 3193 C C . ILE B 1 118 ? -9.867 18.562 -6.289 1 94.81 118 ILE B C 1
ATOM 3195 O O . ILE B 1 118 ? -10.648 18.422 -7.23 1 94.81 118 ILE B O 1
ATOM 3199 N N . GLY B 1 119 ? -9.953 17.922 -5.176 1 97.31 119 GLY B N 1
ATOM 3200 C CA . GLY B 1 119 ? -11.055 17 -4.941 1 97.31 119 GLY B CA 1
ATOM 3201 C C . GLY B 1 119 ? -10.828 15.633 -5.57 1 97.31 119 GLY B C 1
ATOM 3202 O O . GLY B 1 119 ? -11.789 14.898 -5.824 1 97.31 119 GLY B O 1
ATOM 3203 N N . ASN B 1 120 ? -9.617 15.297 -5.789 1 96.56 120 ASN B N 1
ATOM 3204 C CA . ASN B 1 120 ? -9.25 14.133 -6.594 1 96.56 120 ASN B CA 1
ATOM 3205 C C . ASN B 1 120 ? -9.602 12.828 -5.887 1 96.56 120 ASN B C 1
ATOM 3207 O O . ASN B 1 120 ? -9.844 11.812 -6.543 1 96.56 120 ASN B O 1
ATOM 3211 N N . LEU B 1 121 ? -9.688 12.812 -4.605 1 97.81 121 LEU B N 1
ATOM 3212 C CA . LEU B 1 121 ? -9.969 11.586 -3.873 1 97.81 121 LEU B CA 1
ATOM 3213 C C . LEU B 1 121 ? -11.414 11.141 -4.102 1 97.81 121 LEU B C 1
ATOM 3215 O O . LEU B 1 121 ? -11.719 9.953 -4.012 1 97.81 121 LEU B O 1
ATOM 3219 N N . PHE B 1 122 ? -12.297 12.125 -4.387 1 98.62 122 PHE B N 1
ATOM 3220 C CA . PHE B 1 122 ? -13.703 11.82 -4.582 1 98.62 122 PHE B CA 1
ATOM 3221 C C . PHE B 1 122 ? -13.891 10.773 -5.668 1 98.62 122 PHE B C 1
ATOM 3223 O O . PHE B 1 122 ? -14.641 9.812 -5.488 1 98.62 122 PHE B O 1
ATOM 3230 N N . TYR B 1 123 ? -13.219 10.836 -6.652 1 98.31 123 TYR B N 1
ATOM 3231 C CA . TYR B 1 123 ? -13.531 10.125 -7.887 1 98.31 123 TYR B CA 1
ATOM 3232 C C . TYR B 1 123 ? -13.211 8.641 -7.762 1 98.31 123 TYR B C 1
ATOM 3234 O O . TYR B 1 123 ? -14.07 7.789 -7.996 1 98.31 123 TYR B O 1
ATOM 3242 N N . PRO B 1 124 ? -11.984 8.281 -7.344 1 97.69 124 PRO B N 1
ATOM 3243 C CA . PRO B 1 124 ? -11.781 6.844 -7.125 1 97.69 124 PRO B CA 1
ATOM 3244 C C . PRO B 1 124 ? -12.656 6.297 -5.996 1 97.69 124 PRO B C 1
ATOM 3246 O O . PRO B 1 124 ? -13.078 5.137 -6.047 1 97.69 124 PRO B O 1
ATOM 3249 N N . TYR B 1 125 ? -12.914 7.082 -4.988 1 98.38 125 TYR B N 1
ATOM 3250 C CA . TYR B 1 125 ? -13.781 6.617 -3.906 1 98.38 125 TYR B CA 1
ATOM 3251 C C . TYR B 1 125 ? -15.203 6.391 -4.402 1 98.38 125 TYR B C 1
ATOM 3253 O O . TYR B 1 125 ? -15.844 5.402 -4.035 1 98.38 125 TYR B O 1
ATOM 3261 N N . ASP B 1 126 ? -15.656 7.293 -5.238 1 98.19 126 ASP B N 1
ATOM 3262 C CA . ASP B 1 126 ? -16.984 7.133 -5.824 1 98.19 126 ASP B CA 1
ATOM 3263 C C . ASP B 1 126 ? -17.031 5.91 -6.738 1 98.19 126 ASP B C 1
ATOM 3265 O O . ASP B 1 126 ? -17.984 5.133 -6.691 1 98.19 126 ASP B O 1
ATOM 3269 N N . ARG B 1 127 ? -16.094 5.738 -7.559 1 96.38 127 ARG B N 1
ATOM 3270 C CA . ARG B 1 127 ? -16.031 4.609 -8.484 1 96.38 127 ARG B CA 1
ATOM 3271 C C . ARG B 1 127 ? -16.094 3.283 -7.738 1 96.38 127 ARG B C 1
ATOM 3273 O O . ARG B 1 127 ? -16.812 2.367 -8.156 1 96.38 127 ARG B O 1
ATOM 3280 N N . GLU B 1 128 ? -15.352 3.172 -6.605 1 96.75 128 GLU B N 1
ATOM 3281 C CA . GLU B 1 128 ? -15.203 1.903 -5.898 1 96.75 128 GLU B CA 1
ATOM 3282 C C . GLU B 1 128 ? -16.344 1.685 -4.914 1 96.75 128 GLU B C 1
ATOM 3284 O O . GLU B 1 128 ? -16.797 0.551 -4.707 1 96.75 128 GLU B O 1
ATOM 3289 N N . LEU B 1 129 ? -16.875 2.764 -4.312 1 97.12 129 LEU B N 1
ATOM 3290 C CA . LEU B 1 129 ? -17.828 2.623 -3.225 1 97.12 129 LEU B CA 1
ATOM 3291 C C . LEU B 1 129 ? -19.25 2.945 -3.703 1 97.12 129 LEU B C 1
ATOM 3293 O O . LEU B 1 129 ? -20.219 2.695 -2.99 1 97.12 129 LEU B O 1
ATOM 3297 N N . ARG B 1 130 ? -19.359 3.529 -4.906 1 96.31 130 ARG B N 1
ATOM 3298 C CA . ARG B 1 130 ? -20.672 3.959 -5.398 1 96.31 130 ARG B CA 1
ATOM 3299 C C . ARG B 1 130 ? -21.375 4.859 -4.383 1 96.31 130 ARG B C 1
ATOM 3301 O O . ARG B 1 130 ? -22.484 4.562 -3.939 1 96.31 130 ARG B O 1
ATOM 3308 N N . LEU B 1 131 ? -20.797 5.988 -4.156 1 98.06 131 LEU B N 1
ATOM 3309 C CA . LEU B 1 131 ? -21.281 6.934 -3.156 1 98.06 131 LEU B CA 1
ATOM 3310 C C . LEU B 1 131 ? -22.656 7.473 -3.531 1 98.06 131 LEU B C 1
ATOM 3312 O O . LEU B 1 131 ? -22.984 7.562 -4.715 1 98.06 131 LEU B O 1
ATOM 3316 N N . PRO B 1 132 ? -23.422 7.871 -2.529 1 98.12 132 PRO B N 1
ATOM 3317 C CA . PRO B 1 132 ? -24.781 8.328 -2.779 1 98.12 132 PRO B CA 1
ATOM 3318 C C . PRO B 1 132 ? -24.844 9.555 -3.684 1 98.12 132 PRO B C 1
ATOM 3320 O O . PRO B 1 132 ? -23.984 10.438 -3.592 1 98.12 132 PRO B O 1
ATOM 3323 N N . ALA B 1 133 ? -25.906 9.664 -4.414 1 97.25 133 ALA B N 1
ATOM 3324 C CA . ALA B 1 133 ? -26.109 10.773 -5.34 1 97.25 133 ALA B CA 1
ATOM 3325 C C . ALA B 1 133 ? -26.297 12.086 -4.582 1 97.25 133 ALA B C 1
ATOM 3327 O O . ALA B 1 133 ? -26.016 13.164 -5.117 1 97.25 133 ALA B O 1
ATOM 3328 N N . THR B 1 134 ? -26.703 12.016 -3.34 1 97.56 134 THR B N 1
ATOM 3329 C CA . THR B 1 134 ? -27.016 13.203 -2.557 1 97.56 134 THR B CA 1
ATOM 3330 C C . THR B 1 134 ? -25.812 13.641 -1.726 1 97.56 134 THR B C 1
ATOM 3332 O O . THR B 1 134 ? -25.891 14.625 -0.981 1 97.56 134 THR B O 1
ATOM 3335 N N . LEU B 1 135 ? -24.766 12.883 -1.827 1 98.44 135 LEU B N 1
ATOM 3336 C CA . LEU B 1 135 ? -23.578 13.164 -1.031 1 98.44 135 LEU B CA 1
ATOM 3337 C C . LEU B 1 135 ? -23.031 14.555 -1.349 1 98.44 135 LEU B C 1
ATOM 3339 O O . LEU B 1 135 ? -23 14.961 -2.512 1 98.44 135 LEU B O 1
ATOM 3343 N N . ARG B 1 136 ? -22.641 15.289 -0.328 1 98.62 136 ARG B N 1
ATOM 3344 C CA . ARG B 1 136 ? -21.891 16.531 -0.468 1 98.62 136 ARG B CA 1
ATOM 3345 C C . ARG B 1 136 ? -20.438 16.359 -0.029 1 98.62 136 ARG B C 1
ATOM 3347 O O . ARG B 1 136 ? -20.172 16.109 1.146 1 98.62 136 ARG B O 1
ATOM 3354 N N . TRP B 1 137 ? -19.578 16.438 -0.934 1 98.81 137 TRP B N 1
ATOM 3355 C CA . TRP B 1 137 ? -18.141 16.328 -0.703 1 98.81 137 TRP B CA 1
ATOM 3356 C C . TRP B 1 137 ? -17.469 17.703 -0.743 1 98.81 137 TRP B C 1
ATOM 3358 O O . TRP B 1 137 ? -17.281 18.281 -1.817 1 98.81 137 TRP B O 1
ATOM 3368 N N . MET B 1 138 ? -17.047 18.234 0.381 1 98.75 138 MET B N 1
ATOM 3369 C CA . MET B 1 138 ? -16.484 19.578 0.458 1 98.75 138 MET B CA 1
ATOM 3370 C C . MET B 1 138 ? -14.977 19.531 0.623 1 98.75 138 MET B C 1
ATOM 3372 O O . MET B 1 138 ? -14.469 18.984 1.614 1 98.75 138 MET B O 1
ATOM 3376 N N . VAL B 1 139 ? -14.289 20.047 -0.373 1 98.56 139 VAL B N 1
ATOM 3377 C CA . VAL B 1 139 ? -12.836 20.141 -0.323 1 98.56 139 VAL B CA 1
ATOM 3378 C C . VAL B 1 139 ? -12.43 21.422 0.422 1 98.56 139 VAL B C 1
ATOM 3380 O O . VAL B 1 139 ? -13.016 22.484 0.213 1 98.56 139 VAL B O 1
ATOM 3383 N N . HIS B 1 140 ? -11.547 21.328 1.342 1 98.25 140 HIS B N 1
ATOM 3384 C CA . HIS B 1 140 ? -10.93 22.469 2.002 1 98.25 140 HIS B CA 1
ATOM 3385 C C . HIS B 1 140 ? -9.422 22.5 1.777 1 98.25 140 HIS B C 1
ATOM 3387 O O . HIS B 1 140 ? -8.711 21.594 2.225 1 98.25 140 HIS B O 1
ATOM 3393 N N . ASP B 1 141 ? -8.961 23.406 1.115 1 95.19 141 ASP B N 1
ATOM 3394 C CA . ASP B 1 141 ? -7.555 23.609 0.773 1 95.19 141 ASP B CA 1
ATOM 3395 C C . ASP B 1 141 ? -7.242 25.094 0.612 1 95.19 141 ASP B C 1
ATOM 3397 O O . ASP B 1 141 ? -8.023 25.953 1.046 1 95.19 141 ASP B O 1
ATOM 3401 N N . LEU B 1 142 ? -6.074 25.438 0.132 1 90.31 142 LEU B N 1
ATOM 3402 C CA . LEU B 1 142 ? -5.727 26.828 -0.131 1 90.31 142 LEU B CA 1
ATOM 3403 C C . LEU B 1 142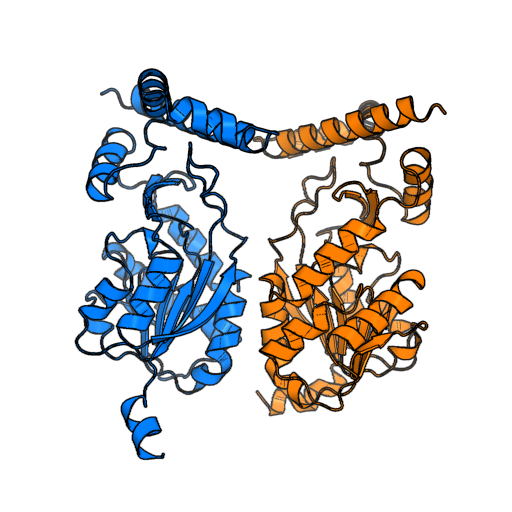 ? -6.73 27.469 -1.081 1 90.31 142 LEU B C 1
ATOM 3405 O O . LEU B 1 142 ? -7.195 26.828 -2.027 1 90.31 142 LEU B O 1
ATOM 3409 N N . PRO B 1 143 ? -7.035 28.75 -0.874 1 90.75 143 PRO B N 1
ATOM 3410 C CA . PRO B 1 143 ? -8.102 29.422 -1.615 1 90.75 143 PRO B CA 1
ATOM 3411 C C . PRO B 1 143 ? -7.879 29.391 -3.125 1 90.75 143 PRO B C 1
ATOM 3413 O O . PRO B 1 143 ? -8.844 29.391 -3.896 1 90.75 143 PRO B O 1
ATOM 3416 N N . ASP B 1 144 ? -6.68 29.359 -3.576 1 87.31 144 ASP B N 1
ATOM 3417 C CA . ASP B 1 144 ? -6.371 29.391 -5 1 87.31 144 ASP B CA 1
ATOM 3418 C C . ASP B 1 144 ? -6.805 28.109 -5.695 1 87.31 144 ASP B C 1
ATOM 3420 O O . ASP B 1 144 ? -6.895 28.047 -6.922 1 87.31 144 ASP B O 1
ATOM 3424 N N . LYS B 1 145 ? -7.129 27.109 -4.91 1 91.44 145 LYS B N 1
ATOM 3425 C CA . LYS B 1 145 ? -7.543 25.828 -5.496 1 91.44 145 LYS B CA 1
ATOM 3426 C C . LYS B 1 145 ? -9.047 25.812 -5.758 1 91.44 145 LYS B C 1
ATOM 3428 O O . LYS B 1 145 ? -9.539 24.938 -6.477 1 91.44 145 LYS B O 1
ATOM 3433 N N . GLU B 1 146 ? -9.727 26.75 -5.203 1 94.81 146 GLU B N 1
ATOM 3434 C CA . GLU B 1 146 ? -11.188 26.719 -5.285 1 94.81 146 GLU B CA 1
ATOM 3435 C C . GLU B 1 146 ? -11.656 26.672 -6.734 1 94.81 146 GLU B C 1
ATOM 3437 O O . GLU B 1 146 ? -12.445 25.797 -7.102 1 94.81 146 GLU B O 1
ATOM 3442 N N . GLU B 1 147 ? -11.148 27.562 -7.5 1 95.31 147 GLU B N 1
ATOM 3443 C CA . GLU B 1 147 ? -11.57 27.609 -8.898 1 95.31 147 GLU B CA 1
ATOM 3444 C C . GLU B 1 147 ? -11.211 26.312 -9.617 1 95.31 147 GLU B C 1
ATOM 3446 O O . GLU B 1 147 ? -11.992 25.812 -10.438 1 95.31 147 GLU B O 1
ATOM 3451 N N . ILE B 1 148 ? -10.078 25.781 -9.281 1 94.94 148 ILE B N 1
ATOM 3452 C CA . ILE B 1 148 ? -9.617 24.547 -9.922 1 94.94 148 ILE B CA 1
ATOM 3453 C C . ILE B 1 148 ? -10.531 23.391 -9.531 1 94.94 148 ILE B C 1
ATOM 3455 O O . ILE B 1 148 ? -10.914 22.578 -10.383 1 94.94 148 ILE B O 1
ATOM 3459 N N . VAL B 1 149 ? -10.867 23.281 -8.281 1 96.94 149 VAL B N 1
ATOM 3460 C CA . VAL B 1 149 ? -11.758 22.25 -7.777 1 96.94 149 VAL B CA 1
ATOM 3461 C C . VAL B 1 149 ? -13.086 22.297 -8.531 1 96.94 149 VAL B C 1
ATOM 3463 O O . VAL B 1 149 ? -13.555 21.281 -9.031 1 96.94 149 VAL B O 1
ATOM 3466 N N . LEU B 1 150 ? -13.664 23.484 -8.617 1 97.31 150 LEU B N 1
ATOM 3467 C CA . LEU B 1 150 ? -14.984 23.656 -9.219 1 97.31 150 LEU B CA 1
ATOM 3468 C C . LEU B 1 150 ? -14.938 23.391 -10.719 1 97.31 150 LEU B C 1
ATOM 3470 O O . LEU B 1 150 ? -15.844 22.766 -11.273 1 97.31 150 LEU B O 1
ATOM 3474 N N . GLN B 1 151 ? -13.922 23.828 -11.391 1 96.56 151 GLN B N 1
ATOM 3475 C CA . GLN B 1 151 ? -13.766 23.578 -12.82 1 96.56 151 GLN B CA 1
ATOM 3476 C C . GLN B 1 151 ? -13.57 22.094 -13.102 1 96.56 151 GLN B C 1
ATOM 3478 O O . GLN B 1 151 ? -14.109 21.562 -14.078 1 96.56 151 GLN B O 1
ATOM 3483 N N . PHE B 1 152 ? -12.773 21.516 -12.297 1 96.88 152 PHE B N 1
ATOM 3484 C CA . PHE B 1 152 ? -12.539 20.078 -12.477 1 96.88 152 PHE B CA 1
ATOM 3485 C C . PHE B 1 152 ? -13.828 19.297 -12.273 1 96.88 152 PHE B C 1
ATOM 3487 O O . PHE B 1 152 ? -14.141 18.406 -13.062 1 96.88 152 PHE B O 1
ATOM 3494 N N . ALA B 1 153 ? -14.531 19.594 -11.266 1 97.81 153 ALA B N 1
ATOM 3495 C CA . ALA B 1 153 ? -15.82 18.953 -11.023 1 97.81 153 ALA B CA 1
ATOM 3496 C C . ALA B 1 153 ? -16.766 19.141 -12.211 1 97.81 153 ALA B C 1
ATOM 3498 O O . ALA B 1 153 ? -17.422 18.203 -12.641 1 97.81 153 ALA B O 1
ATOM 3499 N N . LYS B 1 154 ? -16.812 20.344 -12.695 1 97.44 154 LYS B N 1
ATOM 3500 C CA . LYS B 1 154 ? -17.656 20.641 -13.859 1 97.44 154 LYS B CA 1
ATOM 3501 C C . LYS B 1 154 ? -17.234 19.812 -15.062 1 97.44 154 LYS B C 1
ATOM 3503 O O . LYS B 1 154 ? -18.078 19.25 -15.766 1 97.44 154 LYS B O 1
ATOM 3508 N N . SER B 1 155 ? -15.938 19.688 -15.266 1 96.88 155 SER B N 1
ATOM 3509 C CA . SER B 1 155 ? -15.406 18.938 -16.406 1 96.88 155 SER B CA 1
ATOM 3510 C C . SER B 1 155 ? -15.773 17.453 -16.297 1 96.88 155 SER B C 1
ATOM 3512 O O . SER B 1 155 ? -15.828 16.75 -17.297 1 96.88 155 SER B O 1
ATOM 3514 N N . ARG B 1 156 ? -16 17.062 -15.109 1 96.88 156 ARG B N 1
ATOM 3515 C CA . ARG B 1 156 ? -16.344 15.656 -14.875 1 96.88 156 ARG B CA 1
ATOM 3516 C C . ARG B 1 156 ? -17.859 15.484 -14.727 1 96.88 156 ARG B C 1
ATOM 3518 O O . ARG B 1 156 ? -18.328 14.406 -14.359 1 96.88 156 ARG B O 1
ATOM 3525 N N . ASN B 1 157 ? -18.594 16.516 -14.883 1 97 157 ASN B N 1
ATOM 3526 C CA . ASN B 1 157 ? -20.047 16.531 -14.703 1 97 157 ASN B CA 1
ATOM 3527 C C . ASN B 1 157 ? -20.438 16.062 -13.312 1 97 157 ASN B C 1
ATOM 3529 O O . ASN B 1 157 ? -21.344 15.219 -13.164 1 97 157 ASN B O 1
ATOM 3533 N N . GLU B 1 158 ? -19.672 16.469 -12.352 1 97.88 158 GLU B N 1
ATOM 3534 C CA . GLU B 1 158 ? -19.906 16.094 -10.961 1 97.88 158 GLU B CA 1
ATOM 3535 C C . GLU B 1 158 ? -20.406 17.266 -10.141 1 97.88 158 GLU B C 1
ATOM 3537 O O . GLU B 1 158 ? -19.719 18.281 -10 1 97.88 158 GLU B O 1
ATOM 3542 N N . GLN B 1 159 ? -21.562 17.141 -9.516 1 97.31 159 GLN B N 1
ATOM 3543 C CA . GLN B 1 159 ? -22.188 18.219 -8.758 1 97.31 159 GLN B CA 1
ATOM 3544 C C . GLN B 1 159 ? -21.984 18.031 -7.258 1 97.31 159 GLN B C 1
ATOM 3546 O O . GLN B 1 159 ? -22.234 18.953 -6.473 1 97.31 159 GLN B O 1
ATOM 3551 N N . ARG B 1 160 ? -21.594 16.891 -6.918 1 98.38 160 ARG B N 1
ATOM 3552 C CA . ARG B 1 160 ? -21.5 16.562 -5.5 1 98.38 160 ARG B CA 1
ATOM 3553 C C . ARG B 1 160 ? -20.25 17.188 -4.883 1 98.38 160 ARG B C 1
ATOM 3555 O O . ARG B 1 160 ? -20.156 17.328 -3.662 1 98.38 160 ARG B O 1
ATOM 3562 N N . VAL B 1 161 ? -19.281 17.547 -5.656 1 98.75 161 VAL B N 1
ATOM 3563 C CA . VAL B 1 161 ? -18 18.047 -5.164 1 98.75 161 VAL B CA 1
ATOM 3564 C C . VAL B 1 161 ? -18.031 19.562 -5.105 1 98.75 161 VAL B C 1
ATOM 3566 O O . VAL B 1 161 ? -18.375 20.234 -6.09 1 98.75 161 VAL B O 1
ATOM 3569 N N . GLY B 1 162 ? -17.719 20.109 -3.951 1 98.25 162 GLY B N 1
ATOM 3570 C CA . GLY B 1 162 ? -17.625 21.547 -3.746 1 98.25 162 GLY B CA 1
ATOM 3571 C C . GLY B 1 162 ? -16.391 21.953 -2.953 1 98.25 162 GLY B C 1
ATOM 3572 O O . GLY B 1 162 ? -15.516 21.125 -2.691 1 98.25 162 GLY B O 1
ATOM 3573 N N . PHE B 1 163 ? -16.328 23.25 -2.68 1 98.31 163 PHE B N 1
ATOM 3574 C CA . PHE B 1 163 ? -15.203 23.812 -1.94 1 98.31 163 PHE B CA 1
ATOM 3575 C C . PHE B 1 163 ? -15.695 24.578 -0.714 1 98.31 163 PHE B C 1
ATOM 3577 O O . PHE B 1 163 ? -16.703 25.281 -0.777 1 98.31 163 PHE B O 1
ATOM 3584 N N . SER B 1 164 ? -15.031 24.359 0.341 1 98 164 SER B N 1
ATOM 3585 C CA . SER B 1 164 ? -15.336 25.109 1.548 1 98 164 SER B CA 1
ATOM 3586 C C . SER B 1 164 ? -14.164 26 1.955 1 98 164 SER B C 1
ATOM 3588 O O . SER B 1 164 ? -13.016 25.547 2.002 1 98 164 SER B O 1
ATOM 3590 N N . ARG B 1 165 ? -14.469 27.188 2.354 1 96.38 165 ARG B N 1
ATOM 3591 C CA . ARG B 1 165 ? -13.445 28.125 2.797 1 96.38 165 ARG B CA 1
ATOM 3592 C C . ARG B 1 165 ? -13.336 28.125 4.316 1 96.38 165 ARG B C 1
ATOM 3594 O O . ARG B 1 165 ? -12.469 28.812 4.879 1 96.38 165 ARG B O 1
ATOM 3601 N N . ARG B 1 166 ? -14.227 27.359 4.926 1 96.38 166 ARG B N 1
ATOM 3602 C CA . ARG B 1 166 ? -14.297 27.422 6.383 1 96.38 166 ARG B CA 1
ATOM 3603 C C . ARG B 1 166 ? -14.125 26.047 7.008 1 96.38 166 ARG B C 1
ATOM 3605 O O . ARG B 1 166 ? -14.844 25.109 6.652 1 96.38 166 ARG B O 1
ATOM 3612 N N . MET B 1 167 ? -13.219 26.016 7.988 1 96.38 167 MET B N 1
ATOM 3613 C CA . MET B 1 167 ? -13.008 24.781 8.742 1 96.38 167 MET B CA 1
ATOM 3614 C C . MET B 1 167 ? -14.266 24.391 9.508 1 96.38 167 MET B C 1
ATOM 3616 O O . MET B 1 167 ? -14.523 23.203 9.711 1 96.38 167 MET B O 1
ATOM 3620 N N . GLU B 1 168 ? -15.07 25.312 9.891 1 97.25 168 GLU B N 1
ATOM 3621 C CA . GLU B 1 168 ? -16.281 25.109 10.664 1 97.25 168 GLU B CA 1
ATOM 3622 C C . GLU B 1 168 ? -17.281 24.234 9.906 1 97.25 168 GLU B C 1
ATOM 3624 O O . GLU B 1 168 ? -18.172 23.625 10.508 1 97.25 168 GLU B O 1
ATOM 3629 N N . ASP B 1 169 ? -17.125 24.188 8.602 1 98.12 169 ASP B N 1
ATOM 3630 C CA . ASP B 1 169 ? -18.031 23.375 7.781 1 98.12 169 ASP B CA 1
ATOM 3631 C C . ASP B 1 169 ? -17.797 21.891 8 1 98.12 169 ASP B C 1
ATOM 3633 O O . ASP B 1 169 ? -18.609 21.062 7.586 1 98.12 169 ASP B O 1
ATOM 3637 N N . ALA B 1 170 ? -16.719 21.547 8.68 1 98.62 170 ALA B N 1
ATOM 3638 C CA . ALA B 1 170 ? -16.422 20.172 9.023 1 98.62 170 ALA B CA 1
ATOM 3639 C C . ALA B 1 170 ? -17.266 19.703 10.211 1 98.62 170 ALA B C 1
ATOM 3641 O O . ALA B 1 170 ? -17.312 18.516 10.516 1 98.62 170 ALA B O 1
ATOM 3642 N N . SER B 1 171 ? -17.953 20.672 10.859 1 98.5 171 SER B N 1
ATOM 3643 C CA . SER B 1 171 ? -18.703 20.359 12.07 1 98.5 171 SER B CA 1
ATOM 3644 C C . SER B 1 171 ? -19.844 19.391 11.773 1 98.5 171 SER B C 1
ATOM 3646 O O . SER B 1 171 ? -20.672 19.656 10.906 1 98.5 171 SER B O 1
ATOM 3648 N N . GLY B 1 172 ? -19.812 18.234 12.414 1 97.62 172 GLY B N 1
ATOM 3649 C CA . GLY B 1 172 ? -20.922 17.297 12.383 1 97.62 172 GLY B CA 1
ATOM 3650 C C . GLY B 1 172 ? -21 16.516 11.086 1 97.62 172 GLY B C 1
ATOM 3651 O O . GLY B 1 172 ? -22.016 15.852 10.828 1 97.62 172 GLY B O 1
ATOM 3652 N N . VAL B 1 173 ? -20.016 16.578 10.234 1 98.5 173 VAL B N 1
ATOM 3653 C CA . VAL B 1 173 ? -20.062 15.828 8.984 1 98.5 173 VAL B CA 1
ATOM 3654 C C . VAL B 1 173 ? -19.984 14.328 9.289 1 98.5 173 VAL B C 1
ATOM 3656 O O . VAL B 1 173 ? -19.547 13.93 10.367 1 98.5 173 VAL B O 1
ATOM 3659 N N . ASP B 1 174 ? -20.422 13.57 8.336 1 98.38 174 ASP B N 1
ATOM 3660 C CA . ASP B 1 174 ? -20.344 12.117 8.484 1 98.38 174 ASP B CA 1
ATOM 3661 C C . ASP B 1 174 ? -18.891 11.641 8.445 1 98.38 174 ASP B C 1
ATOM 3663 O O . ASP B 1 174 ? -18.484 10.812 9.258 1 98.38 174 ASP B O 1
ATOM 3667 N N . LEU B 1 175 ? -18.156 12.203 7.512 1 98.75 175 LEU B N 1
ATOM 3668 C CA . LEU B 1 175 ? -16.781 11.727 7.305 1 98.75 175 LEU B CA 1
ATOM 3669 C C . LEU B 1 175 ? -15.82 12.898 7.148 1 98.75 175 LEU B C 1
ATOM 3671 O O . LEU B 1 175 ? -16.016 13.75 6.281 1 98.75 175 LEU B O 1
ATOM 3675 N N . PHE B 1 176 ? -14.898 12.984 8.016 1 98.88 176 PHE B N 1
ATOM 3676 C CA . PHE B 1 176 ? -13.75 13.883 7.91 1 98.88 176 PHE B CA 1
ATOM 3677 C C . PHE B 1 176 ? -12.531 13.141 7.367 1 98.88 176 PHE B C 1
ATOM 3679 O O . PHE B 1 176 ? -12.133 12.109 7.914 1 98.88 176 PHE B O 1
ATOM 3686 N N . ILE B 1 177 ? -11.938 13.602 6.266 1 98.81 177 ILE B N 1
ATOM 3687 C CA . ILE B 1 177 ? -10.766 12.961 5.672 1 98.81 177 ILE B CA 1
ATOM 3688 C C . ILE B 1 177 ? -9.609 13.953 5.621 1 98.81 177 ILE B C 1
ATOM 3690 O O . ILE B 1 177 ? -9.797 15.117 5.254 1 98.81 177 ILE B O 1
ATOM 3694 N N . VAL B 1 178 ? -8.492 13.547 6.027 1 98.75 178 VAL B N 1
ATOM 3695 C CA . VAL B 1 178 ? -7.242 14.266 5.801 1 98.75 178 VAL B CA 1
ATOM 3696 C C . VAL B 1 178 ? -6.188 13.312 5.238 1 98.75 178 VAL B C 1
ATOM 3698 O O . VAL B 1 178 ? -5.664 12.461 5.961 1 98.75 178 VAL B O 1
ATOM 3701 N N . SER B 1 179 ? -5.914 13.375 3.998 1 97.81 179 SER B N 1
ATOM 3702 C CA . SER B 1 179 ? -5.023 12.469 3.287 1 97.81 179 SER B CA 1
ATOM 3703 C C . SER B 1 179 ? -3.846 13.211 2.672 1 97.81 179 SER B C 1
ATOM 3705 O O . SER B 1 179 ? -4 13.914 1.667 1 97.81 179 SER B O 1
ATOM 3707 N N . GLY B 1 180 ? -2.719 13 3.275 1 94.69 180 GLY B N 1
ATOM 3708 C CA . GLY B 1 180 ? -1.521 13.648 2.762 1 94.69 180 GLY B CA 1
ATOM 3709 C C . GLY B 1 180 ? -1.452 15.125 3.09 1 94.69 180 GLY B C 1
ATOM 3710 O O . GLY B 1 180 ? -0.823 15.898 2.363 1 94.69 180 GLY B O 1
ATOM 3711 N N . ALA B 1 181 ? -2.086 15.547 4.18 1 95.94 181 ALA B N 1
ATOM 3712 C CA . ALA B 1 181 ? -2.139 16.984 4.43 1 95.94 181 ALA B CA 1
ATOM 3713 C C . ALA B 1 181 ? -1.915 17.281 5.906 1 95.94 181 ALA B C 1
ATOM 3715 O O . ALA B 1 181 ? -1.562 18.406 6.27 1 95.94 181 ALA B O 1
ATOM 3716 N N . LEU B 1 182 ? -2.107 16.344 6.773 1 96.94 182 LEU B N 1
ATOM 3717 C CA . LEU B 1 182 ? -2.094 16.609 8.211 1 96.94 182 LEU B CA 1
ATOM 3718 C C . LEU B 1 182 ? -0.748 17.172 8.648 1 96.94 182 LEU B C 1
ATOM 3720 O O . LEU B 1 182 ? -0.688 18.031 9.539 1 96.94 182 LEU B O 1
ATOM 3724 N N . HIS B 1 183 ? 0.318 16.719 8.016 1 94.69 183 HIS B N 1
ATOM 3725 C CA . HIS B 1 183 ? 1.667 17.109 8.422 1 94.69 183 HIS B CA 1
ATOM 3726 C C . HIS B 1 183 ? 1.963 18.562 8.062 1 94.69 183 HIS B C 1
ATOM 3728 O O . HIS B 1 183 ? 3.006 19.094 8.445 1 94.69 183 HIS B O 1
ATOM 3734 N N . TYR B 1 184 ? 1.039 19.25 7.453 1 93.56 184 TYR B N 1
ATOM 3735 C CA . TYR B 1 184 ? 1.221 20.672 7.168 1 93.56 184 TYR B CA 1
ATOM 3736 C C . TYR B 1 184 ? 0.57 21.531 8.242 1 93.56 184 TYR B C 1
ATOM 3738 O O . TYR B 1 184 ? 0.653 22.75 8.203 1 93.56 184 TYR B O 1
ATOM 3746 N N . PHE B 1 185 ? -0.016 20.922 9.195 1 95.31 185 PHE B N 1
ATOM 3747 C CA . PHE B 1 185 ? -0.646 21.641 10.297 1 95.31 185 PHE B CA 1
ATOM 3748 C C . PHE B 1 185 ? 0.19 21.516 11.562 1 95.31 185 PHE B C 1
ATOM 3750 O O . PHE B 1 185 ? 0.729 20.453 11.859 1 95.31 185 PHE B O 1
ATOM 3757 N N . GLU B 1 186 ? 0.261 22.625 12.305 1 95.5 186 GLU B N 1
ATOM 3758 C CA . GLU B 1 186 ? 0.956 22.641 13.594 1 95.5 186 GLU B CA 1
ATOM 3759 C C . GLU B 1 186 ? 0.161 21.891 14.656 1 95.5 186 GLU B C 1
ATOM 3761 O O . GLU B 1 186 ? 0.734 21.156 15.461 1 95.5 186 GLU B O 1
ATOM 3766 N N . ASP B 1 187 ? -1.093 22.047 14.594 1 96.81 187 ASP B N 1
ATOM 3767 C CA . ASP B 1 187 ? -1.962 21.469 15.617 1 96.81 187 ASP B CA 1
ATOM 3768 C C . ASP B 1 187 ? -2.16 19.984 15.391 1 96.81 187 ASP B C 1
ATOM 3770 O O . ASP B 1 187 ? -2.273 19.531 14.25 1 96.81 187 ASP B O 1
ATOM 3774 N N . GLU B 1 188 ? -2.254 19.328 16.531 1 97 188 GLU B N 1
ATOM 3775 C CA . GLU B 1 188 ? -2.621 17.906 16.484 1 97 188 GLU B CA 1
ATOM 3776 C C . GLU B 1 188 ? -4.043 17.734 15.969 1 97 188 GLU B C 1
ATOM 3778 O O . GLU B 1 188 ? -4.887 18.625 16.125 1 97 188 GLU B O 1
ATOM 3783 N N . LEU B 1 189 ? -4.266 16.531 15.414 1 98.62 189 LEU B N 1
ATOM 3784 C CA . LEU B 1 189 ? -5.57 16.234 14.828 1 98.62 189 LEU B CA 1
ATOM 3785 C C . LEU B 1 189 ? -6.68 16.453 15.852 1 98.62 189 LEU B C 1
ATOM 3787 O O . LEU B 1 189 ? -7.699 17.062 15.547 1 98.62 189 LEU B O 1
ATOM 3791 N N . ALA B 1 190 ? -6.508 16 17.062 1 98.5 190 ALA B N 1
ATOM 3792 C CA . ALA B 1 190 ? -7.516 16.125 18.109 1 98.5 190 ALA B CA 1
ATOM 3793 C C . ALA B 1 190 ? -7.809 17.578 18.438 1 98.5 190 ALA B C 1
ATOM 3795 O O . ALA B 1 190 ? -8.945 17.938 18.766 1 98.5 190 ALA B O 1
ATOM 3796 N N . VAL B 1 191 ? -6.805 18.391 18.375 1 98.06 191 VAL B N 1
ATOM 3797 C CA . VAL B 1 191 ? -6.965 19.828 18.625 1 98.06 191 VAL B CA 1
ATOM 3798 C C . VAL B 1 191 ? -7.762 20.469 17.484 1 98.06 191 VAL B C 1
ATOM 3800 O O . VAL B 1 191 ? -8.672 21.266 17.734 1 98.06 191 VAL B O 1
ATOM 3803 N N . ILE B 1 192 ? -7.418 20.094 16.266 1 98.12 192 ILE B N 1
ATOM 3804 C CA . ILE B 1 192 ? -8.125 20.594 15.086 1 98.12 192 ILE B CA 1
ATOM 3805 C C . ILE B 1 192 ? -9.609 20.266 15.195 1 98.12 192 ILE B C 1
ATOM 3807 O O . ILE B 1 192 ? -10.461 21.141 15.055 1 98.12 192 ILE B O 1
ATOM 3811 N N . LEU B 1 193 ? -9.898 19.062 15.469 1 98.38 193 LEU B N 1
ATOM 3812 C CA . LEU B 1 193 ? -11.281 18.594 15.523 1 98.38 193 LEU B CA 1
ATOM 3813 C C . LEU B 1 193 ? -11.977 19.109 16.781 1 98.38 193 LEU B C 1
ATOM 3815 O O . LEU B 1 193 ? -13.18 19.375 16.766 1 98.38 193 LEU B O 1
ATOM 3819 N N . GLY B 1 194 ? -11.227 19.266 17.828 1 97 194 GLY B N 1
ATOM 3820 C CA . GLY B 1 194 ? -11.773 19.719 19.094 1 97 194 GLY B CA 1
ATOM 3821 C C . GLY B 1 194 ? -12.344 21.125 19.016 1 97 194 GLY B C 1
ATOM 3822 O O . GLY B 1 194 ? -13.141 21.531 19.875 1 97 194 GLY B O 1
ATOM 3823 N N . ARG B 1 195 ? -11.992 21.859 18.016 1 96.75 195 ARG B N 1
ATOM 3824 C CA . ARG B 1 195 ? -12.453 23.234 17.844 1 96.75 195 ARG B CA 1
ATOM 3825 C C . ARG B 1 195 ? -13.82 23.266 17.172 1 96.75 195 ARG B C 1
ATOM 3827 O O . ARG B 1 195 ? -14.477 24.312 17.141 1 96.75 195 ARG B O 1
ATOM 3834 N N . LEU B 1 196 ? -14.219 22.172 16.625 1 98 196 LEU B N 1
ATOM 3835 C CA . LEU B 1 196 ? -15.5 22.109 15.938 1 98 196 LEU B CA 1
ATOM 3836 C C . LEU B 1 196 ? -16.656 22.062 16.938 1 98 196 LEU B C 1
ATOM 3838 O O . LEU B 1 196 ? -16.5 21.547 18.047 1 98 196 LEU B O 1
ATOM 3842 N N . ALA B 1 197 ? -17.797 22.594 16.547 1 97.75 197 ALA B N 1
ATOM 3843 C CA . ALA B 1 197 ? -18.984 22.531 17.391 1 97.75 197 ALA B CA 1
ATOM 3844 C C . ALA B 1 197 ? -19.438 21.094 17.609 1 97.75 197 ALA B C 1
ATOM 3846 O O . ALA B 1 197 ? -19.875 20.719 18.703 1 97.75 197 ALA B O 1
ATOM 3847 N N . GLU B 1 198 ? -19.406 20.375 16.562 1 97.75 198 GLU B N 1
ATOM 3848 C CA . GLU B 1 198 ? -19.734 18.953 16.594 1 97.75 198 GLU B CA 1
ATOM 3849 C C . GLU B 1 198 ? -18.656 18.125 15.898 1 97.75 198 GLU B C 1
ATOM 3851 O O . GLU B 1 198 ? -18.203 18.469 14.805 1 97.75 198 GLU B O 1
ATOM 3856 N N . LEU B 1 199 ? -18.328 17.031 16.562 1 98.19 199 LEU B N 1
ATOM 3857 C CA . LEU B 1 199 ? -17.297 16.172 16 1 98.19 199 LEU B CA 1
ATOM 3858 C C . LEU B 1 199 ? -17.828 15.375 14.812 1 98.19 199 LEU B C 1
ATOM 3860 O O . LEU B 1 199 ? -18.969 14.922 14.828 1 98.19 199 LEU B O 1
ATOM 3864 N N . PRO B 1 200 ? -17.031 15.203 13.766 1 98.44 200 PRO B N 1
ATOM 3865 C CA . PRO B 1 200 ? -17.422 14.281 12.695 1 98.44 200 PRO B CA 1
ATOM 3866 C C . PRO B 1 200 ? -17.609 12.852 13.195 1 98.44 200 PRO B C 1
ATOM 3868 O O . PRO B 1 200 ? -16.953 12.43 14.148 1 98.44 200 PRO B O 1
ATOM 3871 N N . ARG B 1 201 ? -18.422 12.117 12.523 1 97.88 201 ARG B N 1
ATOM 3872 C CA . ARG B 1 201 ? -18.734 10.758 12.953 1 97.88 201 ARG B CA 1
ATOM 3873 C C . ARG B 1 201 ? -17.562 9.82 12.656 1 97.88 201 ARG B C 1
ATOM 3875 O O . ARG B 1 201 ? -17.219 8.969 13.477 1 97.88 201 ARG B O 1
ATOM 3882 N N . LEU B 1 202 ? -17.047 9.891 11.453 1 98.56 202 LEU B N 1
ATOM 3883 C CA . LEU B 1 202 ? -15.914 9.094 10.992 1 98.56 202 LEU B CA 1
ATOM 3884 C C . LEU B 1 202 ? -14.727 9.992 10.664 1 98.56 202 LEU B C 1
ATOM 3886 O O . LEU B 1 202 ? -14.898 11.078 10.109 1 98.56 202 LEU B O 1
ATOM 3890 N N . VAL B 1 203 ? -13.523 9.539 11.008 1 98.81 203 VAL B N 1
ATOM 3891 C CA . VAL B 1 203 ? -12.312 10.281 10.664 1 98.81 203 VAL B CA 1
ATOM 3892 C C . VAL B 1 203 ? -11.297 9.344 10.023 1 98.81 203 VAL B C 1
ATOM 3894 O O . VAL B 1 203 ? -10.977 8.289 10.57 1 98.81 203 VAL B O 1
ATOM 3897 N N . VAL B 1 204 ? -10.844 9.719 8.875 1 98.81 204 VAL B N 1
ATOM 3898 C CA . VAL B 1 204 ? -9.797 8.984 8.172 1 98.81 204 VAL B CA 1
ATOM 3899 C C . VAL B 1 204 ? -8.562 9.867 8.016 1 98.81 204 VAL B C 1
ATOM 3901 O O . VAL B 1 204 ? -8.656 10.992 7.52 1 98.81 204 VAL B O 1
ATOM 3904 N N . VAL B 1 205 ? -7.484 9.406 8.492 1 98.81 205 VAL B N 1
ATOM 3905 C CA . VAL B 1 205 ? -6.168 9.945 8.18 1 98.81 205 VAL B CA 1
ATOM 3906 C C . VAL B 1 205 ? -5.438 9.008 7.223 1 98.81 205 VAL B C 1
ATOM 3908 O O . VAL B 1 205 ? -5.41 7.793 7.434 1 98.81 205 VAL B O 1
ATOM 3911 N N . ASN B 1 206 ? -4.926 9.492 6.184 1 98.31 206 ASN B N 1
ATOM 3912 C CA . ASN B 1 206 ? -4.203 8.656 5.23 1 98.31 206 ASN B CA 1
ATOM 3913 C C . ASN B 1 206 ? -2.986 9.375 4.664 1 98.31 206 ASN B C 1
ATOM 3915 O O . ASN B 1 206 ? -2.924 10.609 4.688 1 98.31 206 ASN B O 1
ATOM 3919 N N . ARG B 1 207 ? -1.943 8.617 4.23 1 96.44 207 ARG B N 1
ATOM 3920 C CA . ARG B 1 207 ? -0.74 9.141 3.594 1 96.44 207 ARG B CA 1
ATOM 3921 C C . ARG B 1 207 ? -0.102 10.234 4.441 1 96.44 207 ARG B C 1
ATOM 3923 O O . ARG B 1 207 ? 0.206 11.32 3.934 1 96.44 207 ARG B O 1
ATOM 3930 N N . THR B 1 208 ? 0.045 9.945 5.715 1 96.12 208 THR B N 1
ATOM 3931 C CA . THR B 1 208 ? 0.579 10.93 6.652 1 96.12 208 THR B CA 1
ATOM 3932 C C . THR B 1 208 ? 1.849 10.406 7.316 1 96.12 208 THR B C 1
ATOM 3934 O O . THR B 1 208 ? 1.859 9.297 7.859 1 96.12 208 THR B O 1
ATOM 3937 N N . PRO B 1 209 ? 2.945 11.18 7.18 1 93.44 209 PRO B N 1
ATOM 3938 C CA . PRO B 1 209 ? 4.141 10.773 7.922 1 93.44 209 PRO B CA 1
ATOM 3939 C C . PRO B 1 209 ? 4.012 11.016 9.422 1 93.44 209 PRO B C 1
ATOM 3941 O O . PRO B 1 209 ? 3.604 12.102 9.852 1 93.44 209 PRO B O 1
ATOM 3944 N N . PHE B 1 210 ? 4.312 9.992 10.219 1 94.25 210 PHE B N 1
ATOM 3945 C CA . PHE B 1 210 ? 4.254 10.102 11.672 1 94.25 210 PHE B CA 1
ATOM 3946 C C . PHE B 1 210 ? 5.609 9.781 12.297 1 94.25 210 PHE B C 1
ATOM 3948 O O . PHE B 1 210 ? 6.355 8.953 11.773 1 94.25 210 PHE B O 1
ATOM 3955 N N . SER B 1 211 ? 5.836 10.492 13.359 1 90.94 211 SER B N 1
ATOM 3956 C CA . SER B 1 211 ? 6.945 10.102 14.219 1 90.94 211 SER B CA 1
ATOM 3957 C C . SER B 1 211 ? 6.535 8.984 15.18 1 90.94 211 SER B C 1
ATOM 3959 O O . SER B 1 211 ? 5.426 8.992 15.711 1 90.94 211 SER B O 1
ATOM 3961 N N . GLN B 1 212 ? 7.453 8.031 15.32 1 88.12 212 GLN B N 1
ATOM 3962 C CA . GLN B 1 212 ? 7.207 6.973 16.297 1 88.12 212 GLN B CA 1
ATOM 3963 C C . GLN B 1 212 ? 7.59 7.422 17.703 1 88.12 212 GLN B C 1
ATOM 3965 O O . GLN B 1 212 ? 7.383 6.684 18.672 1 88.12 212 GLN B O 1
ATOM 3970 N N . ALA B 1 213 ? 8.094 8.578 17.75 1 85.88 213 ALA B N 1
ATOM 3971 C CA . ALA B 1 213 ? 8.484 9.188 19.016 1 85.88 213 ALA B CA 1
ATOM 3972 C C . ALA B 1 213 ? 7.863 10.57 19.172 1 85.88 213 ALA B C 1
ATOM 3974 O O . ALA B 1 213 ? 6.672 10.758 18.922 1 85.88 213 ALA B O 1
ATOM 3975 N N . ASP B 1 214 ? 8.719 11.492 19.516 1 88.25 214 ASP B N 1
ATOM 3976 C CA . ASP B 1 214 ? 8.234 12.859 19.672 1 88.25 214 ASP B CA 1
ATOM 3977 C C . ASP B 1 214 ? 8.039 13.523 18.312 1 88.25 214 ASP B C 1
ATOM 3979 O O . ASP B 1 214 ? 8.75 13.219 17.344 1 88.25 214 ASP B O 1
ATOM 3983 N N . PRO B 1 215 ? 7.035 14.391 18.281 1 92.06 215 PRO B N 1
ATOM 3984 C CA . PRO B 1 215 ? 6.852 15.133 17.031 1 92.06 215 PRO B CA 1
ATOM 3985 C C . PRO B 1 215 ? 8.109 15.867 16.594 1 92.06 215 PRO B C 1
ATOM 3987 O O . PRO B 1 215 ? 8.938 16.25 17.422 1 92.06 215 PRO B O 1
ATOM 3990 N N . ILE B 1 216 ? 8.227 16.062 15.336 1 90.75 216 ILE B N 1
ATOM 3991 C CA . ILE B 1 216 ? 9.375 16.781 14.797 1 90.75 216 ILE B CA 1
ATOM 3992 C C . ILE B 1 216 ? 8.945 17.609 13.586 1 90.75 216 ILE B C 1
ATOM 3994 O O . ILE B 1 216 ? 8.133 17.156 12.773 1 90.75 216 ILE B O 1
ATOM 3998 N N . VAL B 1 217 ? 9.438 18.797 13.5 1 92.31 217 VAL B N 1
ATOM 3999 C CA . VAL B 1 217 ? 9.219 19.641 12.328 1 92.31 217 VAL B CA 1
ATOM 4000 C C . VAL B 1 217 ? 10.414 19.547 11.391 1 92.31 217 VAL B C 1
ATOM 4002 O O . VAL B 1 217 ? 11.562 19.672 11.828 1 92.31 217 VAL B O 1
ATOM 4005 N N . THR B 1 218 ? 10.133 19.266 10.148 1 90.06 218 THR B N 1
ATOM 4006 C CA . THR B 1 218 ? 11.156 19.156 9.125 1 90.06 218 THR B CA 1
ATOM 4007 C C . THR B 1 218 ? 10.625 19.641 7.773 1 90.06 218 THR B C 1
ATOM 4009 O O . THR B 1 218 ? 9.766 20.516 7.715 1 90.06 218 THR B O 1
ATOM 4012 N N . THR B 1 219 ? 11.352 19.188 6.738 1 86.75 219 THR B N 1
ATOM 4013 C CA . THR B 1 219 ? 10.93 19.625 5.41 1 86.75 219 THR B CA 1
ATOM 4014 C C . THR B 1 219 ? 10.547 18.422 4.547 1 86.75 219 THR B C 1
ATOM 4016 O O . THR B 1 219 ? 11.109 17.328 4.703 1 86.75 219 THR B O 1
ATOM 4019 N N . GLN B 1 220 ? 9.555 18.594 3.838 1 82.75 220 GLN B N 1
ATOM 4020 C CA . GLN B 1 220 ? 9.188 17.672 2.777 1 82.75 220 GLN B CA 1
ATOM 4021 C C . GLN B 1 220 ? 9.633 18.188 1.412 1 82.75 220 GLN B C 1
ATOM 4023 O O . GLN B 1 220 ? 9.391 19.344 1.078 1 82.75 220 GLN B O 1
ATOM 4028 N N . VAL B 1 221 ? 10.328 17.234 0.746 1 73.62 221 VAL B N 1
ATOM 4029 C CA . VAL B 1 221 ? 10.867 17.609 -0.555 1 73.62 221 VAL B CA 1
ATOM 4030 C C . VAL B 1 221 ? 10.07 16.938 -1.666 1 73.62 221 VAL B C 1
ATOM 4032 O O . VAL B 1 221 ? 9.797 15.734 -1.607 1 73.62 221 VAL B O 1
ATOM 4035 N N . GLY B 1 222 ? 9.531 17.641 -2.52 1 68.88 222 GLY B N 1
ATOM 4036 C CA . GLY B 1 222 ? 8.922 17.141 -3.736 1 68.88 222 GLY B CA 1
ATOM 4037 C C . GLY B 1 222 ? 9.633 17.578 -4.996 1 68.88 222 GLY B C 1
ATOM 4038 O O . GLY B 1 222 ? 10.781 18.031 -4.941 1 68.88 222 GLY B O 1
ATOM 4039 N N . ASP B 1 223 ? 9.008 17.203 -6.16 1 62.97 223 ASP B N 1
ATOM 4040 C CA . ASP B 1 223 ? 9.602 17.625 -7.426 1 62.97 223 ASP B CA 1
ATOM 4041 C C . ASP B 1 223 ? 9.57 19.156 -7.562 1 62.97 223 ASP B C 1
ATOM 4043 O O . ASP B 1 223 ? 8.547 19.719 -7.938 1 62.97 223 ASP B O 1
ATOM 4047 N N . GLY B 1 224 ? 10.625 19.812 -7.188 1 62.03 224 GLY B N 1
ATOM 4048 C CA . GLY B 1 224 ? 10.789 21.25 -7.383 1 62.03 224 GLY B CA 1
ATOM 4049 C C . GLY B 1 224 ? 10.297 22.078 -6.211 1 62.03 224 GLY B C 1
ATOM 4050 O O . GLY B 1 224 ? 10.195 23.297 -6.301 1 62.03 224 GLY B O 1
ATOM 4051 N N . TYR B 1 225 ? 9.828 21.438 -5.152 1 70.31 225 TYR B N 1
ATOM 4052 C CA . TYR B 1 225 ? 9.383 22.25 -4.027 1 70.31 225 TYR B CA 1
ATOM 4053 C C . TYR B 1 225 ? 9.812 21.641 -2.701 1 70.31 225 TYR B C 1
ATOM 4055 O O . TYR B 1 225 ? 10.086 20.438 -2.627 1 70.31 225 TYR B O 1
ATOM 4063 N N . VAL B 1 226 ? 9.977 22.562 -1.726 1 78.25 226 VAL B N 1
ATOM 4064 C CA . VAL B 1 226 ? 10.25 22.188 -0.345 1 78.25 226 VAL B CA 1
ATOM 4065 C C . VAL B 1 226 ? 9.258 22.859 0.589 1 78.25 226 VAL B C 1
ATOM 4067 O O . VAL B 1 226 ? 9.031 24.062 0.497 1 78.25 226 VAL B O 1
ATO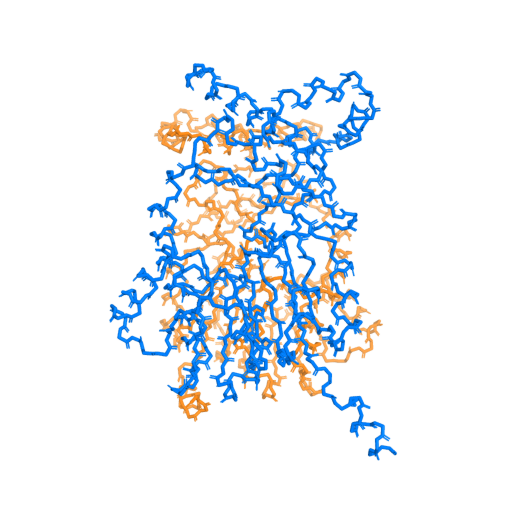M 4070 N N . HIS B 1 227 ? 8.562 22.047 1.362 1 86.38 227 HIS B N 1
ATOM 4071 C CA . HIS B 1 227 ? 7.602 22.578 2.322 1 86.38 227 HIS B CA 1
ATOM 4072 C C . HIS B 1 227 ? 7.938 22.125 3.742 1 86.38 227 HIS B C 1
ATOM 4074 O O . HIS B 1 227 ? 8.43 21.016 3.947 1 86.38 227 HIS B O 1
ATOM 4080 N N . ALA B 1 228 ? 7.625 23.125 4.613 1 90.69 228 ALA B N 1
ATOM 4081 C CA . ALA B 1 228 ? 7.703 22.75 6.02 1 90.69 228 ALA B CA 1
ATOM 4082 C C . ALA B 1 228 ? 6.602 21.75 6.379 1 90.69 228 ALA B C 1
ATOM 4084 O O . ALA B 1 228 ? 5.465 21.891 5.914 1 90.69 228 ALA B O 1
ATOM 4085 N N . CYS B 1 229 ? 6.938 20.766 7.172 1 92.31 229 CYS B N 1
ATOM 4086 C CA . CYS B 1 229 ? 5.941 19.812 7.641 1 92.31 229 CYS B CA 1
ATOM 4087 C C . CYS B 1 229 ? 6.266 19.328 9.055 1 92.31 229 CYS B C 1
ATOM 4089 O O . CYS B 1 229 ? 7.414 19.422 9.492 1 92.31 229 CYS B O 1
ATOM 4091 N N . LYS B 1 230 ? 5.297 18.953 9.688 1 94.25 230 LYS B N 1
ATOM 4092 C CA . LYS B 1 230 ? 5.43 18.422 11.039 1 94.25 230 LYS B CA 1
ATOM 4093 C C . LYS B 1 230 ? 5.02 16.953 11.086 1 94.25 230 LYS B C 1
ATOM 4095 O O . LYS B 1 230 ? 3.889 16.609 10.734 1 94.25 230 LYS B O 1
ATOM 4100 N N . LEU B 1 231 ? 5.914 16.078 11.469 1 93.81 231 LEU B N 1
ATOM 4101 C CA . LEU B 1 231 ? 5.566 14.688 11.773 1 93.81 231 LEU B CA 1
ATOM 4102 C C . LEU B 1 231 ? 5.023 14.57 13.195 1 93.81 231 LEU B C 1
ATOM 4104 O O . LEU B 1 231 ? 5.789 14.562 14.164 1 93.81 231 LEU B O 1
ATOM 4108 N N . HIS B 1 232 ? 3.719 14.453 13.273 1 95.88 232 HIS B N 1
ATOM 4109 C CA . HIS B 1 232 ? 3.09 14.266 14.578 1 95.88 232 HIS B CA 1
ATOM 4110 C C . HIS B 1 232 ? 3.406 12.891 15.148 1 95.88 232 HIS B C 1
ATOM 4112 O O . HIS B 1 232 ? 3.787 11.977 14.406 1 95.88 232 HIS B O 1
ATOM 4118 N N . SER B 1 233 ? 3.322 12.82 16.5 1 95.06 233 SER B N 1
ATOM 4119 C CA . SER B 1 233 ? 3.482 11.516 17.125 1 95.06 233 SER B CA 1
ATOM 4120 C C . SER B 1 233 ? 2.322 10.594 16.781 1 95.06 233 SER B C 1
ATOM 4122 O O . SER B 1 233 ? 1.157 10.953 16.969 1 95.06 233 SER B O 1
ATOM 4124 N N . LEU B 1 234 ? 2.711 9.398 16.312 1 96.19 234 LEU B N 1
ATOM 4125 C CA . LEU B 1 234 ? 1.665 8.43 15.992 1 96.19 234 LEU B CA 1
ATOM 4126 C C . LEU B 1 234 ? 0.866 8.07 17.234 1 96.19 234 LEU B C 1
ATOM 4128 O O . LEU B 1 234 ? -0.364 8.156 17.25 1 96.19 234 LEU B O 1
ATOM 4132 N N . ALA B 1 235 ? 1.596 7.664 18.25 1 96.38 235 ALA B N 1
ATOM 4133 C CA . ALA B 1 235 ? 0.955 7.289 19.516 1 96.38 235 ALA B CA 1
ATOM 4134 C C . ALA B 1 235 ? 0.173 8.461 20.094 1 96.38 235 ALA B C 1
ATOM 4136 O O . ALA B 1 235 ? -0.934 8.273 20.609 1 96.38 235 ALA B O 1
ATOM 4137 N N . GLY B 1 236 ? 0.761 9.633 20.016 1 97.25 236 GLY B N 1
ATOM 4138 C CA . GLY B 1 236 ? 0.093 10.828 20.516 1 97.25 236 GLY B CA 1
ATOM 4139 C C . GLY B 1 236 ? -1.187 11.148 19.766 1 97.25 236 GLY B C 1
ATOM 4140 O O . GLY B 1 236 ? -2.18 11.555 20.375 1 97.25 236 GLY B O 1
ATOM 4141 N N . THR B 1 237 ? -1.138 11.016 18.469 1 98.19 237 THR B N 1
ATOM 4142 C CA . THR B 1 237 ? -2.318 11.281 17.656 1 98.19 237 THR B CA 1
ATOM 4143 C C . THR B 1 237 ? -3.449 10.32 18.016 1 98.19 237 THR B C 1
ATOM 4145 O O . THR B 1 237 ? -4.594 10.742 18.188 1 98.19 237 THR B O 1
ATOM 4148 N N . ILE B 1 238 ? -3.162 9.062 18.156 1 98.31 238 ILE B N 1
ATOM 4149 C CA . ILE B 1 238 ? -4.164 8.055 18.5 1 98.31 238 ILE B CA 1
ATOM 4150 C C . ILE B 1 238 ? -4.738 8.352 19.875 1 98.31 238 ILE B C 1
ATOM 4152 O O . ILE B 1 238 ? -5.961 8.398 20.062 1 98.31 238 ILE B O 1
ATOM 4156 N N . ALA B 1 239 ? -3.854 8.609 20.812 1 98.25 239 ALA B N 1
ATOM 4157 C CA . ALA B 1 239 ? -4.285 8.898 22.188 1 98.25 239 ALA B CA 1
ATOM 4158 C C . ALA B 1 239 ? -5.141 10.156 22.234 1 98.25 239 ALA B C 1
ATOM 4160 O O . ALA B 1 239 ? -6.145 10.203 22.953 1 98.25 239 ALA B O 1
ATOM 4161 N N . GLY B 1 240 ? -4.73 11.18 21.531 1 98.44 240 GLY B N 1
ATOM 4162 C CA . GLY B 1 240 ? -5.496 12.414 21.484 1 98.44 240 GLY B CA 1
ATOM 4163 C C . GLY B 1 240 ? -6.898 12.219 20.922 1 98.44 240 GLY B C 1
ATOM 4164 O O . GLY B 1 240 ? -7.863 12.758 21.469 1 98.44 240 GLY B O 1
ATOM 4165 N N . MET B 1 241 ? -6.992 11.477 19.891 1 98.5 241 MET B N 1
ATOM 4166 C CA . MET B 1 241 ? -8.289 11.203 19.281 1 98.5 241 MET B CA 1
ATOM 4167 C C . MET B 1 241 ? -9.18 10.406 20.234 1 98.5 241 MET B C 1
ATOM 4169 O O . MET B 1 241 ? -10.367 10.695 20.375 1 98.5 241 MET B O 1
ATOM 4173 N N . GLU B 1 242 ? -8.609 9.422 20.859 1 97.81 242 GLU B N 1
ATOM 4174 C CA . GLU B 1 242 ? -9.367 8.641 21.828 1 97.81 242 GLU B CA 1
ATOM 4175 C C . GLU B 1 242 ? -9.852 9.516 22.984 1 97.81 242 GLU B C 1
ATOM 4177 O O . GLU B 1 242 ? -10.977 9.344 23.469 1 97.81 242 GLU B O 1
ATOM 4182 N N . ALA B 1 243 ? -9.086 10.461 23.359 1 97.38 243 ALA B N 1
ATOM 4183 C CA . ALA B 1 243 ? -9.406 11.336 24.484 1 97.38 243 ALA B CA 1
ATOM 4184 C C . ALA B 1 243 ? -10.625 12.203 24.172 1 97.38 243 ALA B C 1
ATOM 4186 O O . ALA B 1 243 ? -11.383 12.562 25.078 1 97.38 243 ALA B O 1
ATOM 4187 N N . ILE B 1 244 ? -10.836 12.484 22.938 1 97.06 244 ILE B N 1
ATOM 4188 C CA . ILE B 1 2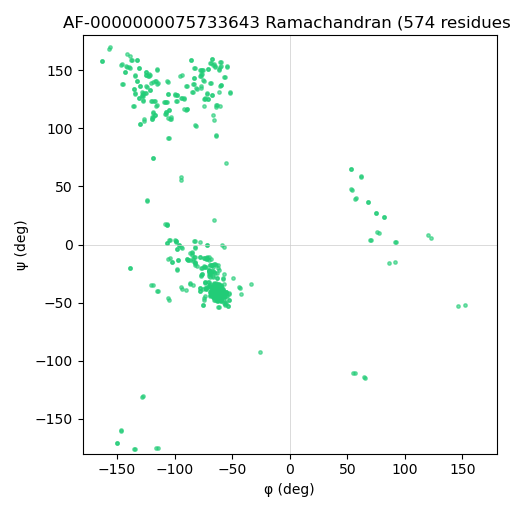44 ? -11.953 13.367 22.625 1 97.06 244 ILE B CA 1
ATOM 4189 C C . ILE B 1 244 ? -13.156 12.539 22.188 1 97.06 244 ILE B C 1
ATOM 4191 O O . ILE B 1 244 ? -14.141 13.086 21.688 1 97.06 244 ILE B O 1
ATOM 4195 N N . GLY B 1 245 ? -13.031 11.195 22.219 1 96.69 245 GLY B N 1
ATOM 4196 C CA . GLY B 1 245 ? -14.25 10.406 22.109 1 96.69 245 GLY B CA 1
ATOM 4197 C C . GLY B 1 245 ? -14.234 9.438 20.938 1 96.69 245 GLY B C 1
ATOM 4198 O O . GLY B 1 245 ? -15.242 8.781 20.672 1 96.69 245 GLY B O 1
ATOM 4199 N N . TYR B 1 246 ? -13.133 9.312 20.234 1 98.12 246 TYR B N 1
ATOM 4200 C CA . TYR B 1 246 ? -13.078 8.398 19.109 1 98.12 246 TYR B CA 1
ATOM 4201 C C . TYR B 1 246 ? -12.531 7.035 19.531 1 98.12 246 TYR B C 1
ATOM 4203 O O . TYR B 1 246 ? -11.695 6.949 20.438 1 98.12 246 TYR B O 1
ATOM 4211 N N . ARG B 1 247 ? -13.031 6.039 18.922 1 97.81 247 ARG B N 1
ATOM 4212 C CA . ARG B 1 247 ? -12.43 4.711 18.984 1 97.81 247 ARG B CA 1
ATOM 4213 C C . ARG B 1 247 ? -11.445 4.504 17.844 1 97.81 247 ARG B C 1
ATOM 4215 O O . ARG B 1 247 ? -11.781 4.727 16.672 1 97.81 247 ARG B O 1
ATOM 4222 N N . PHE B 1 248 ? -10.312 4.152 18.234 1 97.81 248 PHE B N 1
ATOM 4223 C CA . PHE B 1 248 ? -9.328 3.752 17.234 1 97.81 248 PHE B CA 1
ATOM 4224 C C . PHE B 1 248 ? -9.695 2.404 16.625 1 97.81 248 PHE B C 1
ATOM 4226 O O . PHE B 1 248 ? -9.867 1.417 17.344 1 97.81 248 PHE B O 1
ATOM 4233 N N . VAL B 1 249 ? -9.797 2.361 15.273 1 96.81 249 VAL B N 1
ATOM 4234 C CA . VAL B 1 249 ? -10.266 1.145 14.617 1 96.81 249 VAL B CA 1
ATOM 4235 C C . VAL B 1 249 ? -9.086 0.42 13.977 1 96.81 249 VAL B C 1
ATOM 4237 O O . VAL B 1 249 ? -8.953 -0.8 14.102 1 96.81 249 VAL B O 1
ATOM 4240 N N . ALA B 1 250 ? -8.281 1.19 13.258 1 96.69 250 ALA B N 1
ATOM 4241 C CA . ALA B 1 250 ? -7.195 0.522 12.539 1 96.69 250 ALA B CA 1
ATOM 4242 C C . ALA B 1 250 ? -6.121 1.52 12.117 1 96.69 250 ALA B C 1
ATOM 4244 O O . ALA B 1 250 ? -6.379 2.723 12.039 1 96.69 250 ALA B O 1
ATOM 4245 N N . LYS B 1 251 ? -4.965 1.076 11.883 1 96.75 251 LYS B N 1
ATOM 4246 C CA . LYS B 1 251 ? -3.887 1.784 11.203 1 96.75 251 LYS B CA 1
ATOM 4247 C C . LYS B 1 251 ? -3.262 0.915 10.109 1 96.75 251 LYS B C 1
ATOM 4249 O O . LYS B 1 251 ? -3.291 -0.315 10.203 1 96.75 251 LYS B O 1
ATOM 4254 N N . TRP B 1 252 ? -2.73 1.44 9.094 1 96.44 252 TRP B N 1
ATOM 4255 C CA . TRP B 1 252 ? -2.072 0.717 8.016 1 96.44 252 TRP B CA 1
ATOM 4256 C C . TRP B 1 252 ? -0.861 1.489 7.5 1 96.44 252 TRP B C 1
ATOM 4258 O O . TRP B 1 252 ? -0.85 2.723 7.52 1 96.44 252 TRP B O 1
ATOM 4268 N N . PRO B 1 253 ? 0.115 0.783 7.051 1 93.75 253 PRO B N 1
ATOM 4269 C CA . PRO B 1 253 ? 1.267 1.461 6.453 1 93.75 253 PRO B CA 1
ATOM 4270 C C . PRO B 1 253 ? 0.993 1.945 5.031 1 93.75 253 PRO B C 1
ATOM 4272 O O . PRO B 1 253 ? 0.142 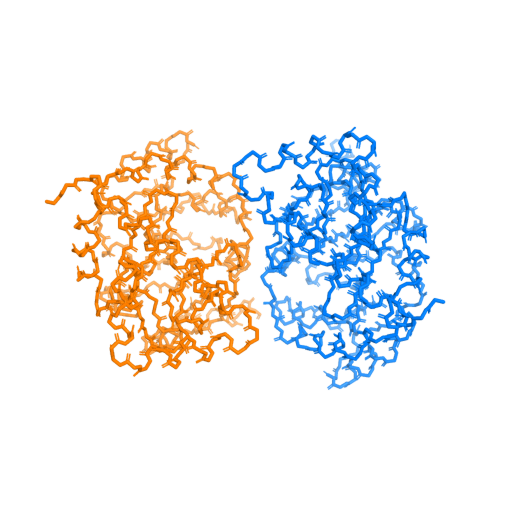1.384 4.336 1 93.75 253 PRO B O 1
ATOM 4275 N N . VAL B 1 254 ? 1.629 2.992 4.68 1 94.88 254 VAL B N 1
ATOM 4276 C CA . VAL B 1 254 ? 1.579 3.518 3.318 1 94.88 254 VAL B CA 1
ATOM 4277 C C . VAL B 1 254 ? 2.973 3.469 2.693 1 94.88 254 VAL B C 1
ATOM 4279 O O . VAL B 1 254 ? 3.842 4.273 3.035 1 94.88 254 VAL B O 1
ATOM 4282 N N . HIS B 1 255 ? 3.172 2.633 1.707 1 90.81 255 HIS B N 1
ATOM 4283 C CA . HIS B 1 255 ? 4.508 2.375 1.187 1 90.81 255 HIS B CA 1
ATOM 4284 C C . HIS B 1 255 ? 4.789 3.217 -0.053 1 90.81 255 HIS B C 1
ATOM 4286 O O . HIS B 1 255 ? 5.941 3.332 -0.483 1 90.81 255 HIS B O 1
ATOM 4292 N N . GLU B 1 256 ? 3.762 3.781 -0.576 1 87.38 256 GLU B N 1
ATOM 4293 C CA . GLU B 1 256 ? 3.975 4.555 -1.796 1 87.38 256 GLU B CA 1
ATOM 4294 C C . GLU B 1 256 ? 4.668 5.883 -1.493 1 87.38 256 GLU B C 1
ATOM 4296 O O . GLU B 1 256 ? 5.121 6.574 -2.406 1 87.38 256 GLU B O 1
ATOM 4301 N N . ARG B 1 257 ? 4.719 6.176 -0.228 1 82 257 ARG B N 1
ATOM 4302 C CA . ARG B 1 257 ? 5.391 7.395 0.214 1 82 257 ARG B CA 1
ATOM 4303 C C . ARG B 1 257 ? 6.461 7.082 1.255 1 82 257 ARG B C 1
ATOM 4305 O O . ARG B 1 257 ? 6.383 6.066 1.95 1 82 257 ARG B O 1
ATOM 4312 N N . ALA B 1 258 ? 7.508 7.891 1.168 1 73.69 258 ALA B N 1
ATOM 4313 C CA . ALA B 1 258 ? 8.555 7.73 2.172 1 73.69 258 ALA B CA 1
ATOM 4314 C C . ALA B 1 258 ? 9 9.078 2.727 1 73.69 258 ALA B C 1
ATOM 4316 O O . ALA B 1 258 ? 9.094 10.062 1.985 1 73.69 258 ALA B O 1
ATOM 4317 N N . SER B 1 259 ? 9.016 9.109 4 1 70.88 259 SER B N 1
ATOM 4318 C CA . SER B 1 259 ? 9.578 10.281 4.652 1 70.88 259 SER B CA 1
ATOM 4319 C C . SER B 1 259 ? 11.078 10.109 4.906 1 70.88 259 SER B C 1
ATOM 4321 O O . SER B 1 259 ? 11.539 9 5.172 1 70.88 259 SER B O 1
ATOM 4323 N N . ARG B 1 260 ? 11.773 11.227 4.594 1 71.19 260 ARG B N 1
ATOM 4324 C CA . ARG B 1 260 ? 13.203 11.203 4.855 1 71.19 260 ARG B CA 1
ATOM 4325 C C . ARG B 1 260 ? 13.625 12.398 5.707 1 71.19 260 ARG B C 1
ATOM 4327 O O . ARG B 1 260 ? 13.492 13.547 5.277 1 71.19 260 ARG B O 1
ATOM 4334 N N . VAL B 1 261 ? 13.898 12.133 6.91 1 74.81 261 VAL B N 1
ATOM 4335 C CA . VAL B 1 261 ? 14.375 13.18 7.801 1 74.81 261 VAL B CA 1
ATOM 4336 C C . VAL B 1 261 ? 15.883 13.047 8.008 1 74.81 261 VAL B C 1
ATOM 4338 O O . VAL B 1 261 ? 16.344 12.195 8.773 1 74.81 261 VAL B O 1
ATOM 4341 N N . PRO B 1 262 ? 16.5 14.039 7.41 1 73.69 262 PRO B N 1
ATOM 4342 C CA . PRO B 1 262 ? 17.953 13.938 7.574 1 73.69 262 PRO B CA 1
ATOM 4343 C C . PRO B 1 262 ? 18.391 14.008 9.039 1 73.69 262 PRO B C 1
ATOM 4345 O O . PRO B 1 262 ? 17.734 14.664 9.852 1 73.69 262 PRO B O 1
ATOM 4348 N N . LEU B 1 263 ? 19.266 13.078 9.547 1 76.25 263 LEU B N 1
ATOM 4349 C CA . LEU B 1 263 ? 19.875 13 10.867 1 76.25 263 LEU B CA 1
ATOM 4350 C C . LEU B 1 263 ? 19.016 12.156 11.805 1 76.25 263 LEU B C 1
ATOM 4352 O O . LEU B 1 263 ? 19.406 11.906 12.953 1 76.25 263 LEU B O 1
ATOM 4356 N N . ARG B 1 264 ? 17.766 11.93 11.383 1 77.75 264 ARG B N 1
ATOM 4357 C CA . ARG B 1 264 ? 16.891 11.094 12.188 1 77.75 264 ARG B CA 1
ATOM 4358 C C . ARG B 1 264 ? 16.438 9.859 11.414 1 77.75 264 ARG B C 1
ATOM 4360 O O . ARG B 1 264 ? 15.266 9.734 11.07 1 77.75 264 ARG B O 1
ATOM 4367 N N . PRO B 1 265 ? 17.297 8.984 11.273 1 74.44 265 PRO B N 1
ATOM 4368 C CA . PRO B 1 265 ? 16.969 7.785 10.492 1 74.44 265 PRO B CA 1
ATOM 4369 C C . PRO B 1 265 ? 15.883 6.938 11.148 1 74.44 265 PRO B C 1
ATOM 4371 O O . PRO B 1 265 ? 15.227 6.137 10.477 1 74.44 265 PRO B O 1
ATOM 4374 N N . ASP B 1 266 ? 15.648 7.164 12.406 1 74.19 266 ASP B N 1
ATOM 4375 C CA . ASP B 1 266 ? 14.609 6.434 13.133 1 74.19 266 ASP B CA 1
ATOM 4376 C C . ASP B 1 266 ? 13.219 6.895 12.711 1 74.19 266 ASP B C 1
ATOM 4378 O O . ASP B 1 266 ? 12.219 6.223 12.984 1 74.19 266 ASP B O 1
ATOM 4382 N N . LEU B 1 267 ? 13.242 7.984 11.992 1 73.5 267 LEU B N 1
ATOM 4383 C CA . LEU B 1 267 ? 11.961 8.539 11.586 1 73.5 267 LEU B CA 1
ATOM 4384 C C . LEU B 1 267 ? 11.711 8.305 10.094 1 73.5 267 LEU B C 1
ATOM 4386 O O . LEU B 1 267 ? 10.75 8.836 9.531 1 73.5 267 LEU B O 1
ATOM 4390 N N . ASN B 1 268 ? 12.461 7.379 9.508 1 68.06 268 ASN B N 1
ATOM 4391 C CA . ASN B 1 268 ? 12.297 7.129 8.078 1 68.06 268 ASN B CA 1
ATOM 4392 C C . ASN B 1 268 ? 11.141 6.172 7.805 1 68.06 268 ASN B C 1
ATOM 4394 O O . ASN B 1 268 ? 10.898 5.246 8.586 1 68.06 268 ASN B O 1
ATOM 4398 N N . ASP B 1 269 ? 10.438 6.395 6.758 1 64.62 269 ASP B N 1
ATOM 4399 C CA . ASP B 1 269 ? 9.445 5.527 6.137 1 64.62 269 ASP B CA 1
ATOM 4400 C C . ASP B 1 269 ? 8.281 5.254 7.09 1 64.62 269 ASP B C 1
ATOM 4402 O O . ASP B 1 269 ? 7.887 4.102 7.285 1 64.62 269 ASP B O 1
ATOM 4406 N N . THR B 1 270 ? 7.699 6.324 7.449 1 80.62 270 THR B N 1
ATOM 4407 C CA . THR B 1 270 ? 6.703 6.242 8.516 1 80.62 270 THR B CA 1
ATOM 4408 C C . THR B 1 270 ? 5.367 6.816 8.047 1 80.62 270 THR B C 1
ATOM 4410 O O . THR B 1 270 ? 4.703 7.539 8.789 1 80.62 270 THR B O 1
ATOM 4413 N N . TYR B 1 271 ? 5.066 6.551 6.785 1 92.94 271 TYR B N 1
ATOM 4414 C CA . TYR B 1 271 ? 3.73 6.977 6.375 1 92.94 271 TYR B CA 1
ATOM 4415 C C . TYR B 1 271 ? 2.678 5.965 6.816 1 92.94 271 TYR B C 1
ATOM 4417 O O . TYR B 1 271 ? 2.854 4.758 6.633 1 92.94 271 TYR B O 1
ATOM 4425 N N . TRP B 1 272 ? 1.629 6.504 7.375 1 95.88 272 TRP B N 1
ATOM 4426 C CA . TRP B 1 272 ? 0.566 5.668 7.926 1 95.88 272 TRP B CA 1
ATOM 4427 C C . TRP B 1 272 ? -0.806 6.227 7.562 1 95.88 272 TRP B C 1
ATOM 4429 O O . TRP B 1 272 ? -0.934 7.402 7.211 1 95.88 272 TRP B O 1
ATOM 4439 N N . GLY B 1 273 ? -1.771 5.379 7.609 1 97.88 273 GLY B N 1
ATOM 4440 C CA . GLY B 1 273 ? -3.18 5.738 7.668 1 97.88 273 GLY B CA 1
ATOM 4441 C C . GLY B 1 273 ? -3.85 5.309 8.961 1 97.88 273 GLY B C 1
ATOM 4442 O O . GLY B 1 273 ? -3.379 4.387 9.633 1 97.88 273 GLY B O 1
ATOM 4443 N N . LEU B 1 274 ? -4.848 6.035 9.375 1 98.5 274 LEU B N 1
ATOM 4444 C CA . LEU B 1 274 ? -5.621 5.766 10.586 1 98.5 274 LEU B CA 1
ATOM 4445 C C . LEU B 1 274 ? -7.117 5.898 10.312 1 98.5 274 LEU B C 1
ATOM 4447 O O . LEU B 1 274 ? -7.535 6.742 9.516 1 98.5 274 LEU B O 1
ATOM 4451 N N . PHE B 1 275 ? -7.855 5.082 10.992 1 98.62 275 PHE B N 1
ATOM 4452 C CA . PHE B 1 275 ? -9.312 5.168 10.93 1 98.62 275 PHE B CA 1
ATOM 4453 C C . PHE B 1 275 ? -9.906 5.23 12.328 1 98.62 275 PHE B C 1
ATOM 4455 O O . PHE B 1 275 ? -9.562 4.426 13.195 1 98.62 275 PHE B O 1
ATOM 4462 N N . PHE B 1 276 ? -10.742 6.219 12.547 1 98.62 276 PHE B N 1
ATOM 4463 C CA . PHE B 1 276 ? -11.398 6.434 13.828 1 98.62 276 PHE B CA 1
ATOM 4464 C C . PHE B 1 276 ? -12.914 6.496 13.648 1 98.62 276 PHE B C 1
ATOM 4466 O O . PHE B 1 276 ? -13.406 7.004 12.641 1 98.62 276 PHE B O 1
ATOM 4473 N N . VAL B 1 277 ? -13.648 6.047 14.664 1 98.12 277 VAL B N 1
ATOM 4474 C CA . VAL B 1 277 ? -15.102 6.133 14.711 1 98.12 277 VAL B CA 1
ATOM 4475 C C . VAL B 1 277 ? -15.539 6.766 16.031 1 98.12 277 VAL B C 1
ATOM 4477 O O . VAL B 1 277 ? -15.047 6.387 17.109 1 98.12 277 VAL B O 1
ATOM 4480 N N . LEU B 1 278 ? -16.391 7.711 15.969 1 97.25 278 LEU B N 1
ATOM 4481 C CA . LEU B 1 278 ? -16.891 8.359 17.172 1 97.25 278 LEU B CA 1
ATOM 4482 C C . LEU B 1 278 ? -17.719 7.387 18 1 97.25 278 LEU B C 1
ATOM 4484 O O . LEU B 1 278 ? -18.609 6.707 17.469 1 97.25 278 LEU B O 1
ATOM 4488 N N . ASP B 1 279 ? -17.297 6.922 19.234 1 84.5 279 ASP B N 1
ATOM 4489 C CA . ASP B 1 279 ? -17.922 5.945 20.125 1 84.5 279 ASP B CA 1
ATOM 4490 C C . ASP B 1 279 ? -19.391 6.266 20.344 1 84.5 279 ASP B C 1
ATOM 4492 O O . ASP B 1 279 ? -20.203 5.359 20.531 1 84.5 279 ASP B O 1
ATOM 4496 N N . ALA B 1 280 ? -19.859 7.348 20.297 1 62.75 280 ALA B N 1
ATOM 4497 C CA . ALA B 1 280 ? -21.297 7.395 20.531 1 62.75 280 ALA B CA 1
ATOM 4498 C C . ALA B 1 280 ? -22.031 6.504 19.531 1 62.75 280 ALA B C 1
ATOM 4500 O O . ALA B 1 280 ? -23.125 6 19.828 1 62.75 280 ALA B O 1
ATOM 4501 N N . ASP B 1 281 ? -21.453 6.285 18.438 1 51.59 281 ASP B N 1
ATOM 4502 C CA . ASP B 1 281 ? -21.938 5.453 17.344 1 51.59 281 ASP B CA 1
ATOM 4503 C C . ASP B 1 281 ? -21.672 3.973 17.609 1 51.59 281 ASP B C 1
ATOM 4505 O O . ASP B 1 281 ? -21.875 3.131 16.734 1 51.59 281 ASP B O 1
ATOM 4509 N N . ARG B 1 282 ? -20.859 3.465 18.422 1 46.22 282 ARG B N 1
ATOM 4510 C CA . ARG B 1 282 ? -20.703 2.098 18.906 1 46.22 282 ARG B CA 1
ATOM 4511 C C . ARG B 1 282 ? -22.047 1.39 19 1 46.22 282 ARG B C 1
ATOM 4513 O O . ARG B 1 282 ? -22.109 0.158 19 1 46.22 282 ARG B O 1
ATOM 4520 N N . ARG B 1 283 ? -22.922 2.164 19.312 1 39.31 283 ARG B N 1
ATOM 4521 C CA . ARG B 1 283 ? -24.219 1.496 19.406 1 39.31 283 ARG B CA 1
ATOM 4522 C C . ARG B 1 283 ? -24.609 0.89 18.062 1 39.31 283 ARG B C 1
ATOM 4524 O O . ARG B 1 283 ? -25.203 -0.189 18.016 1 39.31 283 ARG B O 1
ATOM 4531 N N . GLN B 1 284 ? -24.359 1.496 16.906 1 40.16 284 GLN B N 1
ATOM 4532 C CA . GLN B 1 284 ? -24.891 0.982 15.648 1 40.16 284 GLN B CA 1
ATOM 4533 C C . GLN B 1 284 ? -23.922 -0.015 15.016 1 40.16 284 GLN B C 1
ATOM 4535 O O . GLN B 1 284 ? -24.344 -0.937 14.312 1 40.16 284 GLN B O 1
ATOM 4540 N N . LEU B 1 285 ? -22.656 0.083 15 1 41.69 285 LEU B N 1
ATOM 4541 C CA . LEU B 1 285 ? -21.719 -0.792 14.281 1 41.69 285 LEU B CA 1
ATOM 4542 C C . LEU B 1 285 ? -21.609 -2.146 14.977 1 41.69 285 LEU B C 1
ATOM 4544 O O . LEU B 1 285 ? -21.297 -3.15 14.336 1 41.69 285 LEU B O 1
ATOM 4548 N N . GLU B 1 286 ? -21.719 -2.238 16.328 1 38.66 286 GLU B N 1
ATOM 4549 C CA . GLU B 1 286 ? -21.812 -3.561 16.938 1 38.66 286 GLU B CA 1
ATOM 4550 C C . GLU B 1 286 ? -23 -4.34 16.375 1 38.66 286 GLU B C 1
ATOM 4552 O O . GLU B 1 286 ? -23 -5.574 16.375 1 38.66 286 GLU B O 1
ATOM 4557 N N . ALA B 1 287 ? -24.016 -3.543 16.094 1 39.97 287 ALA B N 1
ATOM 4558 C CA . ALA B 1 287 ? -25.203 -4.254 15.602 1 39.97 287 ALA B CA 1
ATOM 4559 C C . ALA B 1 287 ? -24.969 -4.766 14.18 1 39.97 287 ALA B C 1
ATOM 4561 O O . ALA B 1 287 ? -25.609 -5.73 13.75 1 39.97 287 ALA B O 1
ATOM 4562 N N . SER B 1 288 ? -24.266 -4.074 13.25 1 37.06 288 SER B N 1
ATOM 4563 C CA . SER B 1 288 ? -24.172 -4.504 11.859 1 37.06 288 SER B CA 1
ATOM 4564 C C . SER B 1 288 ? -23 -5.461 11.656 1 37.06 288 SER B C 1
ATOM 4566 O O . SER B 1 288 ? -22.75 -5.906 10.531 1 37.06 288 SER B O 1
ATOM 4568 N N . ARG B 1 289 ? -22.078 -5.57 12.617 1 33.88 289 ARG B N 1
ATOM 4569 C CA . ARG B 1 289 ? -21.141 -6.684 12.5 1 33.88 289 ARG B CA 1
ATOM 4570 C C . ARG B 1 289 ? -21.75 -7.969 13.055 1 33.88 289 ARG B C 1
ATOM 4572 O O . ARG B 1 289 ? -22.391 -7.953 14.109 1 33.88 289 ARG B O 1
#

pLDDT: mean 87.76, std 13.98, range [22.83, 98.94]

Foldseek 3Di:
DDLVVLVVLQVQLVVLLVVLLVQCPDVCSLVVLLVQCVDPVSVVVNCSRNQLQAWDPAQVVSAVSVCVRAPPDPPPDVVLVVLQVLLVDDDPQCVVVLVVCLVVQAVFAEEEEEQCQLVSNVRVSCVSNVHDLNHAYEYEDPPVSQVSNVVVCVVVVHDRYHYDPDLQVQAAGQEYEYECCQQQDRDAPLVSQVPHPHHHFKYKYFQAQAACDQKIWHWDDDDRDIHITIHHHPVVNQVSVVVVAKDWDDKDFDQVDWDRRRSCPNRIRRGMMTIIGRNPPVVPVVVVD/DDLVVLVVLQVQLVVLLVVLLVQCPDVCSLVVLLVQCVDPVSVVVNCSRNQLQAWDPAQVVSAVSVCVRAPDDPPPDVVLVVLQVLLVDDDPQCVVVLVVCLVVQAVFAEEEEEQCQLVSNVRVSCVSNVHDLNHAYEYEDPPVSQVVNVVVCVVVVHDRYHYDPDLQVQAAGQEYEYECCQQQDRDAPLVSQVPHPHHHFKYKYFQAQAACDQKIWHWDDDDRDIHITIHHHPVVNQVSVVVVAKDWDDKDFDQVDWDRRRSCPNRIRRGMMTIIGRVVCVVPVVVVD

InterPro domains:
  IPR027612 Putative methyltransferase, LIC12133 family [TIGR04325] (53-276)

Organism: Rhodopseudomonas palustris (strain ATCC BAA-98 / CGA009) (NCBI:txid258594)